Protein AF-0000000077734649 (afdb_homodimer)

Radius of gyration: 28.08 Å; Cα contacts (8 Å, |Δi|>4): 990; chains: 2; bounding box: 62×81×61 Å

Foldseek 3Di:
DDDLLVLLLVLLVLLLVLLVVLLVVLCVVCVVVVPVVSPVVSVVSVVLNVLSVQLNVLSVQQPDQADPVGNHGSQLSLLVSLLVLLVVLLVVLVVLLVVLVVCLVVLDQPPCDPVNLVSLVVLLVSLVVSLVSLCVSCVVQVGSSSPSSSLSSVLSNLQSVLQVVQNVCCVVPVDSNSSSVSSNVSSVVSNVVSVVSNVVSVCQSVFHFDDPVLVVVLLVLLVPQPQWPDWADWGKGDRGRAIEIEIETEGAPPDDPVVVVVSVVVSVVVSCVVPNHYHYHYHYDYPPDDDPDHNVNVVCVVVPPDPPPPVVD/DDDLLVLLLVLLVLLLVLLVVLLVVLCVLCVVVVPVVSPVVSVVSVVLNVLSVQLNVLSVQQPDQDDPVGNRGSQLSLLVSLLVLLVVLLVVLVVLLVVLVVVLVVLDQPPCDPSNLVSLVVLLVSLVVSLVSLCVSCVVQVGSSSPSSSLSSVLSNLQSVLQVVLNVCCVVPVDSNSSSVSSNVSSVVSNVVSVVSNVVSVCQSVFHFDDPVLVVVLLVLLVPQPQWPDWADWGKGDRGRAIEIEIETEGAPPDDPVVVVVSVVVSVVVSCVVPNHYHYHYDYDYPPDDDDDHPVNVVCVVVPPDPPPVVVD

pLDDT: mean 84.43, std 12.79, range [24.92, 95.69]

Structure (mmCIF, N/CA/C/O backbone):
data_AF-0000000077734649-model_v1
#
loop_
_entity.id
_entity.type
_entity.pdbx_description
1 polymer 'Cation transporter'
#
loop_
_atom_site.group_PDB
_atom_site.id
_atom_site.type_symbol
_atom_site.label_atom_id
_atom_site.label_alt_id
_atom_site.label_comp_id
_atom_site.label_asym_id
_atom_site.label_entity_id
_atom_site.label_seq_id
_atom_site.pdbx_PDB_ins_code
_atom_site.Cartn_x
_atom_site.Cartn_y
_atom_site.Cartn_z
_atom_site.occupancy
_atom_site.B_iso_or_equiv
_atom_site.auth_seq_id
_atom_site.auth_comp_id
_atom_site.auth_asym_id
_atom_site.auth_atom_id
_atom_site.pdbx_PDB_model_num
ATOM 1 N N . MET A 1 1 ? -26.219 6.395 10.148 1 39.16 1 MET A N 1
ATOM 2 C CA . MET A 1 1 ? -25.25 6.566 9.07 1 39.16 1 MET A CA 1
ATOM 3 C C . MET A 1 1 ? -24.156 5.5 9.156 1 39.16 1 MET A C 1
ATOM 5 O O . MET A 1 1 ? -23.578 5.273 10.219 1 39.16 1 MET A O 1
ATOM 9 N N . GLU A 1 2 ? -24.219 4.633 8.414 1 54.88 2 GLU A N 1
ATOM 10 C CA . GLU A 1 2 ? -23.453 3.404 8.539 1 54.88 2 GLU A CA 1
ATOM 11 C C . GLU A 1 2 ? -21.953 3.697 8.547 1 54.88 2 GLU A C 1
ATOM 13 O O . GLU A 1 2 ? -21.469 4.531 7.777 1 54.88 2 GLU A O 1
ATOM 18 N N . ASP A 1 3 ? -21.266 3.381 9.469 1 76.62 3 ASP A N 1
ATOM 19 C CA . ASP A 1 3 ? -19.828 3.461 9.656 1 76.62 3 ASP A CA 1
ATOM 20 C C . ASP A 1 3 ? -19.078 2.836 8.477 1 76.62 3 ASP A C 1
ATOM 22 O O . ASP A 1 3 ? -19.219 1.641 8.211 1 76.62 3 ASP A O 1
ATOM 26 N N . LEU A 1 4 ? -18.734 3.805 7.512 1 79.69 4 LEU A N 1
ATOM 27 C CA . LEU A 1 4 ? -18.016 3.371 6.316 1 79.69 4 LEU A CA 1
ATOM 28 C C . LEU A 1 4 ? -16.984 2.293 6.652 1 79.69 4 LEU A C 1
ATOM 30 O O . LEU A 1 4 ? -16.766 1.374 5.863 1 79.69 4 LEU A O 1
ATOM 34 N N . GLY A 1 5 ? -16.578 2.352 7.895 1 81.94 5 GLY A N 1
ATOM 35 C CA . GLY A 1 5 ? -15.625 1.342 8.336 1 81.94 5 GLY A CA 1
ATOM 36 C C . GLY A 1 5 ? -16.25 -0.027 8.523 1 81.94 5 GLY A C 1
ATOM 37 O O . GLY A 1 5 ? -15.68 -1.04 8.117 1 81.94 5 GLY A O 1
ATOM 38 N N . LYS A 1 6 ? -17.391 0.018 9.008 1 85.44 6 LYS A N 1
ATOM 39 C CA . LYS A 1 6 ? -18.109 -1.234 9.211 1 85.44 6 LYS A CA 1
ATOM 40 C C . LYS A 1 6 ? -18.547 -1.84 7.883 1 85.44 6 LYS A C 1
ATOM 42 O O . LYS A 1 6 ? -18.516 -3.061 7.711 1 85.44 6 LYS A O 1
ATOM 47 N N . LEU A 1 7 ? -18.969 -0.992 7.086 1 88.19 7 LEU A N 1
ATOM 48 C CA . LEU A 1 7 ? -19.375 -1.442 5.754 1 88.19 7 LEU A CA 1
ATOM 49 C C . LEU A 1 7 ? -18.203 -2.098 5.031 1 88.19 7 LEU A C 1
ATOM 51 O O . LEU A 1 7 ? -18.359 -3.15 4.406 1 88.19 7 LEU A O 1
ATOM 55 N N . LYS A 1 8 ? -17.109 -1.513 5.035 1 89.69 8 LYS A N 1
ATOM 56 C CA . LYS A 1 8 ? -15.898 -2.062 4.418 1 89.69 8 LYS A CA 1
ATOM 57 C C . LYS A 1 8 ? -15.562 -3.434 4.992 1 89.69 8 LYS A C 1
ATOM 59 O O . LYS A 1 8 ? -15.289 -4.375 4.246 1 89.69 8 LYS A O 1
ATOM 64 N N . LYS A 1 9 ? -15.586 -3.572 6.316 1 90.25 9 LYS A N 1
ATOM 65 C CA . LYS A 1 9 ? -15.234 -4.812 6.996 1 90.25 9 LYS A CA 1
ATOM 66 C C . LYS A 1 9 ? -16.219 -5.93 6.656 1 90.25 9 LYS A C 1
ATOM 68 O O . LYS A 1 9 ? -15.812 -7.066 6.406 1 90.25 9 LYS A O 1
ATOM 73 N N . ARG A 1 10 ? -17.406 -5.613 6.566 1 91 10 ARG A N 1
ATOM 74 C CA . ARG A 1 10 ? -18.438 -6.59 6.238 1 91 10 ARG A CA 1
ATOM 75 C C . ARG A 1 10 ? -18.281 -7.102 4.809 1 91 10 ARG A C 1
ATOM 77 O O . ARG A 1 10 ? -18.484 -8.289 4.543 1 91 10 ARG A O 1
ATOM 84 N N . THR A 1 11 ? -18 -6.199 4.016 1 91.12 11 THR A N 1
ATOM 85 C CA . THR A 1 11 ? -17.828 -6.562 2.613 1 91.12 11 THR A CA 1
ATOM 86 C C . THR A 1 11 ? -16.594 -7.434 2.426 1 91.12 11 THR A C 1
ATOM 88 O O . THR A 1 11 ? -16.594 -8.367 1.619 1 91.12 11 THR A O 1
ATOM 91 N N . ALA A 1 12 ? -15.578 -7.082 3.1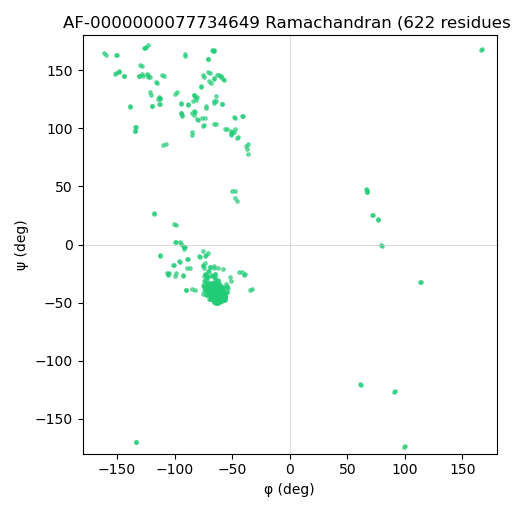43 1 89.06 12 ALA A N 1
ATOM 92 C CA . ALA A 1 12 ? -14.383 -7.918 3.088 1 89.06 12 ALA A CA 1
ATOM 93 C C . ALA A 1 12 ? -14.672 -9.32 3.611 1 89.06 12 ALA A C 1
ATOM 95 O O . ALA A 1 12 ? -14.141 -10.305 3.098 1 89.06 12 ALA A O 1
ATOM 96 N N . TRP A 1 13 ? -15.516 -9.445 4.555 1 91.62 13 TRP A N 1
ATOM 97 C CA . TRP A 1 13 ? -15.938 -10.734 5.09 1 91.62 13 TRP A CA 1
ATOM 98 C C . TRP A 1 13 ? -16.703 -11.539 4.043 1 91.62 13 TRP A C 1
ATOM 100 O O . TRP A 1 13 ? -16.578 -12.758 3.984 1 91.62 13 TRP A O 1
ATOM 110 N N . LEU A 1 14 ? -17.453 -10.891 3.367 1 90.81 14 LEU A N 1
ATOM 111 C CA . LEU A 1 14 ? -18.219 -11.531 2.299 1 90.81 14 LEU A CA 1
ATOM 112 C C . LEU A 1 14 ? -17.281 -12.188 1.285 1 90.81 14 LEU A C 1
ATOM 114 O O . LEU A 1 14 ? -17.562 -13.289 0.812 1 90.81 14 LEU A O 1
ATOM 118 N N . SER A 1 15 ? -16.266 -11.469 0.962 1 90.69 15 SER A N 1
ATOM 119 C CA . SER A 1 15 ? -15.289 -12 0.008 1 90.69 15 SER A CA 1
ATOM 120 C C . SER A 1 15 ? -14.617 -13.258 0.546 1 90.69 15 SER A C 1
ATOM 122 O O . SER A 1 15 ? -14.461 -14.242 -0.181 1 90.69 15 SER A O 1
ATOM 124 N N . ILE A 1 16 ? -14.234 -13.242 1.788 1 90.94 16 ILE A N 1
ATOM 125 C CA . ILE A 1 16 ? -13.586 -14.391 2.41 1 90.94 16 ILE A CA 1
ATOM 126 C C . ILE A 1 16 ? -14.555 -15.57 2.447 1 90.94 16 ILE A C 1
ATOM 128 O O . ILE A 1 16 ? -14.18 -16.703 2.115 1 90.94 16 ILE A O 1
ATOM 132 N N . PHE A 1 17 ? -15.781 -15.305 2.795 1 91.62 17 PHE A N 1
ATOM 133 C CA . PHE A 1 17 ? -16.781 -16.344 2.908 1 91.62 17 PHE A CA 1
ATOM 134 C C . PHE A 1 17 ? -17.078 -16.969 1.545 1 91.62 17 PHE A C 1
ATOM 136 O O . PHE A 1 17 ? -17.156 -18.188 1.413 1 91.62 17 PHE A O 1
ATOM 143 N N . SER A 1 18 ? -17.234 -16.141 0.671 1 90.94 18 SER A N 1
ATOM 144 C CA . SER A 1 18 ? -17.562 -16.641 -0.665 1 90.94 18 SER A CA 1
ATOM 145 C C . SER A 1 18 ? -16.406 -17.453 -1.238 1 90.94 18 SER A C 1
ATOM 147 O O . SER A 1 18 ? -16.625 -18.531 -1.795 1 90.94 18 SER A O 1
ATOM 149 N N . ASN A 1 19 ? -15.219 -16.953 -1.122 1 88.75 19 ASN A N 1
ATOM 150 C CA . ASN A 1 19 ? -14.062 -17.688 -1.621 1 88.75 19 ASN A CA 1
ATOM 151 C C . ASN A 1 19 ? -13.859 -19 -0.871 1 88.75 19 ASN A C 1
ATOM 153 O O . ASN A 1 19 ? -13.492 -20.016 -1.471 1 88.75 19 ASN A O 1
ATOM 157 N N . THR A 1 20 ? -14.023 -18.969 0.335 1 89.31 20 THR A N 1
ATOM 158 C CA . THR A 1 20 ? -13.906 -20.188 1.136 1 89.31 20 THR A CA 1
ATOM 159 C C . THR A 1 20 ? -14.93 -21.219 0.693 1 89.31 20 THR A C 1
ATOM 161 O O . THR A 1 20 ? -14.602 -22.406 0.542 1 89.31 20 THR A O 1
ATOM 164 N N . THR A 1 21 ? -16.109 -20.828 0.501 1 90.56 21 THR A N 1
ATOM 165 C CA . THR A 1 21 ? -17.172 -21.703 0.057 1 90.56 21 THR A CA 1
ATOM 166 C C . THR A 1 21 ? -16.844 -22.312 -1.303 1 90.56 21 THR A C 1
ATOM 168 O O . THR A 1 21 ? -17.047 -23.516 -1.516 1 90.56 21 THR A O 1
ATOM 171 N N . LEU A 1 22 ? -16.406 -21.531 -2.125 1 87.69 22 LEU A N 1
ATOM 172 C CA . LEU A 1 22 ? -16.078 -22.016 -3.459 1 87.69 22 LEU A CA 1
ATOM 173 C C . LEU A 1 22 ? -14.93 -23.031 -3.4 1 87.69 22 LEU A C 1
ATOM 175 O O . LEU A 1 22 ? -14.961 -24.047 -4.094 1 87.69 22 LEU A O 1
ATOM 179 N N . VAL A 1 23 ? -13.859 -22.734 -2.641 1 87.19 23 VAL A N 1
ATOM 180 C CA . VAL A 1 23 ? -12.742 -23.656 -2.5 1 87.19 23 VAL A CA 1
ATOM 181 C C . VAL A 1 23 ? -13.234 -25 -1.951 1 87.19 23 VAL A C 1
ATOM 183 O O . VAL A 1 23 ? -12.875 -26.062 -2.471 1 87.19 23 VAL A O 1
ATOM 186 N N . ILE A 1 24 ? -14.062 -24.906 -0.976 1 89.19 24 ILE A N 1
ATOM 187 C CA . ILE A 1 24 ? -14.578 -26.109 -0.332 1 89.19 24 ILE A CA 1
ATOM 188 C C . ILE A 1 24 ? -15.445 -26.891 -1.315 1 89.19 24 ILE A C 1
ATOM 190 O O . ILE A 1 24 ? -15.328 -28.109 -1.43 1 89.19 24 ILE A O 1
ATOM 194 N N . LEU A 1 25 ? -16.344 -26.281 -1.959 1 86.38 25 LEU A N 1
ATOM 195 C CA . LEU A 1 25 ? -17.219 -26.922 -2.928 1 86.38 25 LEU A CA 1
ATOM 196 C C . LEU A 1 25 ? -16.422 -27.609 -4.031 1 86.38 25 LEU A C 1
ATOM 198 O O . LEU A 1 25 ? -16.703 -28.75 -4.406 1 86.38 25 LEU A O 1
ATOM 202 N N . LYS A 1 26 ? -15.445 -26.906 -4.539 1 83.69 26 LYS A N 1
ATOM 203 C CA . LYS A 1 26 ? -14.602 -27.469 -5.59 1 83.69 26 LYS A CA 1
ATOM 204 C C . LYS A 1 26 ? -13.82 -28.672 -5.074 1 83.69 26 LYS A C 1
ATOM 206 O O . LYS A 1 26 ? -13.633 -29.656 -5.797 1 83.69 26 LYS A O 1
ATOM 211 N N . LEU A 1 27 ? -13.375 -28.547 -3.867 1 85.25 27 LEU A N 1
ATOM 212 C CA . LEU A 1 27 ? -12.617 -29.641 -3.275 1 85.25 27 LEU A CA 1
ATOM 213 C C . LEU A 1 27 ? -13.516 -30.859 -3.059 1 85.25 27 LEU A C 1
ATOM 215 O O . LEU A 1 27 ? -13.109 -31.984 -3.34 1 85.25 27 LEU A O 1
ATOM 219 N N . ILE A 1 28 ? -14.68 -30.656 -2.6 1 86.5 28 ILE A N 1
ATOM 220 C CA . ILE A 1 28 ? -15.617 -31.734 -2.346 1 86.5 28 ILE A CA 1
ATOM 221 C C . ILE A 1 28 ? -15.969 -32.438 -3.658 1 86.5 28 ILE A C 1
ATOM 223 O O . ILE A 1 28 ? -15.914 -33.656 -3.75 1 86.5 28 ILE A O 1
ATOM 227 N N . VAL A 1 29 ? -16.297 -31.734 -4.562 1 81.94 29 VAL A N 1
ATOM 228 C CA . VAL A 1 29 ? -16.688 -32.312 -5.844 1 81.94 29 VAL A CA 1
ATOM 229 C C . VAL A 1 29 ? -15.477 -32.969 -6.504 1 81.94 29 VAL A C 1
ATOM 231 O O . VAL A 1 29 ? -15.602 -34.031 -7.113 1 81.94 29 VAL A O 1
ATOM 234 N N . GLY A 1 30 ? -14.414 -32.344 -6.488 1 79.94 30 GLY A N 1
ATOM 235 C CA . GLY A 1 30 ? -13.203 -32.938 -7.047 1 79.94 30 GLY A CA 1
ATOM 236 C C . GLY A 1 30 ? -12.844 -34.25 -6.418 1 79.94 30 GLY A C 1
ATOM 237 O O . GLY A 1 30 ? -12.453 -35.188 -7.121 1 79.94 30 GLY A O 1
ATOM 238 N N . LEU A 1 31 ? -12.93 -34.312 -5.043 1 82.12 31 LEU A N 1
ATOM 239 C CA . LEU A 1 31 ? -12.633 -35.531 -4.336 1 82.12 31 LEU A CA 1
ATOM 240 C C . LEU A 1 31 ? -13.688 -36.594 -4.629 1 82.12 31 LEU A C 1
ATOM 242 O O . LEU A 1 31 ? -13.359 -37.781 -4.746 1 82.12 31 LEU A O 1
ATOM 246 N N . TYR A 1 32 ? -14.914 -36.188 -4.773 1 81.81 32 TYR A N 1
ATOM 247 C CA . TYR A 1 32 ? -16 -37.125 -5.051 1 81.81 32 TYR A CA 1
ATOM 248 C C . TYR A 1 32 ? -15.898 -37.688 -6.465 1 81.81 32 TYR A C 1
ATOM 250 O O . TYR A 1 32 ? -16.094 -38.875 -6.684 1 81.81 32 TYR A O 1
ATOM 258 N N . VAL A 1 33 ? -15.484 -36.875 -7.363 1 76.88 33 VAL A N 1
ATOM 259 C CA . VAL A 1 33 ? -15.406 -37.25 -8.766 1 76.88 33 VAL A CA 1
ATOM 260 C C . VAL A 1 33 ? -14.031 -37.875 -9.055 1 76.88 33 VAL A C 1
ATOM 262 O O . VAL A 1 33 ? -13.875 -38.625 -10.016 1 76.88 33 VAL A O 1
ATOM 265 N N . GLY A 1 34 ? -13.141 -37.594 -8.219 1 70.12 34 GLY A N 1
ATOM 266 C CA . GLY A 1 34 ? -11.781 -38.062 -8.438 1 70.12 34 GLY A CA 1
ATOM 267 C C . GLY A 1 34 ? -11.07 -37.344 -9.562 1 70.12 34 GLY A C 1
ATOM 268 O O . GLY A 1 34 ? -10.266 -37.938 -10.289 1 70.12 34 GLY A O 1
ATOM 269 N N . ALA A 1 35 ? -11.43 -36.188 -9.859 1 69.88 35 ALA A N 1
ATOM 270 C CA . ALA A 1 35 ? -10.844 -35.406 -10.938 1 69.88 35 ALA A CA 1
ATOM 271 C C . ALA A 1 35 ? -9.727 -34.5 -10.414 1 69.88 35 ALA A C 1
ATOM 273 O O . ALA A 1 35 ? -9.984 -33.562 -9.672 1 69.88 35 ALA A O 1
ATOM 274 N N . VAL A 1 36 ? -8.547 -34.781 -10.812 1 70.62 36 VAL A N 1
ATOM 275 C CA . VAL A 1 36 ? -7.367 -34.031 -10.391 1 70.62 36 VAL A CA 1
ATOM 276 C C . VAL A 1 36 ? -7.477 -32.562 -10.875 1 70.62 36 VAL A C 1
ATOM 278 O O . VAL A 1 36 ? -7.02 -31.656 -10.195 1 70.62 36 VAL A O 1
ATOM 281 N N . SER A 1 37 ? -8.086 -32.438 -12.016 1 69.88 37 SER A N 1
ATOM 282 C CA . SER A 1 37 ? -8.258 -31.078 -12.57 1 69.88 37 SER A CA 1
ATOM 283 C C . SER A 1 37 ? -9.078 -30.203 -11.633 1 69.88 37 SER A C 1
ATOM 285 O O . SER A 1 37 ? -8.781 -29.016 -11.469 1 69.88 37 SER A O 1
ATOM 287 N N . LEU A 1 38 ? -10.008 -30.844 -11.039 1 72.12 38 LEU A N 1
ATOM 288 C CA . LEU A 1 38 ? -10.867 -30.094 -10.133 1 72.12 38 LEU A CA 1
ATOM 289 C C . LEU A 1 38 ? -10.133 -29.781 -8.828 1 72.12 38 LEU A C 1
ATOM 291 O O . LEU A 1 38 ? -10.344 -28.734 -8.227 1 72.12 38 LEU A O 1
ATOM 295 N N . ILE A 1 39 ? -9.438 -30.672 -8.406 1 74.19 39 ILE A N 1
ATOM 296 C CA . ILE A 1 39 ? -8.609 -30.438 -7.23 1 74.19 39 ILE A CA 1
ATOM 297 C C . ILE A 1 39 ? -7.625 -29.312 -7.512 1 74.19 39 ILE A C 1
ATOM 299 O O . ILE A 1 39 ? -7.398 -28.438 -6.656 1 74.19 39 ILE A O 1
ATOM 303 N N . SER A 1 40 ? -7.016 -29.344 -8.695 1 71.12 40 SER A N 1
ATOM 304 C CA . SER A 1 40 ? -6.109 -28.281 -9.102 1 71.12 40 SER A CA 1
ATOM 305 C C . SER A 1 40 ? -6.82 -26.938 -9.133 1 71.12 40 SER A C 1
ATOM 307 O O . SER A 1 40 ? -6.242 -25.906 -8.75 1 71.12 40 SER A O 1
ATOM 309 N N . GLU A 1 41 ? -8 -26.938 -9.516 1 72.75 41 GLU A N 1
ATOM 310 C CA . GLU A 1 41 ? -8.812 -25.734 -9.523 1 72.75 41 GLU A CA 1
ATOM 311 C C . GLU A 1 41 ? -9.094 -25.25 -8.109 1 72.75 41 GLU A C 1
ATOM 313 O O . GLU A 1 41 ? -9.195 -24.031 -7.867 1 72.75 41 GLU A O 1
ATOM 318 N N . ALA A 1 42 ? -9.344 -26.172 -7.348 1 77 42 ALA A N 1
ATOM 319 C CA . ALA A 1 42 ? -9.578 -25.828 -5.945 1 77 42 ALA A CA 1
ATOM 320 C C . ALA A 1 42 ? -8.336 -25.172 -5.328 1 77 42 ALA A C 1
ATOM 322 O O . ALA A 1 42 ? -8.445 -24.234 -4.539 1 77 42 ALA A O 1
ATOM 323 N N . LEU A 1 43 ? -7.254 -25.641 -5.648 1 73.5 43 LEU A N 1
ATOM 324 C CA . LEU A 1 43 ? -6.004 -25.062 -5.168 1 73.5 43 LEU A CA 1
ATOM 325 C C . LEU A 1 43 ? -5.832 -23.641 -5.688 1 73.5 43 LEU A C 1
ATOM 327 O O . LEU A 1 43 ? -5.359 -22.75 -4.961 1 73.5 43 LEU A O 1
ATOM 331 N N . HIS A 1 44 ? -6.156 -23.5 -6.941 1 72.94 44 HIS A N 1
ATOM 332 C CA . HIS A 1 44 ? -6.133 -22.156 -7.512 1 72.94 44 HIS A CA 1
ATOM 333 C C . HIS A 1 44 ? -7.059 -21.219 -6.746 1 72.94 44 HIS A C 1
ATOM 335 O O . HIS A 1 44 ? -6.656 -20.109 -6.367 1 72.94 44 HIS A O 1
ATOM 341 N N . SER A 1 45 ? -8.195 -21.734 -6.465 1 80.06 45 SER A N 1
ATOM 342 C CA . SER A 1 45 ? -9.148 -20.953 -5.684 1 80.06 45 SER A CA 1
ATOM 343 C C . SER A 1 45 ? -8.633 -20.703 -4.273 1 80.06 45 SER A C 1
ATOM 345 O O . SER A 1 45 ? -8.992 -19.703 -3.646 1 80.06 45 SER A O 1
ATOM 347 N N . GLY A 1 46 ? -7.863 -21.578 -3.85 1 81 46 GLY A N 1
ATOM 348 C CA . GLY A 1 46 ? -7.219 -21.375 -2.561 1 81 46 GLY A CA 1
ATOM 349 C C . GLY A 1 46 ? -6.309 -20.172 -2.529 1 81 46 GLY A C 1
ATOM 350 O O . GLY A 1 46 ? -6.254 -19.453 -1.526 1 81 46 GLY A O 1
ATOM 351 N N . THR A 1 47 ? -5.609 -19.984 -3.598 1 78.19 47 THR A N 1
ATOM 352 C CA . THR A 1 47 ? -4.746 -18.812 -3.707 1 78.19 47 THR A CA 1
ATOM 353 C C . THR A 1 47 ? -5.574 -17.531 -3.711 1 78.19 47 THR A C 1
ATOM 355 O O . THR A 1 47 ? -5.145 -16.5 -3.186 1 78.19 47 THR A O 1
ATOM 358 N N . ASP A 1 48 ? -6.77 -17.625 -4.277 1 83.81 48 ASP A N 1
ATOM 359 C CA . ASP A 1 48 ? -7.691 -16.5 -4.238 1 83.81 48 ASP A CA 1
ATOM 360 C C . ASP A 1 48 ? -8.117 -16.188 -2.805 1 83.81 48 ASP A C 1
ATOM 362 O O . ASP A 1 48 ? -8.297 -15.016 -2.445 1 83.81 48 ASP A O 1
ATOM 366 N N . LEU A 1 49 ? -8.273 -17.297 -2.154 1 87 49 LEU A N 1
ATOM 367 C CA . LEU A 1 49 ? -8.656 -17.125 -0.756 1 87 49 LEU A CA 1
ATOM 368 C C . LEU A 1 49 ? -7.559 -16.422 0.031 1 87 49 LEU A C 1
ATOM 370 O O . LEU A 1 49 ? -7.84 -15.594 0.898 1 87 49 LEU A O 1
ATOM 374 N N . ILE A 1 50 ? -6.363 -16.672 -0.254 1 86.06 50 ILE A N 1
ATOM 375 C CA . ILE A 1 50 ? -5.242 -16.016 0.398 1 86.06 50 ILE A CA 1
ATOM 376 C C . ILE A 1 50 ? -5.277 -14.516 0.085 1 86.06 50 ILE A C 1
ATOM 378 O O . ILE A 1 50 ? -5.074 -13.688 0.973 1 86.06 50 ILE A O 1
ATOM 382 N N . ALA A 1 51 ? -5.543 -14.203 -1.185 1 86.38 51 ALA A N 1
ATOM 383 C CA . ALA A 1 51 ? -5.656 -12.805 -1.586 1 86.38 51 ALA A CA 1
ATOM 384 C C . ALA A 1 51 ? -6.781 -12.102 -0.829 1 86.38 51 ALA A C 1
ATOM 386 O O . ALA A 1 51 ? -6.629 -10.961 -0.392 1 86.38 51 ALA A O 1
ATOM 387 N N . ALA A 1 52 ? -7.852 -12.836 -0.642 1 90.69 52 ALA A N 1
ATOM 388 C CA . ALA A 1 52 ? -8.992 -12.289 0.087 1 90.69 52 ALA A CA 1
ATOM 389 C C . ALA A 1 52 ? -8.648 -12.062 1.557 1 90.69 52 ALA A C 1
ATOM 391 O O . ALA A 1 52 ? -9.086 -11.086 2.162 1 90.69 52 ALA A O 1
ATOM 392 N N . LEU A 1 53 ? -7.945 -12.969 2.105 1 92.06 53 LEU A N 1
ATOM 393 C CA . LEU A 1 53 ? -7.527 -12.859 3.5 1 92.06 53 LEU A CA 1
ATOM 394 C C . LEU A 1 53 ? -6.602 -11.664 3.693 1 92.06 53 LEU A C 1
ATOM 396 O O . LEU A 1 53 ? -6.695 -10.953 4.699 1 92.06 53 LEU A O 1
ATOM 400 N N . ILE A 1 54 ? -5.812 -11.445 2.742 1 89.19 54 ILE A N 1
ATOM 401 C CA . ILE A 1 54 ? -4.898 -10.312 2.795 1 89.19 54 ILE A CA 1
ATOM 402 C C . ILE A 1 54 ? -5.691 -9.008 2.719 1 89.19 54 ILE A C 1
ATOM 404 O O . ILE A 1 54 ? -5.434 -8.07 3.484 1 89.19 54 ILE A O 1
ATOM 408 N N . ALA A 1 55 ? -6.602 -8.992 1.803 1 90.69 55 ALA A N 1
ATOM 409 C CA . ALA A 1 55 ? -7.453 -7.816 1.672 1 90.69 55 ALA A CA 1
ATOM 410 C C . ALA A 1 55 ? -8.242 -7.566 2.953 1 90.69 55 ALA A C 1
ATOM 412 O O . ALA A 1 55 ? -8.383 -6.422 3.391 1 90.69 55 ALA A O 1
ATOM 413 N N . PHE A 1 56 ? -8.719 -8.594 3.594 1 91.5 56 PHE A N 1
ATOM 414 C CA . PHE A 1 56 ? -9.477 -8.492 4.836 1 91.5 56 PHE A CA 1
ATOM 415 C C . PHE A 1 56 ? -8.602 -7.945 5.957 1 91.5 56 PHE A C 1
ATOM 417 O O . PHE A 1 56 ? -9 -7.031 6.68 1 91.5 56 PHE A O 1
ATOM 424 N N . TRP A 1 57 ? -7.516 -8.508 6.102 1 92 57 TRP A N 1
ATOM 425 C CA . TRP A 1 57 ? -6.578 -8.055 7.125 1 92 57 TRP A CA 1
ATOM 426 C C . TRP A 1 57 ? -6.203 -6.594 6.906 1 92 57 TRP A C 1
ATOM 428 O O . TRP A 1 57 ? -6.117 -5.816 7.863 1 92 57 TRP A O 1
ATOM 438 N N . ALA A 1 58 ? -6.016 -6.242 5.637 1 92.38 58 ALA A N 1
ATOM 439 C CA . ALA A 1 58 ? -5.641 -4.875 5.293 1 92.38 58 ALA A CA 1
ATOM 440 C C . ALA A 1 58 ? -6.754 -3.895 5.648 1 92.38 58 ALA A C 1
ATOM 442 O O . ALA A 1 58 ? -6.492 -2.814 6.184 1 92.38 58 ALA A O 1
ATOM 443 N N . VAL A 1 59 ? -7.973 -4.238 5.375 1 91.25 59 VAL A N 1
ATOM 444 C CA . VAL A 1 59 ? -9.125 -3.395 5.668 1 91.25 59 VAL A CA 1
ATOM 445 C C . VAL A 1 59 ? -9.266 -3.225 7.18 1 91.25 59 VAL A C 1
ATOM 447 O O . VAL A 1 59 ? -9.516 -2.117 7.668 1 91.25 59 VAL A O 1
ATOM 450 N N . HIS A 1 60 ? -9.062 -4.285 7.859 1 91.31 60 HIS A N 1
ATOM 451 C CA . HIS A 1 60 ? -9.164 -4.234 9.312 1 91.31 60 HIS A CA 1
ATOM 452 C C . HIS A 1 60 ? -8.039 -3.393 9.914 1 91.31 60 HIS A C 1
ATOM 454 O O . HIS A 1 60 ? -8.281 -2.572 10.797 1 91.31 60 HIS A O 1
ATOM 460 N N . LYS A 1 61 ? -6.887 -3.584 9.492 1 90.38 61 LYS A N 1
ATOM 461 C CA . LYS A 1 61 ? -5.727 -2.852 9.992 1 90.38 61 LYS A CA 1
ATOM 462 C C . LYS A 1 61 ? -5.816 -1.369 9.641 1 90.38 61 LYS A C 1
ATOM 464 O O . LYS A 1 61 ? -5.418 -0.512 10.43 1 90.38 61 LYS A O 1
ATOM 469 N N . SER A 1 62 ? -6.34 -1.053 8.406 1 90.44 62 SER A N 1
ATOM 470 C CA . SER A 1 62 ? -6.418 0.32 7.918 1 90.44 62 SER A CA 1
ATOM 471 C C . SER A 1 62 ? -7.383 1.15 8.75 1 90.44 62 SER A C 1
ATOM 473 O O . SER A 1 62 ? -7.301 2.381 8.773 1 90.44 62 SER A O 1
ATOM 475 N N . GLU A 1 63 ? -8.266 0.466 9.5 1 86.81 63 GLU A N 1
ATOM 476 C CA . GLU A 1 63 ? -9.281 1.178 10.281 1 86.81 63 GLU A CA 1
ATOM 477 C C . GLU A 1 63 ? -8.805 1.439 11.703 1 86.81 63 GLU A C 1
ATOM 479 O O . GLU A 1 63 ? -9.461 2.15 12.469 1 86.81 63 GLU A O 1
ATOM 484 N N . LEU A 1 64 ? -7.656 1.008 12.031 1 87.25 64 LEU A N 1
ATOM 485 C CA . LEU A 1 64 ? -7.098 1.243 13.352 1 87.25 64 LEU A CA 1
ATOM 486 C C . LEU A 1 64 ? -6.57 2.668 13.477 1 87.25 64 LEU A C 1
ATOM 488 O O . LEU A 1 64 ? -5.953 3.189 12.547 1 87.25 64 LEU A O 1
ATOM 492 N N . PRO A 1 65 ? -6.867 3.268 14.555 1 86.44 65 PRO A N 1
ATOM 493 C CA . PRO A 1 65 ? -6.344 4.617 14.797 1 86.44 65 PRO A CA 1
ATOM 494 C C . PRO A 1 65 ? -4.824 4.645 14.945 1 86.44 65 PRO A C 1
ATOM 496 O O . PRO A 1 65 ? -4.191 3.588 15.039 1 86.44 65 PRO A O 1
ATOM 499 N N . PRO A 1 66 ? -4.316 5.871 14.891 1 88.75 66 PRO A N 1
ATOM 500 C CA . PRO A 1 66 ? -2.861 5.98 15.031 1 88.75 66 PRO A CA 1
ATOM 501 C C . PRO A 1 66 ? -2.348 5.379 16.344 1 88.75 66 PRO A C 1
ATOM 503 O O . PRO A 1 66 ? -3.014 5.48 17.375 1 88.75 66 PRO A O 1
ATOM 506 N N . ASP A 1 67 ? -1.229 4.742 16.312 1 87.44 67 ASP A N 1
ATOM 507 C CA . ASP A 1 67 ? -0.553 4.18 17.484 1 87.44 67 ASP A CA 1
ATOM 508 C C . ASP A 1 67 ? 0.935 4.523 17.469 1 87.44 67 ASP A C 1
ATOM 510 O O . ASP A 1 67 ? 1.364 5.422 16.75 1 87.44 67 ASP A O 1
ATOM 514 N N . LYS A 1 68 ? 1.675 3.941 18.312 1 86.25 68 LYS A N 1
ATOM 515 C CA . LYS A 1 68 ? 3.088 4.273 18.484 1 86.25 68 LYS A CA 1
ATOM 516 C C . LYS A 1 68 ? 3.883 3.938 17.219 1 86.25 68 LYS A C 1
ATOM 518 O O . LYS A 1 68 ? 4.879 4.598 16.906 1 86.25 68 LYS A O 1
ATOM 523 N N . GLU A 1 69 ? 3.375 3.014 16.484 1 88.88 69 GLU A N 1
ATOM 524 C CA . GLU A 1 69 ? 4.121 2.545 15.312 1 88.88 69 GLU A CA 1
ATOM 525 C C . GLU A 1 69 ? 3.723 3.312 14.055 1 88.88 69 GLU A C 1
ATOM 527 O O . GLU A 1 69 ? 4.484 3.367 13.086 1 88.88 69 GLU A O 1
ATOM 532 N N . HIS A 1 70 ? 2.543 3.785 14.062 1 92.12 70 HIS A N 1
ATOM 533 C CA . HIS A 1 70 ? 2.041 4.531 12.914 1 92.12 70 HIS A CA 1
ATOM 534 C C . HIS A 1 70 ? 1.353 5.82 13.352 1 92.12 70 HIS A C 1
ATOM 536 O O . HIS A 1 70 ? 0.142 5.832 13.586 1 92.12 70 HIS A O 1
ATOM 542 N N . ASP A 1 71 ? 2.064 6.852 13.211 1 90.69 71 ASP A N 1
ATOM 543 C CA . ASP A 1 71 ? 1.604 8.133 13.734 1 90.69 71 ASP A CA 1
ATOM 544 C C . ASP A 1 71 ? 0.466 8.695 12.883 1 90.69 71 ASP A C 1
ATOM 546 O O . ASP A 1 71 ? -0.36 9.469 13.375 1 90.69 71 ASP A O 1
ATOM 550 N N . TYR A 1 72 ? 0.426 8.305 11.648 1 88.81 72 TYR A N 1
ATOM 551 C CA . TYR A 1 72 ? -0.564 8.859 10.734 1 88.81 72 TYR A CA 1
ATOM 552 C C . TYR A 1 72 ? -1.746 7.914 10.57 1 88.81 72 TYR A C 1
ATOM 554 O O . TYR A 1 72 ? -2.666 8.188 9.797 1 88.81 72 TYR A O 1
ATOM 562 N N . GLY A 1 73 ? -1.646 6.824 11.312 1 86.5 73 GLY A N 1
ATOM 563 C CA . GLY A 1 73 ? -2.666 5.801 11.141 1 86.5 73 GLY A CA 1
ATOM 564 C C . GLY A 1 73 ? -2.217 4.652 10.258 1 86.5 73 GLY A C 1
ATOM 565 O O . GLY A 1 73 ? -1.049 4.578 9.867 1 86.5 73 GLY A O 1
ATOM 566 N N . HIS A 1 74 ? -3.197 3.76 9.977 1 90.5 74 HIS A N 1
ATOM 567 C CA . HIS A 1 74 ? -2.852 2.539 9.25 1 90.5 74 HIS A CA 1
ATOM 568 C C . HIS A 1 74 ? -3.578 2.467 7.914 1 90.5 74 HIS A C 1
ATOM 570 O O . HIS A 1 74 ? -3.777 1.38 7.367 1 90.5 74 HIS A O 1
ATOM 576 N N . GLY A 1 75 ? -3.904 3.514 7.391 1 89.38 75 GLY A N 1
ATOM 577 C CA . GLY A 1 75 ? -4.695 3.57 6.172 1 89.38 75 GLY A CA 1
ATOM 578 C C . GLY A 1 75 ? -3.98 2.986 4.969 1 89.38 75 GLY A C 1
ATOM 579 O O . GLY A 1 75 ? -4.594 2.307 4.145 1 89.38 75 GLY A O 1
ATOM 580 N N . LYS A 1 76 ? -2.75 3.135 4.859 1 93.38 76 LYS A N 1
ATOM 581 C CA . LYS A 1 76 ? -1.979 2.77 3.674 1 93.38 76 LYS A CA 1
ATOM 582 C C . LYS A 1 76 ? -1.848 1.255 3.549 1 93.38 76 LYS A C 1
ATOM 584 O O . LYS A 1 76 ? -1.396 0.748 2.52 1 93.38 76 LYS A O 1
ATOM 589 N N . TYR A 1 77 ? -2.248 0.549 4.543 1 92.38 77 TYR A N 1
ATOM 590 C CA . TYR A 1 77 ? -2.273 -0.904 4.426 1 92.38 77 TYR A CA 1
ATOM 591 C C . TYR A 1 77 ? -3.242 -1.346 3.334 1 92.38 77 TYR A C 1
ATOM 593 O O . TYR A 1 77 ? -3.039 -2.383 2.697 1 92.38 77 TYR A O 1
ATOM 601 N N . GLU A 1 78 ? -4.246 -0.585 3.158 1 93.25 78 GLU A N 1
ATOM 602 C CA . GLU A 1 78 ? -5.16 -0.898 2.064 1 93.25 78 GLU A CA 1
ATOM 603 C C . GLU A 1 78 ? -4.477 -0.734 0.709 1 93.25 78 GLU A C 1
ATOM 605 O O . GLU A 1 78 ? -4.676 -1.547 -0.195 1 93.25 78 GLU A O 1
ATOM 610 N N . ASN A 1 79 ? -3.738 0.295 0.582 1 93.69 79 ASN A N 1
ATOM 611 C CA . ASN A 1 79 ? -3.027 0.532 -0.67 1 93.69 79 ASN A CA 1
ATOM 612 C C . ASN A 1 79 ? -1.967 -0.536 -0.923 1 93.69 79 ASN A C 1
ATOM 614 O O . ASN A 1 79 ? -1.77 -0.963 -2.061 1 93.69 79 ASN A O 1
ATOM 618 N N . LEU A 1 80 ? -1.319 -0.928 0.116 1 93.25 80 LEU A N 1
ATOM 619 C CA . LEU A 1 80 ? -0.314 -1.979 -0.001 1 93.25 80 LEU A CA 1
ATOM 620 C C . LEU A 1 80 ? -0.954 -3.299 -0.419 1 93.25 80 LEU A C 1
ATOM 622 O O . LEU A 1 80 ? -0.444 -3.986 -1.307 1 93.25 80 LEU A O 1
ATOM 626 N N . SER A 1 81 ? -1.981 -3.604 0.275 1 93.19 81 SER A N 1
ATOM 627 C CA . SER A 1 81 ? -2.699 -4.828 -0.073 1 93.19 81 SER A CA 1
ATOM 628 C C . SER A 1 81 ? -3.162 -4.801 -1.525 1 93.19 81 SER A C 1
ATOM 630 O O . SER A 1 81 ? -3.096 -5.816 -2.221 1 93.19 81 SER A O 1
ATOM 632 N N . ALA A 1 82 ? -3.674 -3.715 -1.937 1 93.56 82 ALA A N 1
ATOM 633 C CA . ALA A 1 82 ? -4.125 -3.562 -3.318 1 93.56 82 ALA A CA 1
ATOM 634 C C . ALA A 1 82 ? -2.971 -3.768 -4.297 1 93.56 82 ALA A C 1
ATOM 636 O O . ALA A 1 82 ? -3.146 -4.383 -5.352 1 93.56 82 ALA A O 1
ATOM 637 N N . ALA A 1 83 ? -1.853 -3.211 -3.965 1 92.56 83 ALA A N 1
ATOM 638 C CA . ALA A 1 83 ? -0.676 -3.367 -4.816 1 92.56 83 ALA A CA 1
ATOM 639 C C . ALA A 1 83 ? -0.279 -4.836 -4.941 1 92.56 83 ALA A C 1
ATOM 641 O O . ALA A 1 83 ? 0.01 -5.312 -6.039 1 92.56 83 ALA A O 1
ATOM 642 N N . VAL A 1 84 ? -0.218 -5.496 -3.869 1 90.06 84 VAL A N 1
ATOM 643 C CA . VAL A 1 84 ? 0.147 -6.91 -3.861 1 90.06 84 VAL A CA 1
ATOM 644 C C . VAL A 1 84 ? -0.854 -7.707 -4.695 1 90.06 84 VAL A C 1
ATOM 646 O O . VAL A 1 84 ? -0.463 -8.547 -5.512 1 90.06 84 VAL A O 1
ATOM 649 N N . GLU A 1 85 ? -2.115 -7.418 -4.461 1 90.19 85 GLU A N 1
ATOM 650 C CA . GLU A 1 85 ? -3.154 -8.117 -5.211 1 90.19 85 GLU A CA 1
ATOM 651 C C . GLU A 1 85 ? -3.047 -7.832 -6.703 1 90.19 85 GLU A C 1
ATOM 653 O O . GLU A 1 85 ? -3.262 -8.727 -7.531 1 90.19 85 GLU A O 1
ATOM 658 N N . ALA A 1 86 ? -2.779 -6.566 -7.016 1 91.94 86 ALA A N 1
ATOM 659 C CA . ALA A 1 86 ? -2.635 -6.188 -8.414 1 91.94 86 ALA A CA 1
ATOM 660 C C . ALA A 1 86 ? -1.483 -6.945 -9.07 1 91.94 86 ALA A C 1
ATOM 662 O O . ALA A 1 86 ? -1.592 -7.375 -10.227 1 91.94 86 ALA A O 1
ATOM 663 N N . LEU A 1 87 ? -0.439 -7.113 -8.359 1 89.06 87 LEU A N 1
ATOM 664 C CA . LEU A 1 87 ? 0.694 -7.879 -8.867 1 89.06 87 LEU A CA 1
ATOM 665 C C . LEU A 1 87 ? 0.302 -9.328 -9.109 1 89.06 87 LEU A C 1
ATOM 667 O O . LEU A 1 87 ? 0.733 -9.938 -10.094 1 89.06 87 LEU A O 1
ATOM 671 N N . LEU A 1 88 ? -0.407 -9.844 -8.211 1 86.44 88 LEU A N 1
ATOM 672 C CA . LEU A 1 88 ? -0.884 -11.219 -8.359 1 86.44 88 LEU A CA 1
ATOM 673 C C . LEU A 1 88 ? -1.762 -11.352 -9.602 1 86.44 88 LEU A C 1
ATOM 675 O O . LEU A 1 88 ? -1.684 -12.352 -10.32 1 86.44 88 LEU A O 1
ATOM 679 N N . ILE A 1 89 ? -2.619 -10.32 -9.852 1 87.62 89 ILE A N 1
ATOM 680 C CA . ILE A 1 89 ? -3.514 -10.328 -11.008 1 87.62 89 ILE A CA 1
ATOM 681 C C . ILE A 1 89 ? -2.697 -10.305 -12.297 1 87.62 89 ILE A C 1
ATOM 683 O O . ILE A 1 89 ? -2.945 -11.094 -13.211 1 87.62 89 ILE A O 1
ATOM 687 N N . VAL A 1 90 ? -1.758 -9.406 -12.352 1 90.31 90 VAL A N 1
ATOM 688 C CA . VAL A 1 90 ? -0.914 -9.289 -13.539 1 90.31 90 VAL A CA 1
ATOM 689 C C . VAL A 1 90 ? -0.112 -10.57 -13.727 1 90.31 90 VAL A C 1
ATOM 691 O O . VAL A 1 90 ? 0.042 -11.055 -14.859 1 90.31 90 VAL A O 1
ATOM 694 N N . GLY A 1 91 ? 0.465 -11.133 -12.641 1 86.62 91 GLY A N 1
ATOM 695 C CA . GLY A 1 91 ? 1.146 -12.414 -12.719 1 86.62 91 GLY A CA 1
ATOM 696 C C . GLY A 1 91 ? 0.266 -13.523 -13.266 1 86.62 91 GLY A C 1
ATOM 697 O O . GLY A 1 91 ? 0.716 -14.336 -14.078 1 86.62 91 GLY A O 1
ATOM 698 N N . ALA A 1 92 ? -0.986 -13.539 -12.789 1 82.75 92 ALA A N 1
ATOM 699 C CA . ALA A 1 92 ? -1.933 -14.539 -13.273 1 82.75 92 ALA A CA 1
ATOM 700 C C . ALA A 1 92 ? -2.17 -14.383 -14.773 1 82.75 92 ALA A C 1
ATOM 702 O O . ALA A 1 92 ? -2.27 -15.375 -15.5 1 82.75 92 ALA A O 1
ATOM 703 N N . ALA A 1 93 ? -2.283 -13.094 -15.211 1 90.06 93 ALA A N 1
ATOM 704 C CA . ALA A 1 93 ? -2.504 -12.828 -16.625 1 90.06 93 ALA A CA 1
ATOM 705 C C . ALA A 1 93 ? -1.33 -13.32 -17.469 1 90.06 93 ALA A C 1
ATOM 707 O O . ALA A 1 93 ? -1.525 -13.93 -18.516 1 90.06 93 ALA A O 1
ATOM 708 N N . ILE A 1 94 ? -0.176 -13.141 -17.016 1 88.06 94 ILE A N 1
ATOM 709 C CA . ILE A 1 94 ? 1.021 -13.594 -17.719 1 88.06 94 ILE A CA 1
ATOM 710 C C . ILE A 1 94 ? 1.056 -15.125 -17.734 1 88.06 94 ILE A C 1
ATOM 712 O O . ILE A 1 94 ? 1.401 -15.734 -18.75 1 88.06 94 ILE A O 1
ATOM 716 N N . GLY A 1 95 ? 0.799 -15.742 -16.641 1 84.94 95 GLY A N 1
ATOM 717 C CA . GLY A 1 95 ? 0.717 -17.188 -16.562 1 84.94 95 GLY A CA 1
ATOM 718 C C . GLY A 1 95 ? -0.267 -17.781 -17.562 1 84.94 95 GLY A C 1
ATOM 719 O O . GLY A 1 95 ? -0.003 -18.828 -18.156 1 84.94 95 GLY A O 1
ATOM 720 N N . ILE A 1 96 ? -1.433 -17.109 -17.734 1 82.69 96 ILE A N 1
ATOM 721 C CA . ILE A 1 96 ? -2.453 -17.578 -18.672 1 82.69 96 ILE A CA 1
ATOM 722 C C . ILE A 1 96 ? -1.902 -17.547 -20.094 1 82.69 96 ILE A C 1
ATOM 724 O O . ILE A 1 96 ? -2.102 -18.484 -20.859 1 82.69 96 ILE A O 1
ATOM 728 N N . VAL A 1 97 ? -1.223 -16.5 -20.422 1 86.69 97 VAL A N 1
ATOM 729 C CA . VAL A 1 97 ? -0.639 -16.375 -21.75 1 86.69 97 VAL A CA 1
ATOM 730 C C . VAL A 1 97 ? 0.39 -17.484 -21.969 1 86.69 97 VAL A C 1
ATOM 732 O O . VAL A 1 97 ? 0.431 -18.094 -23.031 1 86.69 97 VAL A O 1
ATOM 735 N N . TYR A 1 98 ? 1.161 -17.75 -21 1 83.44 98 TYR A N 1
ATOM 736 C CA . TYR A 1 98 ? 2.176 -18.797 -21.094 1 83.44 98 TYR A CA 1
ATOM 737 C C . TYR A 1 98 ? 1.538 -20.156 -21.312 1 83.44 98 TYR A C 1
ATOM 739 O O . TYR A 1 98 ? 1.991 -20.922 -22.156 1 83.44 98 TYR A O 1
ATOM 747 N N . GLU A 1 99 ? 0.603 -20.453 -20.578 1 78.62 99 GLU A N 1
ATOM 748 C CA . GLU A 1 99 ? -0.098 -21.719 -20.719 1 78.62 99 GLU A CA 1
ATOM 749 C C . GLU A 1 99 ? -0.788 -21.828 -22.078 1 78.62 99 GLU A C 1
ATOM 751 O O . GLU A 1 99 ? -0.847 -22.906 -22.672 1 78.62 99 GLU A O 1
ATOM 756 N N . ALA A 1 100 ? -1.402 -20.703 -22.484 1 80.19 100 ALA A N 1
ATOM 757 C CA . ALA A 1 100 ? -2.119 -20.703 -23.766 1 80.19 100 ALA A CA 1
ATOM 758 C C . ALA A 1 100 ? -1.17 -20.953 -24.922 1 80.19 100 ALA A C 1
ATOM 760 O O . ALA A 1 100 ? -1.523 -21.656 -25.875 1 80.19 100 ALA A O 1
ATOM 761 N N . VAL A 1 101 ? -0.032 -20.5 -24.828 1 80.19 101 VAL A N 1
ATOM 762 C CA . VAL A 1 101 ? 0.952 -20.688 -25.891 1 80.19 101 VAL A CA 1
ATOM 763 C C . VAL A 1 101 ? 1.448 -22.125 -25.875 1 80.19 101 VAL A C 1
ATOM 765 O O . VAL A 1 101 ? 1.68 -22.719 -26.938 1 80.19 101 VAL A O 1
ATOM 768 N N . ASP A 1 102 ? 1.584 -22.703 -24.719 1 76.12 102 ASP A N 1
ATOM 769 C CA . ASP A 1 102 ? 2.02 -24.078 -24.578 1 76.12 102 ASP A CA 1
ATOM 770 C C . ASP A 1 102 ? 0.954 -25.047 -25.094 1 76.12 102 ASP A C 1
ATOM 772 O O . ASP A 1 102 ? 1.276 -26.078 -25.688 1 76.12 102 ASP A O 1
ATOM 776 N N . LYS A 1 103 ? -0.253 -24.75 -24.781 1 68.62 103 LYS A N 1
ATOM 777 C CA . LYS A 1 103 ? -1.365 -25.594 -25.203 1 68.62 103 LYS A CA 1
ATOM 778 C C . LYS A 1 103 ? -1.523 -25.578 -26.719 1 68.62 103 LYS A C 1
ATOM 780 O O . LYS A 1 103 ? -2.072 -26.516 -27.297 1 68.62 103 LYS A O 1
ATOM 785 N N . PHE A 1 104 ? -1.297 -24.484 -27.266 1 65.25 104 PHE A N 1
ATOM 786 C CA . PHE A 1 104 ? -1.359 -24.484 -28.719 1 65.25 104 PHE A CA 1
ATOM 787 C C . PHE A 1 104 ? -0.704 -25.734 -29.297 1 65.25 104 PHE A C 1
ATOM 789 O O . PHE A 1 104 ? -1.107 -26.219 -30.344 1 65.25 104 PHE A O 1
ATOM 796 N N . HIS A 1 105 ? 0.128 -26.203 -28.484 1 58.25 105 HIS A N 1
ATOM 797 C CA . HIS A 1 105 ? 0.896 -27.328 -29.016 1 58.25 105 HIS A CA 1
ATOM 798 C C . HIS A 1 105 ? 0.323 -28.656 -28.547 1 58.25 105 HIS A C 1
ATOM 800 O O . HIS A 1 105 ? 0.582 -29.703 -29.156 1 58.25 105 HIS A O 1
ATOM 806 N N . ARG A 1 106 ? -0.388 -28.578 -27.359 1 59.84 106 ARG A N 1
ATOM 807 C CA . ARG A 1 106 ? -0.853 -29.859 -26.828 1 59.84 106 ARG A CA 1
ATOM 808 C C . ARG A 1 106 ? -2.369 -29.984 -26.938 1 59.84 106 ARG A C 1
ATOM 810 O O . ARG A 1 106 ? -3.104 -29.109 -26.453 1 59.84 106 ARG A O 1
ATOM 817 N N . ALA A 1 107 ? -2.912 -30.375 -27.922 1 52.03 107 ALA A N 1
ATOM 818 C CA . ALA A 1 107 ? -4.34 -30.578 -28.141 1 52.03 107 ALA A CA 1
ATOM 819 C C . ALA A 1 107 ? -4.973 -31.344 -26.969 1 52.03 107 ALA A C 1
ATOM 821 O O . ALA A 1 107 ? -5.141 -32.562 -27.031 1 52.03 107 ALA A O 1
ATOM 822 N N . GLU A 1 108 ? -4.562 -31.016 -25.75 1 50.66 108 GLU A N 1
ATOM 823 C CA . GLU A 1 108 ? -5.184 -31.891 -24.766 1 50.66 108 GLU A CA 1
ATOM 824 C C . GLU A 1 108 ? -6.641 -31.5 -24.516 1 50.66 108 GLU A C 1
ATOM 826 O O . GLU A 1 108 ? -6.953 -30.312 -24.375 1 50.66 108 GLU A O 1
ATOM 831 N N . THR A 1 109 ? -7.621 -32.281 -24.953 1 51.06 109 THR A N 1
ATOM 832 C CA . THR A 1 109 ? -9.055 -32.188 -24.703 1 51.06 109 THR A CA 1
ATOM 833 C C . THR A 1 109 ? -9.336 -32.156 -23.203 1 51.06 109 THR A C 1
ATOM 835 O O . THR A 1 109 ? -8.898 -33.031 -22.453 1 51.06 109 THR A O 1
ATOM 838 N N . PRO A 1 110 ? -9.547 -30.984 -22.688 1 54.22 110 PRO A N 1
ATOM 839 C CA . PRO A 1 110 ? -9.859 -31 -21.25 1 54.22 110 PRO A CA 1
ATOM 840 C C . PRO A 1 110 ? -10.977 -31.984 -20.906 1 54.22 110 PRO A C 1
ATOM 842 O O . PRO A 1 110 ? -11.977 -32.062 -21.641 1 54.22 110 PRO A O 1
ATOM 845 N N . GLU A 1 111 ? -10.664 -33.188 -20.484 1 50.84 111 GLU A N 1
ATOM 846 C CA . GLU A 1 111 ? -11.703 -34.062 -19.984 1 50.84 111 GLU A CA 1
ATOM 847 C C . GLU A 1 111 ? -12.602 -33.344 -18.984 1 50.84 111 GLU A C 1
ATOM 849 O O . GLU A 1 111 ? -12.336 -33.375 -17.781 1 50.84 111 GLU A O 1
ATOM 854 N N . PHE A 1 112 ? -13.031 -32.125 -19.328 1 56.25 112 PHE A N 1
ATOM 855 C CA . PHE A 1 112 ? -13.906 -31.5 -18.344 1 56.25 112 PHE A CA 1
ATOM 856 C C . PHE A 1 112 ? -15.203 -32.281 -18.188 1 56.25 112 PHE A C 1
ATOM 858 O O . PHE A 1 112 ? -15.969 -32.406 -19.156 1 56.25 112 PHE A O 1
ATOM 865 N N . LEU A 1 113 ? -15.352 -33.062 -17.094 1 62 113 LEU A N 1
ATOM 866 C CA . LEU A 1 113 ? -16.531 -33.812 -16.703 1 62 113 LEU A CA 1
ATOM 867 C C . LEU A 1 113 ? -17.688 -32.875 -16.359 1 62 113 LEU A C 1
ATOM 869 O O . LEU A 1 113 ? -17.469 -31.75 -15.961 1 62 113 LEU A O 1
ATOM 873 N N . GLU A 1 114 ? -18.891 -33.188 -16.672 1 66.38 114 GLU A N 1
ATOM 874 C CA . GLU A 1 114 ? -20.156 -32.531 -16.422 1 66.38 114 GLU A CA 1
ATOM 875 C C . GLU A 1 114 ? -20.141 -31.828 -15.062 1 66.38 114 GLU A C 1
ATOM 877 O O . GLU A 1 114 ? -20.547 -30.656 -14.961 1 66.38 114 GLU A O 1
ATOM 882 N N . TYR A 1 115 ? -19.625 -32.375 -14.242 1 71.12 115 TYR A N 1
ATOM 883 C CA . TYR A 1 115 ? -19.625 -31.812 -12.891 1 71.12 115 TYR A CA 1
ATOM 884 C C . TYR A 1 115 ? -18.703 -30.609 -12.812 1 71.12 115 TYR A C 1
ATOM 886 O O . TYR A 1 115 ? -18.984 -29.656 -12.078 1 71.12 115 TYR A O 1
ATOM 894 N N . GLY A 1 116 ? -17.719 -30.719 -13.57 1 71.94 116 GLY A N 1
ATOM 895 C CA . GLY A 1 116 ? -16.781 -29.609 -13.594 1 71.94 116 GLY A CA 1
ATOM 896 C C . GLY A 1 116 ? -17.375 -28.344 -14.172 1 71.94 116 GLY A C 1
ATOM 897 O O . GLY A 1 116 ? -17.156 -27.25 -13.641 1 71.94 116 GLY A O 1
ATOM 898 N N . ILE A 1 117 ? -18.25 -28.516 -15.102 1 78.19 117 ILE A N 1
ATOM 899 C CA . ILE A 1 117 ? -18.906 -27.375 -15.758 1 78.19 117 ILE A CA 1
ATOM 900 C C . ILE A 1 117 ? -19.906 -26.734 -14.797 1 78.19 117 ILE A C 1
ATOM 902 O O . ILE A 1 117 ? -20 -25.516 -14.711 1 78.19 117 ILE A O 1
ATOM 906 N N . ALA A 1 118 ? -20.625 -27.562 -14.148 1 82.25 118 ALA A N 1
ATOM 907 C CA . ALA A 1 118 ? -21.625 -27.062 -13.234 1 82.25 118 ALA A CA 1
ATOM 908 C C . ALA A 1 118 ? -21 -26.219 -12.125 1 82.25 118 ALA A C 1
ATOM 910 O O . ALA A 1 118 ? -21.5 -25.141 -11.797 1 82.25 118 ALA A O 1
ATOM 911 N N . ILE A 1 119 ? -20.031 -26.703 -11.57 1 80.81 119 ILE A N 1
ATOM 912 C CA . ILE A 1 119 ? -19.344 -26 -10.484 1 80.81 119 ILE A CA 1
ATOM 913 C C . ILE A 1 119 ? -18.75 -24.703 -11.008 1 80.81 119 ILE A C 1
ATOM 915 O O . ILE A 1 119 ? -18.719 -23.688 -10.297 1 80.81 119 ILE A O 1
ATOM 919 N N . MET A 1 120 ? -18.266 -24.797 -12.164 1 80.75 120 MET A N 1
ATOM 920 C CA . MET A 1 120 ? -17.688 -23.609 -12.766 1 80.75 120 MET A CA 1
ATOM 921 C C . MET A 1 120 ? -18.734 -22.516 -12.977 1 80.75 120 MET A C 1
ATOM 923 O O . MET A 1 120 ? -18.469 -21.344 -12.758 1 80.75 120 MET A O 1
ATOM 927 N N . VAL A 1 121 ? -19.859 -22.906 -13.391 1 87.81 121 VAL A N 1
ATOM 928 C CA . VAL A 1 121 ? -20.953 -21.953 -13.609 1 87.81 121 VAL A CA 1
ATOM 929 C C . VAL A 1 121 ? -21.375 -21.344 -12.281 1 87.81 121 VAL A C 1
ATOM 931 O O . VAL A 1 121 ? -21.594 -20.125 -12.195 1 87.81 121 VAL A O 1
ATOM 934 N N . ILE A 1 122 ? -21.469 -22.188 -11.297 1 88.88 122 ILE A N 1
ATOM 935 C CA . ILE A 1 122 ? -21.828 -21.688 -9.969 1 88.88 122 ILE A CA 1
ATOM 936 C C . ILE A 1 122 ? -20.766 -20.719 -9.477 1 88.88 122 ILE A C 1
ATOM 938 O O . ILE A 1 122 ? -21.094 -19.656 -8.93 1 88.88 122 ILE A O 1
ATOM 942 N N . ALA A 1 123 ? -19.578 -21.094 -9.617 1 87.31 123 ALA A N 1
ATOM 943 C CA . ALA A 1 123 ? -18.453 -20.25 -9.203 1 87.31 123 ALA A CA 1
ATOM 944 C C . ALA A 1 123 ? -18.5 -18.906 -9.922 1 87.31 123 ALA A C 1
ATOM 946 O O . ALA A 1 123 ? -18.234 -17.859 -9.312 1 87.31 123 ALA A O 1
ATOM 947 N N . ILE A 1 124 ? -18.844 -18.891 -11.18 1 90.75 124 ILE A N 1
ATOM 948 C CA . ILE A 1 124 ? -18.906 -17.672 -11.977 1 90.75 124 ILE A CA 1
ATOM 949 C C . ILE A 1 124 ? -20 -16.75 -11.43 1 90.75 124 ILE A C 1
ATOM 951 O O . ILE A 1 124 ? -19.781 -15.547 -11.281 1 90.75 124 ILE A O 1
ATOM 955 N N . VAL A 1 125 ? -21.094 -17.359 -11.109 1 93.19 125 VAL A N 1
ATOM 956 C CA . VAL A 1 125 ? -22.219 -16.578 -10.617 1 93.19 125 VAL A CA 1
ATOM 957 C C . VAL A 1 125 ? -21.875 -15.969 -9.258 1 93.19 125 VAL A C 1
ATOM 959 O O . VAL A 1 125 ? -22.109 -14.781 -9.031 1 93.19 125 VAL A O 1
ATOM 962 N N . ILE A 1 126 ? -21.344 -16.734 -8.422 1 91.5 126 ILE A N 1
ATOM 963 C CA . ILE A 1 126 ? -20.984 -16.266 -7.086 1 91.5 126 ILE A CA 1
ATOM 964 C C . ILE A 1 126 ? -19.922 -15.164 -7.191 1 91.5 126 ILE A C 1
ATOM 966 O O . ILE A 1 126 ? -20.047 -14.109 -6.566 1 91.5 126 ILE A O 1
ATOM 970 N N . ASN A 1 127 ? -18.922 -15.398 -7.918 1 91.19 127 ASN A N 1
ATOM 971 C CA . ASN A 1 127 ? -17.859 -14.422 -8.086 1 91.19 127 ASN A CA 1
ATOM 972 C C . ASN A 1 127 ? -18.375 -13.125 -8.695 1 91.19 127 ASN A C 1
ATOM 974 O O . ASN A 1 127 ? -17.891 -12.039 -8.367 1 91.19 127 ASN A O 1
ATOM 978 N N . PHE A 1 128 ? -19.312 -13.258 -9.555 1 93.25 128 PHE A N 1
ATOM 979 C CA . PHE A 1 128 ? -19.891 -12.078 -10.188 1 93.25 128 PHE A CA 1
ATOM 980 C C . PHE A 1 128 ? -20.609 -11.211 -9.164 1 93.25 128 PHE A C 1
ATOM 982 O O . PHE A 1 128 ? -20.422 -10 -9.117 1 93.25 128 PHE A O 1
ATOM 989 N N . ILE A 1 129 ? -21.406 -11.828 -8.375 1 94.88 129 ILE A N 1
ATOM 990 C CA . ILE A 1 129 ? -22.188 -11.109 -7.375 1 94.88 129 ILE A CA 1
ATOM 991 C C . ILE A 1 129 ? -21.25 -10.469 -6.348 1 94.88 129 ILE A C 1
ATOM 993 O O . ILE A 1 129 ? -21.391 -9.289 -6.027 1 94.88 129 ILE A O 1
ATOM 997 N N . VAL A 1 130 ? -20.359 -11.195 -5.887 1 94 130 VAL A N 1
ATOM 998 C CA . VAL A 1 130 ? -19.438 -10.719 -4.852 1 94 130 VAL A CA 1
ATOM 999 C C . VAL A 1 130 ? -18.516 -9.648 -5.43 1 94 130 VAL A C 1
ATOM 1001 O O . VAL A 1 130 ? -18.25 -8.633 -4.781 1 94 130 VAL A O 1
ATOM 1004 N N . SER A 1 131 ? -18.016 -9.844 -6.598 1 94.81 131 SER A N 1
ATOM 1005 C CA . SER A 1 131 ? -17.141 -8.875 -7.246 1 94.81 131 SER A CA 1
ATOM 1006 C C . SER A 1 131 ? -17.844 -7.531 -7.422 1 94.81 131 SER A C 1
ATOM 1008 O O . SER A 1 131 ? -17.266 -6.48 -7.148 1 94.81 131 SER A O 1
ATOM 1010 N N . ARG A 1 132 ? -19.031 -7.531 -7.836 1 94.5 132 ARG A N 1
ATOM 1011 C CA . ARG A 1 132 ? -19.797 -6.309 -8.023 1 94.5 132 ARG A CA 1
ATOM 1012 C C . ARG A 1 132 ? -20 -5.578 -6.703 1 94.5 132 ARG A C 1
ATOM 1014 O O . ARG A 1 132 ? -19.953 -4.348 -6.652 1 94.5 132 ARG A O 1
ATOM 1021 N N . ARG A 1 133 ? -20.297 -6.367 -5.781 1 94.31 133 ARG A N 1
ATOM 1022 C CA . ARG A 1 133 ? -20.5 -5.777 -4.461 1 94.31 133 ARG A CA 1
ATOM 1023 C C . ARG A 1 133 ? -19.203 -5.16 -3.943 1 94.31 133 ARG A C 1
ATOM 1025 O O . ARG A 1 133 ? -19.219 -4.066 -3.373 1 94.31 133 ARG A O 1
ATOM 1032 N N . LEU A 1 134 ? -18.188 -5.875 -4.09 1 94.5 134 LEU A N 1
ATOM 1033 C CA . LEU A 1 134 ? -16.875 -5.391 -3.646 1 94.5 134 LEU A CA 1
ATOM 1034 C C . LEU A 1 134 ? -16.516 -4.086 -4.352 1 94.5 134 LEU A C 1
ATOM 1036 O O . LEU A 1 134 ? -16.094 -3.123 -3.703 1 94.5 134 LEU A O 1
ATOM 1040 N N . ILE A 1 135 ? -16.734 -3.982 -5.617 1 93.75 135 ILE A N 1
ATOM 1041 C CA . ILE A 1 135 ? -16.375 -2.811 -6.41 1 93.75 135 ILE A CA 1
ATOM 1042 C C . ILE A 1 135 ? -17.281 -1.641 -6.043 1 93.75 135 ILE A C 1
ATOM 1044 O O . ILE A 1 135 ? -16.828 -0.499 -5.949 1 93.75 135 ILE A O 1
ATOM 1048 N N . HIS A 1 136 ? -18.469 -1.984 -5.816 1 93.69 136 HIS A N 1
ATOM 1049 C CA . HIS A 1 136 ? -19.438 -0.954 -5.43 1 93.69 136 HIS A CA 1
ATOM 1050 C C . HIS A 1 136 ? -19.047 -0.312 -4.102 1 93.69 136 HIS A C 1
ATOM 1052 O O . HIS A 1 136 ? -19.016 0.916 -3.984 1 93.69 136 HIS A O 1
ATOM 1058 N N . VAL A 1 137 ? -18.797 -1.072 -3.158 1 92.31 137 VAL A N 1
ATOM 1059 C CA . VAL A 1 137 ? -18.438 -0.578 -1.834 1 92.31 137 VAL A CA 1
ATOM 1060 C C . VAL A 1 137 ? -17.062 0.108 -1.891 1 92.31 137 VAL A C 1
ATOM 1062 O O . VAL A 1 137 ? -16.828 1.094 -1.188 1 92.31 137 VAL A O 1
ATOM 1065 N N . ALA A 1 138 ? -16.172 -0.48 -2.711 1 92.69 138 ALA A N 1
ATOM 1066 C CA . ALA A 1 138 ? -14.867 0.137 -2.891 1 92.69 138 ALA A CA 1
ATOM 1067 C C . ALA A 1 138 ? -15 1.567 -3.406 1 92.69 138 ALA A C 1
ATOM 1069 O O . ALA A 1 138 ? -14.281 2.465 -2.957 1 92.69 138 ALA A O 1
ATOM 1070 N N . LYS A 1 139 ? -15.867 1.86 -4.285 1 89.94 139 LYS A N 1
ATOM 1071 C CA . LYS A 1 139 ? -16.094 3.186 -4.855 1 89.94 139 LYS A CA 1
ATOM 1072 C C . LYS A 1 139 ? -16.734 4.125 -3.838 1 89.94 139 LYS A C 1
ATOM 1074 O O . LYS A 1 139 ? -16.406 5.316 -3.797 1 89.94 139 LYS A O 1
ATOM 1079 N N . ARG A 1 140 ? -17.562 3.562 -3.033 1 87.31 140 ARG A N 1
ATOM 1080 C CA . ARG A 1 140 ? -18.25 4.367 -2.029 1 87.31 140 ARG A CA 1
ATOM 1081 C C . ARG A 1 140 ? -17.312 4.746 -0.891 1 87.31 140 ARG A C 1
ATOM 1083 O O . ARG A 1 140 ? -17.406 5.84 -0.331 1 87.31 140 ARG A O 1
ATOM 1090 N N . THR A 1 141 ? -16.469 3.918 -0.562 1 86.44 141 THR A N 1
ATOM 1091 C CA . THR A 1 141 ? -15.609 4.117 0.607 1 86.44 141 THR A CA 1
ATOM 1092 C C . THR A 1 141 ? -14.227 4.594 0.191 1 86.44 141 THR A C 1
ATOM 1094 O O . THR A 1 141 ? -13.461 5.094 1.02 1 86.44 141 THR A O 1
ATOM 1097 N N . GLY A 1 142 ? -13.945 4.402 -1.032 1 86.19 142 GLY A N 1
ATOM 1098 C CA . GLY A 1 142 ? -12.617 4.746 -1.503 1 86.19 142 GLY A CA 1
ATOM 1099 C C . GLY A 1 142 ? -11.562 3.73 -1.104 1 86.19 142 GLY A C 1
ATOM 1100 O O . GLY A 1 142 ? -10.375 4.059 -1.015 1 86.19 142 GLY A O 1
ATOM 1101 N N . SER A 1 143 ? -11.961 2.514 -0.794 1 90.25 143 SER A N 1
ATOM 1102 C CA . SER A 1 143 ? -11.047 1.465 -0.352 1 90.25 143 SER A CA 1
ATOM 1103 C C . SER A 1 143 ? -10.367 0.786 -1.537 1 90.25 143 SER A C 1
ATOM 1105 O O . SER A 1 143 ? -11.016 0.063 -2.299 1 90.25 143 SER A O 1
ATOM 1107 N N . GLN A 1 144 ? -9.117 0.956 -1.625 1 91.56 144 GLN A N 1
ATOM 1108 C CA . GLN A 1 144 ? -8.383 0.336 -2.721 1 91.56 144 GLN A CA 1
ATOM 1109 C C . GLN A 1 144 ? -8.242 -1.169 -2.508 1 91.56 144 GLN A C 1
ATOM 1111 O O . GLN A 1 144 ? -8.133 -1.931 -3.471 1 91.56 144 GLN A O 1
ATOM 1116 N N . ALA A 1 145 ? -8.188 -1.558 -1.27 1 92.44 145 ALA A N 1
ATOM 1117 C CA . ALA A 1 145 ? -8.094 -2.982 -0.964 1 92.44 145 ALA A CA 1
ATOM 1118 C C . ALA A 1 145 ? -9.305 -3.738 -1.492 1 92.44 145 ALA A C 1
ATOM 1120 O O . ALA A 1 145 ? -9.172 -4.793 -2.113 1 92.44 145 ALA A O 1
ATOM 1121 N N . LEU A 1 146 ? -10.453 -3.178 -1.261 1 93.25 146 LEU A N 1
ATOM 1122 C CA . LEU A 1 146 ? -11.68 -3.801 -1.736 1 93.25 146 LEU A CA 1
ATOM 1123 C C . LEU A 1 146 ? -11.758 -3.76 -3.26 1 93.25 146 LEU A C 1
ATOM 1125 O O . LEU A 1 146 ? -12.258 -4.699 -3.885 1 93.25 146 LEU A O 1
ATOM 1129 N N . GLU A 1 147 ? -11.344 -2.688 -3.773 1 93.75 147 GLU A N 1
ATOM 1130 C CA . GLU A 1 147 ? -11.32 -2.578 -5.23 1 93.75 147 GLU A CA 1
ATOM 1131 C C . GLU A 1 147 ? -10.438 -3.66 -5.852 1 93.75 147 GLU A C 1
ATOM 1133 O O . GLU A 1 147 ? -10.836 -4.305 -6.824 1 93.75 147 GLU A O 1
ATOM 1138 N N . ALA A 1 148 ? -9.281 -3.824 -5.371 1 93.19 148 ALA A N 1
ATOM 1139 C CA . ALA A 1 148 ? -8.359 -4.84 -5.867 1 93.19 148 ALA A CA 1
ATOM 1140 C C . ALA A 1 148 ? -8.953 -6.238 -5.727 1 93.19 148 ALA A C 1
ATOM 1142 O O . ALA A 1 148 ? -8.82 -7.07 -6.629 1 93.19 148 ALA A O 1
ATOM 1143 N N . ASP A 1 149 ? -9.539 -6.473 -4.555 1 92.69 149 ASP A N 1
ATOM 1144 C CA . ASP A 1 149 ? -10.172 -7.766 -4.332 1 92.69 149 ASP A CA 1
ATOM 1145 C C . ASP A 1 149 ? -11.289 -8.016 -5.344 1 92.69 149 ASP A C 1
ATOM 1147 O O . ASP A 1 149 ? -11.438 -9.117 -5.863 1 92.69 149 ASP A O 1
ATOM 1151 N N . GLY A 1 150 ? -12.055 -7.055 -5.598 1 93.5 150 GLY A N 1
ATOM 1152 C CA . GLY A 1 150 ? -13.109 -7.156 -6.59 1 93.5 150 GLY A CA 1
ATOM 1153 C C . GLY A 1 150 ? -12.586 -7.426 -7.988 1 93.5 150 GLY A C 1
ATOM 1154 O O . GLY A 1 150 ? -13.156 -8.234 -8.727 1 93.5 150 GLY A O 1
ATOM 1155 N N . LEU A 1 151 ? -11.586 -6.727 -8.352 1 91.5 151 LEU A N 1
ATOM 1156 C CA . LEU A 1 151 ? -10.969 -6.938 -9.656 1 91.5 151 LEU A CA 1
ATOM 1157 C C . LEU A 1 151 ? -10.391 -8.344 -9.766 1 91.5 151 LEU A C 1
ATOM 1159 O O . LEU A 1 151 ? -10.406 -8.945 -10.836 1 91.5 151 LEU A O 1
ATOM 1163 N N . HIS A 1 152 ? -9.805 -8.766 -8.68 1 91.62 152 HIS A N 1
ATOM 1164 C CA . HIS A 1 152 ? -9.273 -10.125 -8.633 1 91.62 152 HIS A CA 1
ATOM 1165 C C . HIS A 1 152 ? -10.359 -11.156 -8.914 1 91.62 152 HIS A C 1
ATOM 1167 O O . HIS A 1 152 ? -10.18 -12.062 -9.727 1 91.62 152 HIS A O 1
ATOM 1173 N N . LEU A 1 153 ? -11.508 -10.969 -8.258 1 90.5 153 LEU A N 1
ATOM 1174 C CA . LEU A 1 153 ? -12.633 -11.867 -8.5 1 90.5 153 LEU A CA 1
ATOM 1175 C C . LEU A 1 153 ? -13.133 -11.742 -9.938 1 90.5 153 LEU A C 1
ATOM 1177 O O . LEU A 1 153 ? -13.523 -12.734 -10.555 1 90.5 153 LEU A O 1
ATOM 1181 N N . SER A 1 154 ? -13.109 -10.609 -10.445 1 92.06 154 SER A N 1
ATOM 1182 C CA . SER A 1 154 ? -13.508 -10.383 -11.836 1 92.06 154 SER A CA 1
ATOM 1183 C C . SER A 1 154 ? -12.586 -11.109 -12.805 1 92.06 154 SER A C 1
ATOM 1185 O O . SER A 1 154 ? -13.039 -11.648 -13.82 1 92.06 154 SER A O 1
ATOM 1187 N N . ALA A 1 155 ? -11.352 -10.969 -12.492 1 89.19 155 ALA A N 1
ATOM 1188 C CA . ALA A 1 155 ? -10.383 -11.688 -13.312 1 89.19 155 ALA A CA 1
ATOM 1189 C C . ALA A 1 155 ? -10.68 -13.18 -13.336 1 89.19 155 ALA A C 1
ATOM 1191 O O . ALA A 1 155 ? -10.555 -13.828 -14.375 1 89.19 155 ALA A O 1
ATOM 1192 N N . ASP A 1 156 ? -11.008 -13.68 -12.242 1 87.31 156 ASP A N 1
ATOM 1193 C CA . ASP A 1 156 ? -11.383 -15.086 -12.164 1 87.31 156 ASP A CA 1
ATOM 1194 C C . ASP A 1 156 ? -12.602 -15.383 -13.023 1 87.31 156 ASP A C 1
ATOM 1196 O O . ASP A 1 156 ? -12.695 -16.453 -13.641 1 87.31 156 ASP A O 1
ATOM 1200 N N . ILE A 1 157 ? -13.531 -14.531 -13.016 1 89.38 157 ILE A N 1
ATOM 1201 C CA . ILE A 1 157 ? -14.734 -14.688 -13.82 1 89.38 157 ILE A CA 1
ATOM 1202 C C . ILE A 1 157 ? -14.359 -14.711 -15.305 1 89.38 157 ILE A C 1
ATOM 1204 O O . ILE A 1 157 ? -14.789 -15.594 -16.047 1 89.38 157 ILE A O 1
ATOM 1208 N N . TRP A 1 158 ? -13.57 -13.805 -15.656 1 87.31 158 TRP A N 1
ATOM 1209 C CA . TRP A 1 158 ? -13.164 -13.703 -17.047 1 87.31 158 TRP A CA 1
ATOM 1210 C C . TRP A 1 158 ? -12.414 -14.961 -17.484 1 87.31 158 TRP A C 1
ATOM 1212 O O . TRP A 1 158 ? -12.641 -15.469 -18.594 1 87.31 158 TRP A O 1
ATOM 1222 N N . THR A 1 159 ? -11.57 -15.43 -16.656 1 83.44 159 THR A N 1
ATOM 1223 C CA . THR A 1 159 ? -10.812 -16.641 -16.984 1 83.44 159 THR A CA 1
ATOM 1224 C C . THR A 1 159 ? -11.742 -17.844 -17.109 1 83.44 159 THR A C 1
ATOM 1226 O O . THR A 1 159 ? -11.609 -18.641 -18.047 1 83.44 159 THR A O 1
ATOM 1229 N N . SER A 1 160 ? -12.617 -17.953 -16.219 1 83.94 160 SER A N 1
ATOM 1230 C CA . SER A 1 160 ? -13.547 -19.078 -16.234 1 83.94 160 SER A CA 1
ATOM 1231 C C . SER A 1 160 ? -14.477 -19 -17.453 1 83.94 160 SER A C 1
ATOM 1233 O O . SER A 1 160 ? -14.742 -20.016 -18.094 1 83.94 160 SER A O 1
ATOM 1235 N N . VAL A 1 161 ? -14.906 -17.875 -17.703 1 86.62 161 VAL A N 1
ATOM 1236 C CA . VAL A 1 161 ? -15.773 -17.672 -18.859 1 86.62 161 VAL A CA 1
ATOM 1237 C C . VAL A 1 161 ? -14.992 -17.953 -20.141 1 86.62 161 VAL A C 1
ATOM 1239 O O . VAL A 1 161 ? -15.531 -18.531 -21.078 1 86.62 161 VAL A O 1
ATOM 1242 N N . GLY A 1 162 ? -13.828 -17.469 -20.172 1 82.12 162 GLY A N 1
ATOM 1243 C CA . GLY A 1 162 ? -12.984 -17.75 -21.328 1 82.12 162 GLY A CA 1
ATOM 1244 C C . GLY A 1 162 ? -12.797 -19.234 -21.562 1 82.12 162 GLY A C 1
ATOM 1245 O O . GLY A 1 162 ? -12.922 -19.703 -22.703 1 82.12 162 GLY A O 1
ATOM 1246 N N . VAL A 1 163 ? -12.5 -19.984 -20.531 1 77.38 163 VAL A N 1
ATOM 1247 C CA . VAL A 1 163 ? -12.297 -21.422 -20.625 1 77.38 163 VAL A CA 1
ATOM 1248 C C . VAL A 1 163 ? -13.594 -22.094 -21.078 1 77.38 163 VAL A C 1
ATOM 1250 O O . VAL A 1 163 ? -13.57 -22.969 -21.953 1 77.38 163 VAL A O 1
ATOM 1253 N N . LEU A 1 164 ? -14.688 -21.703 -20.469 1 79.44 164 LEU A N 1
ATOM 1254 C CA . LEU A 1 164 ? -15.977 -22.281 -20.828 1 79.44 164 LEU A CA 1
ATOM 1255 C C . LEU A 1 164 ? -16.312 -21.984 -22.281 1 79.44 164 LEU A C 1
ATOM 1257 O O . LEU A 1 164 ? -16.781 -22.859 -23 1 79.44 164 LEU A O 1
ATOM 1261 N N . THR A 1 165 ? -16.094 -20.812 -22.656 1 83.31 165 THR A N 1
ATOM 1262 C CA . THR A 1 165 ? -16.375 -20.406 -24.031 1 83.31 165 THR A CA 1
ATOM 1263 C C . THR A 1 165 ? -15.469 -21.156 -25.016 1 83.31 165 THR A C 1
ATOM 1265 O O . THR A 1 165 ? -15.922 -21.609 -26.062 1 83.31 165 THR A O 1
ATOM 1268 N N . GLY A 1 166 ? -14.289 -21.219 -24.656 1 76.94 166 GLY A N 1
ATOM 1269 C CA . GLY A 1 166 ? -13.375 -21.984 -25.484 1 76.94 166 GLY A CA 1
ATOM 1270 C C . GLY A 1 166 ? -13.781 -23.438 -25.641 1 76.94 166 GLY A C 1
ATOM 1271 O O . GLY A 1 166 ? -13.734 -23.984 -26.75 1 76.94 166 GLY A O 1
ATOM 1272 N N . LEU A 1 167 ? -14.141 -24 -24.594 1 73.5 167 LEU A N 1
ATOM 1273 C CA . LEU A 1 167 ? -14.562 -25.406 -24.625 1 73.5 167 LEU A CA 1
ATOM 1274 C C . LEU A 1 167 ? -15.82 -25.578 -25.469 1 73.5 167 LEU A C 1
ATOM 1276 O O . LEU A 1 167 ? -15.914 -26.531 -26.234 1 73.5 167 LEU A O 1
ATOM 1280 N N . VAL A 1 168 ? -16.781 -24.75 -25.234 1 77.75 168 VAL A N 1
ATOM 1281 C CA . VAL A 1 168 ? -18.031 -24.828 -25.984 1 77.75 168 VAL A CA 1
ATOM 1282 C C . VAL A 1 168 ? -17.75 -24.641 -27.469 1 77.75 168 VAL A C 1
ATOM 1284 O O . VAL A 1 168 ? -18.281 -25.375 -28.312 1 77.75 168 VAL A O 1
ATOM 1287 N N . LEU A 1 169 ? -16.922 -23.672 -27.75 1 80.81 169 LEU A N 1
ATOM 1288 C CA . LEU A 1 169 ? -16.609 -23.391 -29.156 1 80.81 169 LEU A CA 1
ATOM 1289 C C . LEU A 1 169 ? -15.844 -24.547 -29.766 1 80.81 169 LEU A C 1
ATOM 1291 O O . LEU A 1 169 ? -16.031 -24.875 -30.953 1 80.81 169 LEU A O 1
ATOM 1295 N N . MET A 1 170 ? -15.047 -25.125 -29 1 77.06 170 MET A N 1
ATOM 1296 C CA . MET A 1 170 ? -14.305 -26.297 -29.484 1 77.06 170 MET A CA 1
ATOM 1297 C C . MET A 1 170 ? -15.242 -27.453 -29.766 1 77.06 170 MET A C 1
ATOM 1299 O O . MET A 1 170 ? -15.055 -28.188 -30.734 1 77.06 170 MET A O 1
ATOM 1303 N N . GLN A 1 171 ? -16.141 -27.578 -28.953 1 76.81 171 GLN A N 1
ATOM 1304 C CA . GLN A 1 171 ? -17.094 -28.672 -29.141 1 76.81 171 GLN A CA 1
ATOM 1305 C C . GLN A 1 171 ? -17.984 -28.422 -30.344 1 76.81 171 GLN A C 1
ATOM 1307 O O . GLN A 1 171 ? -18.359 -29.359 -31.062 1 76.81 171 GLN A O 1
ATOM 1312 N N . LEU A 1 172 ? -18.266 -27.219 -30.5 1 82.56 172 LEU A N 1
ATOM 1313 C CA . LEU A 1 172 ? -19.188 -26.891 -31.594 1 82.56 172 LEU A CA 1
ATOM 1314 C C . LEU A 1 172 ? -18.438 -26.812 -32.938 1 82.56 172 LEU A C 1
ATOM 1316 O O . LEU A 1 172 ? -18.969 -27.234 -33.969 1 82.56 172 LEU A O 1
ATOM 1320 N N . THR A 1 173 ? -17.266 -26.266 -32.938 1 81.12 173 THR A N 1
ATOM 1321 C CA . THR A 1 173 ? -16.562 -26.016 -34.219 1 81.12 173 THR A CA 1
ATOM 1322 C C . THR A 1 173 ? -15.445 -27.016 -34.438 1 81.12 173 THR A C 1
ATOM 1324 O O . THR A 1 173 ? -15 -27.219 -35.562 1 81.12 173 THR A O 1
ATOM 1327 N N . GLY A 1 174 ? -14.891 -27.609 -33.469 1 73.94 174 GLY A N 1
ATOM 1328 C CA . GLY A 1 174 ? -13.758 -28.516 -33.531 1 73.94 174 GLY A CA 1
ATOM 1329 C C . GLY A 1 174 ? -12.422 -27.797 -33.656 1 73.94 174 GLY A C 1
ATOM 1330 O O . GLY A 1 174 ? -11.383 -28.438 -33.781 1 73.94 174 GLY A O 1
ATOM 1331 N N . TRP A 1 175 ? -12.562 -26.531 -33.688 1 75.69 175 TRP A N 1
ATOM 1332 C CA . TRP A 1 175 ? -11.328 -25.766 -33.812 1 75.69 175 TRP A CA 1
ATOM 1333 C C . TRP A 1 175 ? -10.602 -25.641 -32.5 1 75.69 175 TRP A C 1
ATOM 1335 O O . TRP A 1 175 ? -11.016 -24.859 -31.625 1 75.69 175 TRP A O 1
ATOM 1345 N N . ALA A 1 176 ? -9.531 -26.344 -32.375 1 73.62 176 ALA A N 1
ATOM 1346 C CA . ALA A 1 176 ? -8.758 -26.391 -31.125 1 73.62 176 ALA A CA 1
ATOM 1347 C C . ALA A 1 176 ? -7.969 -25.109 -30.922 1 73.62 176 ALA A C 1
ATOM 1349 O O . ALA A 1 176 ? -7.598 -24.781 -29.797 1 73.62 176 ALA A O 1
ATOM 1350 N N . TRP A 1 177 ? -7.797 -24.422 -32.062 1 77.25 177 TRP A N 1
ATOM 1351 C CA . TRP A 1 177 ? -6.953 -23.234 -31.953 1 77.25 177 TRP A CA 1
ATOM 1352 C C . TRP A 1 177 ? -7.723 -22.062 -31.328 1 77.25 177 TRP A C 1
ATOM 1354 O O . TRP A 1 177 ? -7.121 -21.078 -30.891 1 77.25 177 TRP A O 1
ATOM 1364 N N . 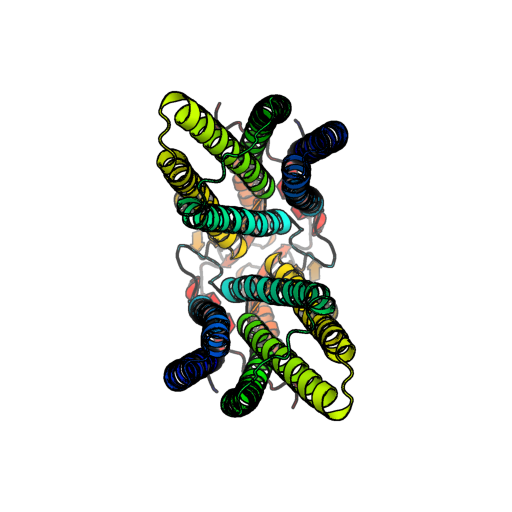LEU A 1 178 ? -9.008 -22.203 -31.188 1 79.12 178 LEU A N 1
ATOM 1365 C CA . LEU A 1 178 ? -9.844 -21.141 -30.641 1 79.12 178 LEU A CA 1
ATOM 1366 C C . LEU A 1 178 ? -9.609 -20.984 -29.156 1 79.12 178 LEU A C 1
ATOM 1368 O O . LEU A 1 178 ? -9.727 -19.875 -28.609 1 79.12 178 LEU A O 1
ATOM 1372 N N . ASP A 1 179 ? -9.219 -22.062 -28.469 1 80.5 179 ASP A N 1
ATOM 1373 C CA . ASP A 1 179 ? -9.055 -22.047 -27.031 1 80.5 179 ASP A CA 1
ATOM 1374 C C . ASP A 1 179 ? -7.875 -21.156 -26.625 1 80.5 179 ASP A C 1
ATOM 1376 O O . ASP A 1 179 ? -8.031 -20.234 -25.812 1 80.5 179 ASP A O 1
ATOM 1380 N N . PRO A 1 180 ? -6.797 -21.344 -27.297 1 81.12 180 PRO A N 1
ATOM 1381 C CA . PRO A 1 180 ? -5.668 -20.484 -26.938 1 81.12 180 PRO A CA 1
ATOM 1382 C C . PRO A 1 180 ? -5.898 -19.031 -27.328 1 81.12 180 PRO A C 1
ATOM 1384 O O . PRO A 1 180 ? -5.43 -18.109 -26.641 1 81.12 180 PRO A O 1
ATOM 1387 N N . VAL A 1 181 ? -6.551 -18.781 -28.328 1 85.31 181 VAL A N 1
ATOM 1388 C CA . VAL A 1 181 ? -6.816 -17.422 -28.781 1 85.31 181 VAL A CA 1
ATOM 1389 C C . VAL A 1 181 ? -7.719 -16.703 -27.766 1 85.31 181 VAL A C 1
ATOM 1391 O O . VAL A 1 181 ? -7.473 -15.555 -27.406 1 85.31 181 VAL A O 1
ATOM 1394 N N . ILE A 1 182 ? -8.766 -17.391 -27.375 1 86.25 182 ILE A N 1
ATOM 1395 C CA . ILE A 1 182 ? -9.68 -16.828 -26.375 1 86.25 182 ILE A CA 1
ATOM 1396 C C . ILE A 1 182 ? -8.938 -16.578 -25.078 1 86.25 182 ILE A C 1
ATOM 1398 O O . ILE A 1 182 ? -9.148 -15.562 -24.422 1 86.25 182 ILE A O 1
ATOM 1402 N N . ALA A 1 183 ? -8.094 -17.516 -24.734 1 85.25 183 ALA A N 1
ATOM 1403 C CA . ALA A 1 183 ? -7.316 -17.391 -23.5 1 85.25 183 ALA A CA 1
ATOM 1404 C C . ALA A 1 183 ? -6.414 -16.156 -23.547 1 85.25 183 ALA A C 1
ATOM 1406 O O . ALA A 1 183 ? -6.297 -15.43 -22.562 1 85.25 183 ALA A O 1
ATOM 1407 N N . ILE A 1 184 ? -5.852 -15.898 -24.656 1 89.69 184 ILE A N 1
ATOM 1408 C CA . ILE A 1 184 ? -4.953 -14.758 -24.812 1 89.69 184 ILE A CA 1
ATOM 1409 C C . ILE A 1 184 ? -5.75 -13.461 -24.766 1 89.69 184 ILE A C 1
ATOM 1411 O O . ILE A 1 184 ? -5.309 -12.477 -24.172 1 89.69 184 ILE A O 1
ATOM 1415 N N . PHE A 1 185 ? -6.863 -13.516 -25.391 1 91.5 185 PHE A N 1
ATOM 1416 C CA . PHE A 1 185 ? -7.73 -12.336 -25.375 1 91.5 185 PHE A CA 1
ATOM 1417 C C . PHE A 1 185 ? -8.156 -11.992 -23.953 1 91.5 185 PHE A C 1
ATOM 1419 O O . PHE A 1 185 ? -8.078 -10.836 -23.531 1 91.5 185 PHE A O 1
ATOM 1426 N N . VAL A 1 186 ? -8.609 -12.984 -23.219 1 91.19 186 VAL A N 1
ATOM 1427 C CA . VAL A 1 186 ? -9.031 -12.797 -21.828 1 91.19 186 VAL A CA 1
ATOM 1428 C C . VAL A 1 186 ? -7.852 -12.336 -20.984 1 91.19 186 VAL A C 1
ATOM 1430 O O . VAL A 1 186 ? -8 -11.445 -20.141 1 91.19 186 VAL A O 1
ATOM 1433 N N . ALA A 1 187 ? -6.734 -12.906 -21.203 1 92.75 187 ALA A N 1
ATOM 1434 C CA . ALA A 1 187 ? -5.527 -12.516 -20.484 1 92.75 187 ALA A CA 1
ATOM 1435 C C . ALA A 1 187 ? -5.195 -11.047 -20.719 1 92.75 187 ALA A C 1
ATOM 1437 O O . ALA A 1 187 ? -4.723 -10.359 -19.812 1 92.75 187 ALA A O 1
ATOM 1438 N N . GLY A 1 188 ? -5.387 -10.594 -21.922 1 94.5 188 GLY A N 1
ATOM 1439 C CA . GLY A 1 188 ? -5.156 -9.188 -22.234 1 94.5 188 GLY A CA 1
ATOM 1440 C C . GLY A 1 188 ? -6.039 -8.242 -21.438 1 94.5 188 GLY A C 1
ATOM 1441 O O . GLY A 1 188 ? -5.574 -7.211 -20.953 1 94.5 188 GLY A O 1
ATOM 1442 N N . ILE A 1 189 ? -7.277 -8.594 -21.25 1 93.62 189 ILE A N 1
ATOM 1443 C CA . ILE A 1 189 ? -8.234 -7.797 -20.484 1 93.62 189 ILE A CA 1
ATOM 1444 C C . ILE A 1 189 ? -7.824 -7.77 -19.016 1 93.62 189 ILE A C 1
ATOM 1446 O O . ILE A 1 189 ? -7.812 -6.707 -18.391 1 93.62 189 ILE A O 1
ATOM 1450 N N . ILE A 1 190 ? -7.461 -8.922 -18.531 1 91.88 190 ILE A N 1
ATOM 1451 C CA . ILE A 1 190 ? -7.074 -9.047 -17.125 1 91.88 190 ILE A CA 1
ATOM 1452 C C . ILE A 1 190 ? -5.785 -8.273 -16.875 1 91.88 190 ILE A C 1
ATOM 1454 O O . ILE A 1 190 ? -5.656 -7.59 -15.859 1 91.88 190 ILE A O 1
ATOM 1458 N N . PHE A 1 191 ? -4.93 -8.344 -17.812 1 93.69 191 PHE A N 1
ATOM 1459 C CA . PHE A 1 191 ? -3.656 -7.645 -17.672 1 93.69 191 PHE A CA 1
ATOM 1460 C C . PHE A 1 191 ? -3.869 -6.137 -17.625 1 93.69 191 PHE A C 1
ATOM 1462 O O . PHE A 1 191 ? -3.26 -5.449 -16.797 1 93.69 191 PHE A O 1
ATOM 1469 N N . ARG A 1 192 ? -4.637 -5.66 -18.469 1 95.12 192 ARG A N 1
ATOM 1470 C CA . ARG A 1 192 ? -4.91 -4.227 -18.5 1 95.12 192 ARG A CA 1
ATOM 1471 C C . ARG A 1 192 ? -5.508 -3.748 -17.188 1 95.12 192 ARG A C 1
ATOM 1473 O O . ARG A 1 192 ? -5.109 -2.707 -16.656 1 95.12 192 ARG A O 1
ATOM 1480 N N . ALA A 1 193 ? -6.48 -4.543 -16.688 1 92.38 193 ALA A N 1
ATOM 1481 C CA . ALA A 1 193 ? -7.113 -4.195 -15.422 1 92.38 193 ALA A CA 1
ATOM 1482 C C . ALA A 1 193 ? -6.109 -4.262 -14.273 1 92.38 193 ALA A C 1
ATOM 1484 O O . ALA A 1 193 ? -6.086 -3.379 -13.406 1 92.38 193 ALA A O 1
ATOM 1485 N N . GLY A 1 194 ? -5.398 -5.293 -14.266 1 92.88 194 GLY A N 1
ATOM 1486 C CA . GLY A 1 194 ? -4.375 -5.441 -13.242 1 92.88 194 GLY A CA 1
ATOM 1487 C C . GLY A 1 194 ? -3.307 -4.371 -13.305 1 92.88 194 GLY A C 1
ATOM 1488 O O . GLY A 1 194 ? -2.871 -3.854 -12.273 1 92.88 194 GLY A O 1
ATOM 1489 N N . TRP A 1 195 ? -2.92 -3.988 -14.5 1 93.5 195 TRP A N 1
ATOM 1490 C CA . TRP A 1 195 ? -1.895 -2.969 -14.695 1 93.5 195 TRP A CA 1
ATOM 1491 C C . TRP A 1 195 ? -2.381 -1.606 -14.219 1 93.5 195 TRP A C 1
ATOM 1493 O O . TRP A 1 195 ? -1.634 -0.865 -13.578 1 93.5 195 TRP A O 1
ATOM 1503 N N . ARG A 1 196 ? -3.553 -1.354 -14.555 1 93.94 196 ARG A N 1
ATOM 1504 C CA . ARG A 1 196 ? -4.145 -0.109 -14.07 1 93.94 196 ARG A CA 1
ATOM 1505 C C . ARG A 1 196 ? -4.129 -0.046 -12.547 1 93.94 196 ARG A C 1
ATOM 1507 O O . ARG A 1 196 ? -3.807 0.993 -11.969 1 93.94 196 ARG A O 1
ATOM 1514 N N . MET A 1 197 ? -4.445 -1.137 -11.922 1 91.69 197 MET A N 1
ATOM 1515 C CA . MET A 1 197 ? -4.48 -1.204 -10.469 1 91.69 197 MET A CA 1
ATOM 1516 C C . MET A 1 197 ? -3.078 -1.061 -9.883 1 91.69 197 MET A C 1
ATOM 1518 O O . MET A 1 197 ? -2.898 -0.443 -8.828 1 91.69 197 MET A O 1
ATOM 1522 N N . ILE A 1 198 ? -2.15 -1.595 -10.516 1 92.62 198 ILE A N 1
ATOM 1523 C CA . ILE A 1 198 ? -0.768 -1.456 -10.078 1 92.62 198 ILE A CA 1
ATOM 1524 C C . ILE A 1 198 ? -0.371 0.019 -10.078 1 92.62 198 ILE A C 1
ATOM 1526 O O . ILE A 1 198 ? 0.18 0.52 -9.094 1 92.62 198 ILE A O 1
ATOM 1530 N N . VAL A 1 199 ? -0.676 0.648 -11.156 1 93.25 199 VAL A N 1
ATOM 1531 C CA . VAL A 1 199 ? -0.293 2.047 -11.32 1 93.25 199 VAL A CA 1
ATOM 1532 C C . VAL A 1 199 ? -1 2.902 -10.266 1 93.25 199 VAL A C 1
ATOM 1534 O O . VAL A 1 199 ? -0.375 3.752 -9.633 1 93.25 199 VAL A O 1
ATOM 1537 N N . GLU A 1 200 ? -2.227 2.65 -10.078 1 92.56 200 GLU A N 1
ATOM 1538 C CA . GLU A 1 200 ? -3.004 3.432 -9.117 1 92.56 200 GLU A CA 1
ATOM 1539 C C . GLU A 1 200 ? -2.516 3.197 -7.691 1 92.56 200 GLU A C 1
ATOM 1541 O O . GLU A 1 200 ? -2.383 4.141 -6.91 1 92.56 200 GLU A O 1
ATOM 1546 N N . SER A 1 201 ? -2.318 1.939 -7.359 1 92.94 201 SER A N 1
ATOM 1547 C CA . SER A 1 201 ? -1.855 1.621 -6.012 1 92.94 201 SER A CA 1
ATOM 1548 C C . SER A 1 201 ? -0.448 2.156 -5.77 1 92.94 201 SER A C 1
ATOM 1550 O O . SER A 1 201 ? -0.144 2.648 -4.68 1 92.94 201 SER A O 1
ATOM 1552 N N . ALA A 1 202 ? 0.386 2.064 -6.742 1 92.81 202 ALA A N 1
ATOM 1553 C CA . ALA A 1 202 ? 1.742 2.596 -6.633 1 92.81 202 ALA A CA 1
ATOM 1554 C C . ALA A 1 202 ? 1.724 4.109 -6.438 1 92.81 202 ALA A C 1
ATOM 1556 O O . ALA A 1 202 ? 2.508 4.648 -5.656 1 92.81 202 ALA A O 1
ATOM 1557 N N . ALA A 1 203 ? 0.862 4.734 -7.18 1 92.62 203 ALA A N 1
ATOM 1558 C CA . ALA A 1 203 ? 0.741 6.184 -7.059 1 92.62 203 ALA A CA 1
ATOM 1559 C C . ALA A 1 203 ? 0.341 6.586 -5.641 1 92.62 203 ALA A C 1
ATOM 1561 O O . ALA A 1 203 ? 0.917 7.512 -5.062 1 92.62 203 ALA A O 1
ATOM 1562 N N . GLU A 1 204 ? -0.571 5.887 -5.102 1 91.25 204 GLU A N 1
ATOM 1563 C CA . GLU A 1 204 ? -1.048 6.223 -3.762 1 91.25 204 GLU A CA 1
ATOM 1564 C C . GLU A 1 204 ? -0.006 5.871 -2.703 1 91.25 204 GLU A C 1
ATOM 1566 O O . GLU A 1 204 ? 0.15 6.594 -1.717 1 91.25 204 GLU A O 1
ATOM 1571 N N . LEU A 1 205 ? 0.67 4.789 -2.928 1 93 205 LEU A N 1
ATOM 1572 C CA . LEU A 1 205 ? 1.708 4.379 -1.988 1 93 205 LEU A CA 1
ATOM 1573 C C . LEU A 1 205 ? 2.879 5.355 -2.01 1 93 205 LEU A C 1
ATOM 1575 O O . LEU A 1 205 ? 3.586 5.508 -1.011 1 93 205 LEU A O 1
ATOM 1579 N N . THR A 1 206 ? 3.105 6.031 -3.123 1 92.56 206 THR A N 1
ATOM 1580 C CA . THR A 1 206 ? 4.223 6.957 -3.256 1 92.56 206 THR A CA 1
ATOM 1581 C C . THR A 1 206 ? 3.764 8.398 -3.047 1 92.56 206 THR A C 1
ATOM 1583 O O . THR A 1 206 ? 4.418 9.336 -3.506 1 92.56 206 THR A O 1
ATOM 1586 N N . ASP A 1 207 ? 2.627 8.531 -2.475 1 92.81 207 ASP A N 1
ATOM 1587 C CA . ASP A 1 207 ? 2.096 9.82 -2.045 1 92.81 207 ASP A CA 1
ATOM 1588 C C . ASP A 1 207 ? 1.787 10.711 -3.242 1 92.81 207 ASP A C 1
ATOM 1590 O O . ASP A 1 207 ? 2.18 11.883 -3.268 1 92.81 207 ASP A O 1
ATOM 1594 N N . ALA A 1 208 ? 1.157 10.164 -4.176 1 93.12 208 ALA A N 1
ATOM 1595 C CA . ALA A 1 208 ? 0.681 10.977 -5.289 1 93.12 208 ALA A CA 1
ATOM 1596 C C . ALA A 1 208 ? -0.312 12.031 -4.812 1 93.12 208 ALA A C 1
ATOM 1598 O O . ALA A 1 208 ? -1.094 11.789 -3.891 1 93.12 208 ALA A O 1
ATOM 1599 N N . SER A 1 209 ? -0.266 13.172 -5.473 1 94.19 209 SER A N 1
ATOM 1600 C CA . SER A 1 209 ? -1.165 14.273 -5.137 1 94.19 209 SER A CA 1
ATOM 1601 C C . SER A 1 209 ? -2.598 13.961 -5.562 1 94.19 209 SER A C 1
ATOM 1603 O O . SER A 1 209 ? -2.826 13.094 -6.402 1 94.19 209 SER A O 1
ATOM 1605 N N . LEU A 1 210 ? -3.506 14.664 -4.941 1 92.69 210 LEU A N 1
ATOM 1606 C CA . LEU A 1 210 ? -4.895 14.594 -5.375 1 92.69 210 LEU A CA 1
ATOM 1607 C C . LEU A 1 210 ? -5.062 15.195 -6.766 1 92.69 210 LEU A C 1
ATOM 1609 O O . LEU A 1 210 ? -4.148 15.844 -7.281 1 92.69 210 LEU A O 1
ATOM 1613 N N . ALA A 1 211 ? -6.199 14.938 -7.336 1 92 211 ALA A N 1
ATOM 1614 C CA . ALA A 1 211 ? -6.48 15.484 -8.664 1 92 211 ALA A CA 1
ATOM 1615 C C . ALA A 1 211 ? -6.434 17.016 -8.648 1 92 211 ALA A C 1
ATOM 1617 O O . ALA A 1 211 ? -6.836 17.641 -7.668 1 92 211 ALA A O 1
ATOM 1618 N N . PRO A 1 212 ? -5.949 17.578 -9.766 1 93.38 212 PRO A N 1
ATOM 1619 C CA . PRO A 1 212 ? -5.84 19.047 -9.828 1 93.38 212 PRO A CA 1
ATOM 1620 C C . PRO A 1 212 ? -7.164 19.75 -9.539 1 93.38 212 PRO A C 1
ATOM 1622 O O . PRO A 1 212 ? -7.18 20.812 -8.906 1 93.38 212 PRO A O 1
ATOM 1625 N N . GLU A 1 213 ? -8.203 19.141 -9.945 1 93.38 213 GLU A N 1
ATOM 1626 C CA . GLU A 1 213 ? -9.523 19.734 -9.711 1 93.38 213 GLU A CA 1
ATOM 1627 C C . GLU A 1 213 ? -9.844 19.797 -8.227 1 93.38 213 GLU A C 1
ATOM 1629 O O . GLU A 1 213 ? -10.422 20.781 -7.754 1 93.38 213 GLU A O 1
ATOM 1634 N N . GLU A 1 214 ? -9.453 18.781 -7.512 1 92.06 214 GLU A N 1
ATOM 1635 C CA . GLU A 1 214 ? -9.688 18.766 -6.07 1 92.06 214 GLU A CA 1
ATOM 1636 C C . GLU A 1 214 ? -8.812 19.781 -5.352 1 92.06 214 GLU A C 1
ATOM 1638 O O . GLU A 1 214 ? -9.266 20.469 -4.43 1 92.06 214 GLU A O 1
ATOM 1643 N N . GLU A 1 215 ? -7.59 19.875 -5.719 1 94.06 215 GLU A N 1
ATOM 1644 C CA . GLU A 1 215 ? -6.68 20.844 -5.113 1 94.06 215 GLU A CA 1
ATOM 1645 C C . GLU A 1 215 ? -7.141 22.281 -5.387 1 94.06 215 GLU A C 1
ATOM 1647 O O . GLU A 1 215 ? -7.012 23.156 -4.527 1 94.06 215 GLU A O 1
ATOM 1652 N N . GLU A 1 216 ? -7.652 22.484 -6.602 1 94.31 216 GLU A N 1
ATOM 1653 C CA . GLU A 1 216 ? -8.18 23.797 -6.941 1 94.31 216 GLU A CA 1
ATOM 1654 C C . GLU A 1 216 ? -9.398 24.141 -6.086 1 94.31 216 GLU A C 1
ATOM 1656 O O . GLU A 1 216 ? -9.562 25.297 -5.668 1 94.31 216 GLU A O 1
ATOM 1661 N N . ALA A 1 217 ? -10.164 23.172 -5.871 1 95.06 217 ALA A N 1
ATOM 1662 C CA . ALA A 1 217 ? -11.352 23.359 -5.035 1 95.06 217 ALA A CA 1
ATOM 1663 C C . ALA A 1 217 ? -10.953 23.703 -3.602 1 95.06 217 ALA A C 1
ATOM 1665 O O . ALA A 1 217 ? -11.602 24.531 -2.949 1 95.06 217 ALA A O 1
ATOM 1666 N N . ILE A 1 218 ? -9.953 23.062 -3.102 1 94.75 218 ILE A N 1
ATOM 1667 C CA . ILE A 1 218 ? -9.445 23.344 -1.761 1 94.75 218 ILE A CA 1
ATOM 1668 C C . ILE A 1 218 ? -8.875 24.75 -1.705 1 94.75 218 ILE A C 1
ATOM 1670 O O . ILE A 1 218 ? -9.117 25.484 -0.747 1 94.75 218 ILE A O 1
ATOM 1674 N N . GLY A 1 219 ? -8.117 25.125 -2.723 1 95.12 219 GLY A N 1
ATOM 1675 C CA . GLY A 1 219 ? -7.586 26.484 -2.805 1 95.12 219 GLY A CA 1
ATOM 1676 C C . GLY A 1 219 ? -8.664 27.547 -2.791 1 95.12 219 GLY A C 1
ATOM 1677 O O . GLY A 1 219 ? -8.477 28.609 -2.199 1 95.12 219 GLY A O 1
ATOM 1678 N N . ALA A 1 220 ? -9.758 27.266 -3.402 1 95.69 220 ALA A N 1
ATOM 1679 C CA . ALA A 1 220 ? -10.883 28.203 -3.451 1 95.69 220 ALA A CA 1
ATOM 1680 C C . ALA A 1 220 ? -11.438 28.469 -2.055 1 95.69 220 ALA A C 1
ATOM 1682 O O . ALA A 1 220 ? -11.898 29.562 -1.761 1 95.69 220 ALA A O 1
ATOM 1683 N N . ILE A 1 221 ? -11.375 27.484 -1.221 1 95.19 221 ILE A N 1
ATOM 1684 C CA . ILE A 1 221 ? -11.836 27.641 0.155 1 95.19 221 ILE A CA 1
ATOM 1685 C C . ILE A 1 221 ? -10.945 28.641 0.887 1 95.19 221 ILE A C 1
ATOM 1687 O O . ILE A 1 221 ? -11.438 29.5 1.625 1 95.19 221 ILE A O 1
ATOM 1691 N N . PHE A 1 222 ? -9.602 28.547 0.679 1 95.62 222 PHE A N 1
ATOM 1692 C CA . PHE A 1 222 ? -8.664 29.469 1.308 1 95.62 222 PHE A CA 1
ATOM 1693 C C . PHE A 1 222 ? -8.945 30.906 0.862 1 95.62 222 PHE A C 1
ATOM 1695 O O . PHE A 1 222 ? -8.906 31.828 1.674 1 95.62 222 PHE A O 1
ATOM 1702 N N . ASP A 1 223 ? -9.242 31.062 -0.394 1 94.5 223 ASP A N 1
ATOM 1703 C CA . ASP A 1 223 ? -9.414 32.375 -1.001 1 94.5 223 ASP A CA 1
ATOM 1704 C C . ASP A 1 223 ? -10.68 33.062 -0.485 1 94.5 223 ASP A C 1
ATOM 1706 O O . ASP A 1 223 ? -10.797 34.281 -0.528 1 94.5 223 ASP A O 1
ATOM 1710 N N . HIS A 1 224 ? -11.578 32.375 0.053 1 94.12 224 HIS A N 1
ATOM 1711 C CA . HIS A 1 224 ? -12.859 32.906 0.484 1 94.12 224 HIS A CA 1
ATOM 1712 C C . HIS A 1 224 ? -12.797 33.406 1.923 1 94.12 224 HIS A C 1
ATOM 1714 O O . HIS A 1 224 ? -13.719 34.062 2.395 1 94.12 224 HIS A O 1
ATOM 1720 N N . VAL A 1 225 ? -11.742 33.062 2.596 1 94.38 225 VAL A N 1
ATOM 1721 C CA . VAL A 1 225 ? -11.578 33.531 3.971 1 94.38 225 VAL A CA 1
ATOM 1722 C C . VAL A 1 225 ? -10.883 34.875 3.988 1 94.38 225 VAL A C 1
ATOM 1724 O O . VAL A 1 225 ? -9.727 35 3.566 1 94.38 225 VAL A O 1
ATOM 1727 N N . PRO A 1 226 ? -11.492 35.906 4.539 1 94.12 226 PRO A N 1
ATOM 1728 C CA . PRO A 1 226 ? -10.969 37.281 4.461 1 94.12 226 PRO A CA 1
ATOM 1729 C C . PRO A 1 226 ? -9.641 37.438 5.195 1 94.12 226 PRO A C 1
ATOM 1731 O O . PRO A 1 226 ? -8.805 38.25 4.789 1 94.12 226 PRO A O 1
ATOM 1734 N N . GLU A 1 227 ? -9.391 36.719 6.219 1 94.56 227 GLU A N 1
ATOM 1735 C CA . GLU A 1 227 ? -8.188 36.875 7.031 1 94.56 227 GLU A CA 1
ATOM 1736 C C . GLU A 1 227 ? -6.969 36.281 6.32 1 94.56 227 GLU A C 1
ATOM 1738 O O . GLU A 1 227 ? -5.828 36.562 6.699 1 94.56 227 GLU A O 1
ATOM 1743 N N . VAL A 1 228 ? -7.297 35.438 5.324 1 94.62 228 VAL A N 1
ATOM 1744 C CA . VAL A 1 228 ? -6.223 34.812 4.582 1 94.62 228 VAL A CA 1
ATOM 1745 C C . VAL A 1 228 ? -5.68 35.75 3.516 1 94.62 228 VAL A C 1
ATOM 1747 O O . VAL A 1 228 ? -6.434 36.25 2.67 1 94.62 228 VAL A O 1
ATOM 1750 N N . LYS A 1 229 ? -4.348 36.031 3.537 1 93.94 229 LYS A N 1
ATOM 1751 C CA . LYS A 1 229 ? -3.719 36.969 2.598 1 93.94 229 LYS A CA 1
ATOM 1752 C C . LYS A 1 229 ? -3.113 36.219 1.411 1 93.94 229 LYS A C 1
ATOM 1754 O O . LYS A 1 229 ? -2.756 36.844 0.404 1 93.94 229 LYS A O 1
ATOM 1759 N N . GLY A 1 230 ? -3.006 34.938 1.577 1 92.31 230 GLY A N 1
ATOM 1760 C CA . GLY A 1 230 ? -2.439 34.062 0.553 1 92.31 230 GLY A CA 1
ATOM 1761 C C . GLY A 1 230 ? -2.098 32.688 1.062 1 92.31 230 GLY A C 1
ATOM 1762 O O . GLY A 1 230 ? -2.186 32.438 2.262 1 92.31 230 GLY A O 1
ATOM 1763 N N . TRP A 1 231 ? -1.838 31.844 0.141 1 93.06 231 TRP A N 1
ATOM 1764 C CA . TRP A 1 231 ? -1.429 30.484 0.513 1 93.06 231 TRP A CA 1
ATOM 1765 C C . TRP A 1 231 ? -0.459 29.906 -0.514 1 93.06 231 TRP A C 1
ATOM 1767 O O . TRP A 1 231 ? -0.428 30.359 -1.665 1 93.06 231 TRP A O 1
ATOM 1777 N N . HIS A 1 232 ? 0.44 29.062 -0.084 1 91.25 232 HIS A N 1
ATOM 1778 C CA . HIS A 1 232 ? 1.371 28.375 -0.961 1 91.25 232 HIS A CA 1
ATOM 1779 C C . HIS A 1 232 ? 1.756 27.016 -0.384 1 91.25 232 HIS A C 1
ATOM 1781 O O . HIS A 1 232 ? 1.354 26.672 0.731 1 91.25 232 HIS A O 1
ATOM 1787 N N . CYS A 1 233 ? 2.309 26.156 -1.203 1 90.94 233 CYS A N 1
ATOM 1788 C CA . CYS A 1 233 ? 2.824 24.859 -0.798 1 90.94 233 CYS A CA 1
ATOM 1789 C C . CYS A 1 233 ? 1.693 23.938 -0.347 1 90.94 233 CYS A C 1
ATOM 1791 O O . CYS A 1 233 ? 1.762 23.344 0.732 1 90.94 233 CYS A O 1
ATOM 1793 N N . LEU A 1 234 ? 0.67 23.953 -1.133 1 93.44 234 LEU A N 1
ATOM 1794 C CA . LEU A 1 234 ? -0.398 23 -0.876 1 93.44 234 LEU A CA 1
ATOM 1795 C C . LEU A 1 234 ? 0.037 21.594 -1.258 1 93.44 234 LEU A C 1
ATOM 1797 O O . LEU A 1 234 ? 0.373 21.328 -2.416 1 93.44 234 LEU A O 1
ATOM 1801 N N . ARG A 1 235 ? 0.09 20.734 -0.314 1 94.12 235 ARG A N 1
ATOM 1802 C CA . ARG A 1 235 ? 0.452 19.328 -0.544 1 94.12 235 ARG A CA 1
ATOM 1803 C C . ARG A 1 235 ? -0.672 18.391 -0.113 1 94.12 235 ARG A C 1
ATOM 1805 O O . ARG A 1 235 ? -1.24 18.562 0.969 1 94.12 235 ARG A O 1
ATOM 1812 N N . THR A 1 236 ? -1.008 17.547 -1 1 94 236 THR A N 1
ATOM 1813 C CA . THR A 1 236 ? -2.09 16.609 -0.719 1 94 236 THR A CA 1
ATOM 1814 C C . THR A 1 236 ? -1.648 15.18 -0.995 1 94 236 THR A C 1
ATOM 1816 O O . THR A 1 236 ? -0.729 14.945 -1.782 1 94 236 THR A O 1
ATOM 1819 N N . ARG A 1 237 ? -2.246 14.25 -0.327 1 92.69 237 ARG A N 1
ATOM 1820 C CA . ARG A 1 237 ? -2.002 12.828 -0.548 1 92.69 237 ARG A CA 1
ATOM 1821 C C . ARG A 1 237 ? -3.154 11.984 -0.015 1 92.69 237 ARG A C 1
ATOM 1823 O O . ARG A 1 237 ? -3.957 12.461 0.791 1 92.69 237 ARG A O 1
ATOM 1830 N N . LYS A 1 238 ? -3.148 10.781 -0.48 1 90.25 238 LYS A N 1
ATOM 1831 C CA . LYS A 1 238 ? -4.156 9.836 -0.006 1 90.25 238 LYS A CA 1
ATOM 1832 C C . LYS A 1 238 ? -3.533 8.766 0.887 1 90.25 238 LYS A C 1
ATOM 1834 O O . LYS A 1 238 ? -2.367 8.406 0.709 1 90.25 238 LYS A O 1
ATOM 1839 N N . SER A 1 239 ? -4.223 8.328 1.857 1 89.31 239 SER A N 1
ATOM 1840 C CA . SER A 1 239 ? -3.891 7.195 2.721 1 89.31 239 SER A CA 1
ATOM 1841 C C . SER A 1 239 ? -5.094 6.281 2.92 1 89.31 239 SER A C 1
ATOM 1843 O O . SER A 1 239 ? -5.887 6.48 3.842 1 89.31 239 SER A O 1
ATOM 1845 N N . GLY A 1 240 ? -5.086 5.258 2.148 1 86.88 240 GLY A N 1
ATOM 1846 C CA . GLY A 1 240 ? -6.273 4.422 2.156 1 86.88 240 GLY A CA 1
ATOM 1847 C C . GLY A 1 240 ? -7.523 5.16 1.711 1 86.88 240 GLY A C 1
ATOM 1848 O O . GLY A 1 240 ? -7.551 5.742 0.624 1 86.88 240 GLY A O 1
ATOM 1849 N N . SER A 1 241 ? -8.508 5.184 2.684 1 84.06 241 SER A N 1
ATOM 1850 C CA . SER A 1 241 ? -9.789 5.785 2.338 1 84.06 241 SER A CA 1
ATOM 1851 C C . SER A 1 241 ? -9.844 7.25 2.766 1 84.06 241 SER A C 1
ATOM 1853 O O . SER A 1 241 ? -10.82 7.945 2.49 1 84.06 241 SER A O 1
ATOM 1855 N N . TYR A 1 242 ? -8.836 7.727 3.281 1 85.69 242 TYR A N 1
ATOM 1856 C CA . TYR A 1 242 ? -8.891 9.125 3.686 1 85.69 242 TYR A CA 1
ATOM 1857 C C . TYR A 1 242 ? -7.754 9.922 3.059 1 85.69 242 TYR A C 1
ATOM 1859 O O . TYR A 1 242 ? -6.887 9.359 2.389 1 85.69 242 TYR A O 1
ATOM 1867 N N . LYS A 1 243 ? -7.883 11.227 3.23 1 90.62 243 LYS A N 1
ATOM 1868 C CA . LYS A 1 243 ? -6.977 12.156 2.566 1 90.62 243 LYS A CA 1
ATOM 1869 C C . LYS A 1 243 ? -6.273 13.055 3.58 1 90.62 243 LYS A C 1
ATOM 1871 O O . LYS A 1 243 ? -6.777 13.266 4.684 1 90.62 243 LYS A O 1
ATOM 1876 N N . LEU A 1 244 ? -5.078 13.391 3.293 1 92.94 244 LEU A N 1
ATOM 1877 C CA . LEU A 1 244 ? -4.285 14.305 4.109 1 92.94 244 LEU A CA 1
ATOM 1878 C C . LEU A 1 244 ? -3.842 15.516 3.297 1 92.94 244 LEU A C 1
ATOM 1880 O O . LEU A 1 244 ? -3.57 15.398 2.1 1 92.94 244 LEU A O 1
ATOM 1884 N N . LEU A 1 245 ? -3.787 16.672 3.918 1 93.5 245 LEU A N 1
ATOM 1885 C CA . LEU A 1 245 ? -3.27 17.859 3.25 1 93.5 245 LEU A CA 1
ATOM 1886 C C . LEU A 1 245 ? -2.504 18.734 4.23 1 93.5 245 LEU A C 1
ATOM 1888 O O . LEU A 1 245 ? -2.797 18.75 5.43 1 93.5 245 LEU A O 1
ATOM 1892 N N . ASP A 1 246 ? -1.52 19.344 3.812 1 93.69 246 ASP A N 1
ATOM 1893 C CA . ASP A 1 246 ? -0.83 20.406 4.527 1 93.69 246 ASP A CA 1
ATOM 1894 C C . ASP A 1 246 ? -0.613 21.625 3.627 1 93.69 246 ASP A C 1
ATOM 1896 O O . ASP A 1 246 ? -0.44 21.484 2.414 1 93.69 246 ASP A O 1
ATOM 1900 N N . VAL A 1 247 ? -0.678 22.734 4.172 1 94.62 247 VAL A N 1
ATOM 1901 C CA . VAL A 1 247 ? -0.609 23.969 3.383 1 94.62 247 VAL A CA 1
ATOM 1902 C C . VAL A 1 247 ? -0.013 25.094 4.227 1 94.62 247 VAL A C 1
ATOM 1904 O O . VAL A 1 247 ? -0.118 25.078 5.453 1 94.62 247 VAL A O 1
ATOM 1907 N N . HIS A 1 248 ? 0.682 25.938 3.576 1 93.38 248 HIS A N 1
ATOM 1908 C CA . HIS A 1 248 ? 1.118 27.188 4.184 1 93.38 248 HIS A CA 1
ATOM 1909 C C . HIS A 1 248 ? 0.142 28.328 3.879 1 93.38 248 HIS A C 1
ATOM 1911 O O . HIS A 1 248 ? -0.089 28.656 2.713 1 93.38 248 HIS A O 1
ATOM 1917 N N . ILE A 1 249 ? -0.377 28.891 4.891 1 94.62 249 ILE A N 1
ATOM 1918 C CA . ILE A 1 249 ? -1.305 30 4.719 1 94.62 249 ILE A CA 1
ATOM 1919 C C . ILE A 1 249 ? -0.7 31.281 5.305 1 94.62 249 ILE A C 1
ATOM 1921 O O . ILE A 1 249 ? -0.097 31.25 6.379 1 94.62 249 ILE A O 1
ATOM 1925 N N . LEU A 1 250 ? -0.894 32.312 4.59 1 94.69 250 LEU A N 1
ATOM 1926 C CA . LEU A 1 250 ? -0.318 33.594 4.973 1 94.69 250 LEU A CA 1
ATOM 1927 C C . LEU A 1 250 ? -1.347 34.469 5.699 1 94.69 250 LEU A C 1
ATOM 1929 O O . LEU A 1 250 ? -2.475 34.625 5.227 1 94.69 250 LEU A O 1
ATOM 1933 N N . PHE A 1 251 ? -0.895 35 6.855 1 95.06 251 PHE A N 1
ATOM 1934 C CA . PHE A 1 251 ? -1.703 35.906 7.66 1 95.06 251 PHE A CA 1
ATOM 1935 C C . PHE A 1 251 ? -0.945 37.188 7.941 1 95.06 251 PHE A C 1
ATOM 1937 O O . PHE A 1 251 ? 0.245 37.312 7.637 1 95.06 251 PHE A O 1
ATOM 1944 N N . ASP A 1 252 ? -1.739 38.188 8.492 1 93 252 ASP A N 1
ATOM 1945 C CA . ASP A 1 252 ? -1.087 39.406 8.992 1 93 252 ASP A CA 1
ATOM 1946 C C . ASP A 1 252 ? -0.168 39.094 10.172 1 93 252 ASP A C 1
ATOM 1948 O O . ASP A 1 252 ? -0.595 38.469 11.148 1 93 252 ASP A O 1
ATOM 1952 N N . GLY A 1 253 ? 1.081 39.438 10.102 1 92.12 253 GLY A N 1
ATOM 1953 C CA . GLY A 1 253 ? 2.086 39.125 11.102 1 92.12 253 GLY A CA 1
ATOM 1954 C C . GLY A 1 253 ? 1.752 39.656 12.477 1 92.12 253 GLY A C 1
ATOM 1955 O O . GLY A 1 253 ? 2.258 39.156 13.484 1 92.12 253 GLY A O 1
ATOM 1956 N N . ASN A 1 254 ? 0.901 40.625 12.547 1 91.81 254 ASN A N 1
ATOM 1957 C CA . ASN A 1 254 ? 0.552 41.25 13.812 1 91.81 254 ASN A CA 1
ATOM 1958 C C . ASN A 1 254 ? -0.66 40.594 14.461 1 91.81 254 ASN A C 1
ATOM 1960 O O . ASN A 1 254 ? -1.016 40.906 15.594 1 91.81 254 ASN A O 1
ATOM 1964 N N . MET A 1 255 ? -1.169 39.656 13.75 1 91.69 255 MET A N 1
ATOM 1965 C CA . MET A 1 255 ? -2.301 38.938 14.32 1 91.69 255 MET A CA 1
ATOM 1966 C C . MET A 1 255 ? -1.853 38.062 15.484 1 91.69 255 MET A C 1
ATOM 1968 O O . MET A 1 255 ? -0.793 37.438 15.43 1 91.69 255 MET A O 1
ATOM 1972 N N . HIS A 1 256 ? -2.674 38.031 16.5 1 92.12 256 HIS A N 1
ATOM 1973 C CA . HIS A 1 256 ? -2.381 37.156 17.625 1 92.12 256 HIS A CA 1
ATOM 1974 C C . HIS A 1 256 ? -2.568 35.719 17.25 1 92.12 256 HIS A C 1
ATOM 1976 O O . HIS A 1 256 ? -3.439 35.375 16.438 1 92.12 256 HIS A O 1
ATOM 1982 N N . LEU A 1 257 ? -1.813 34.875 17.828 1 92.25 257 LEU A N 1
ATOM 1983 C CA . LEU A 1 257 ? -1.827 33.438 17.531 1 92.25 257 LEU A CA 1
ATOM 1984 C C . LEU A 1 257 ? -3.209 32.844 17.781 1 92.25 257 LEU A C 1
ATOM 1986 O O . LEU A 1 257 ? -3.658 31.969 17.031 1 92.25 257 LEU A O 1
ATOM 1990 N N . SER A 1 258 ? -3.893 33.312 18.812 1 92.12 258 SER A N 1
ATOM 1991 C CA . SER A 1 258 ? -5.215 32.781 19.125 1 92.12 258 SER A CA 1
ATOM 1992 C C . SER A 1 258 ? -6.195 33.031 17.984 1 92.12 258 SER A C 1
ATOM 1994 O O . SER A 1 258 ? -6.988 32.125 17.656 1 92.12 258 SER A O 1
ATOM 1996 N N . ARG A 1 259 ? -6.129 34.156 17.422 1 91.88 259 ARG A N 1
ATOM 1997 C CA . ARG A 1 259 ? -7.02 34.469 16.312 1 91.88 259 ARG A CA 1
ATOM 1998 C C . ARG A 1 259 ? -6.629 33.688 15.062 1 91.88 259 ARG A C 1
ATOM 2000 O O . ARG A 1 259 ? -7.492 33.188 14.344 1 91.88 259 ARG A O 1
ATOM 2007 N N . VAL A 1 260 ? -5.359 33.625 14.797 1 93.19 260 VAL A N 1
ATOM 2008 C CA . VAL A 1 260 ? -4.855 32.875 13.664 1 93.19 260 VAL A CA 1
ATOM 2009 C C . VAL A 1 260 ? -5.332 31.406 13.766 1 93.19 260 VAL A C 1
ATOM 2011 O O . VAL A 1 260 ? -5.816 30.844 12.789 1 93.19 260 VAL A O 1
ATOM 2014 N N . HIS A 1 261 ? -5.188 30.828 14.906 1 92.56 261 HIS A N 1
ATOM 2015 C CA . HIS A 1 261 ? -5.57 29.438 15.133 1 92.56 261 HIS A CA 1
ATOM 2016 C C . HIS A 1 261 ? -7.07 29.234 14.93 1 92.56 261 HIS A C 1
ATOM 2018 O O . HIS A 1 261 ? -7.5 28.219 14.391 1 92.56 261 HIS A O 1
ATOM 2024 N N . ALA A 1 262 ? -7.867 30.172 15.414 1 92.06 262 ALA A N 1
ATOM 2025 C CA . ALA A 1 262 ? -9.312 30.094 15.242 1 92.06 262 ALA A CA 1
ATOM 2026 C C . ALA A 1 262 ? -9.688 30.078 13.766 1 92.06 262 ALA A C 1
ATOM 2028 O O . ALA A 1 262 ? -10.594 29.344 13.352 1 92.06 262 ALA A O 1
ATOM 2029 N N . VAL A 1 263 ? -9.047 30.922 13 1 93.81 263 VAL A N 1
ATOM 2030 C CA . VAL A 1 263 ? -9.305 30.969 11.57 1 93.81 263 VAL A CA 1
ATOM 2031 C C . VAL A 1 263 ? -8.898 29.641 10.93 1 93.81 263 VAL A C 1
ATOM 2033 O O . VAL A 1 263 ? -9.594 29.125 10.047 1 93.81 263 VAL A O 1
ATOM 2036 N N . CYS A 1 264 ? -7.785 29.062 11.352 1 93.56 264 CYS A N 1
ATOM 2037 C CA . CYS A 1 264 ? -7.34 27.781 10.852 1 93.56 264 CYS A CA 1
ATOM 2038 C C . CYS A 1 264 ? -8.375 26.688 11.133 1 93.56 264 CYS A C 1
ATOM 2040 O O . CYS A 1 264 ? -8.656 25.859 10.281 1 93.56 264 CYS A O 1
ATOM 2042 N N . ASP A 1 265 ? -8.945 26.719 12.281 1 90.88 265 ASP A N 1
ATOM 2043 C CA . ASP A 1 265 ? -9.969 25.75 12.648 1 90.88 265 ASP A CA 1
ATOM 2044 C C . ASP A 1 265 ? -11.18 25.859 11.727 1 90.88 265 ASP A C 1
ATOM 2046 O O . ASP A 1 265 ? -11.766 24.844 11.336 1 90.88 265 ASP A O 1
ATOM 2050 N N . GLU A 1 266 ? -11.555 27.078 11.484 1 92.88 266 GLU A N 1
ATOM 2051 C CA . GLU A 1 266 ? -12.688 27.312 10.586 1 92.88 266 GLU A CA 1
ATOM 2052 C C . GLU A 1 266 ? -12.406 26.766 9.195 1 92.88 266 GLU A C 1
ATOM 2054 O O . GLU A 1 266 ? -13.297 26.188 8.562 1 92.88 266 GLU A O 1
ATOM 2059 N N . ILE A 1 267 ? -11.227 26.953 8.734 1 94.06 267 ILE A N 1
ATOM 2060 C CA . ILE A 1 267 ? -10.828 26.469 7.414 1 94.06 267 ILE A CA 1
ATOM 2061 C C . ILE A 1 267 ? -10.859 24.953 7.395 1 94.06 267 ILE A C 1
ATOM 2063 O O . ILE A 1 267 ? -11.352 24.344 6.438 1 94.06 267 ILE A O 1
ATOM 2067 N N . GLU A 1 268 ? -10.32 24.344 8.414 1 92 268 GLU A N 1
ATOM 2068 C CA . GLU A 1 268 ? -10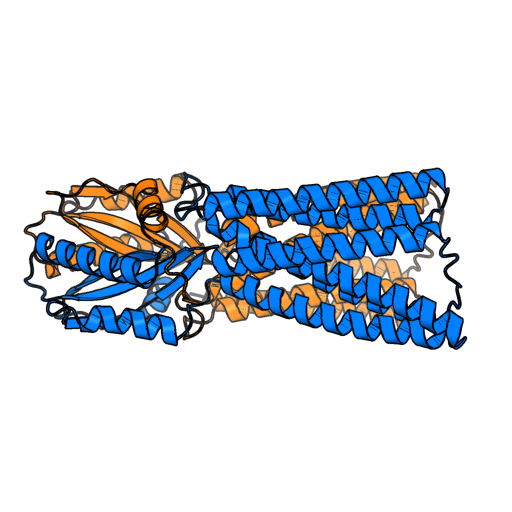.32 22.875 8.531 1 92 268 GLU A CA 1
ATOM 2069 C C . GLU A 1 268 ? -11.742 22.328 8.469 1 92 268 GLU A C 1
ATOM 2071 O O . GLU A 1 268 ? -11.992 21.328 7.789 1 92 268 GLU A O 1
ATOM 2076 N N . GLN A 1 269 ? -12.617 22.953 9.18 1 90.06 269 GLN A N 1
ATOM 2077 C CA . GLN A 1 269 ? -14.008 22.516 9.203 1 90.06 269 GLN A CA 1
ATOM 2078 C C . GLN A 1 269 ? -14.656 22.672 7.832 1 90.06 269 GLN A C 1
ATOM 2080 O O . GLN A 1 269 ? -15.453 21.828 7.422 1 90.06 269 GLN A O 1
ATOM 2085 N N . ALA A 1 270 ? -14.359 23.75 7.164 1 92.31 270 ALA A N 1
ATOM 2086 C CA . ALA A 1 270 ? -14.898 23.969 5.828 1 92.31 270 ALA A CA 1
ATOM 2087 C C . ALA A 1 270 ? -14.445 22.891 4.855 1 92.31 270 ALA A C 1
ATOM 2089 O O . ALA A 1 270 ? -15.219 22.422 4.02 1 92.31 270 ALA A O 1
ATOM 2090 N N . ILE A 1 271 ? -13.188 22.5 4.953 1 91.88 271 ILE A N 1
ATOM 2091 C CA . ILE A 1 271 ? -12.633 21.469 4.082 1 91.88 271 ILE A CA 1
ATOM 2092 C C . ILE A 1 271 ? -13.305 20.125 4.375 1 91.88 271 ILE A C 1
ATOM 2094 O O . ILE A 1 271 ? -13.719 19.422 3.453 1 91.88 271 ILE A O 1
ATOM 2098 N N . ARG A 1 272 ? -13.422 19.797 5.633 1 88.12 272 ARG A N 1
ATOM 2099 C CA . ARG A 1 272 ? -14.031 18.531 6.027 1 88.12 272 ARG A CA 1
ATOM 2100 C C . ARG A 1 272 ? -15.5 18.484 5.633 1 88.12 272 ARG A C 1
ATOM 2102 O O . ARG A 1 272 ? -16.016 17.422 5.285 1 88.12 272 ARG A O 1
ATOM 2109 N N . ALA A 1 273 ? -16.156 19.594 5.738 1 87.62 273 ALA A N 1
ATOM 2110 C CA . ALA A 1 273 ? -17.578 19.672 5.367 1 87.62 273 ALA A CA 1
ATOM 2111 C C . ALA A 1 273 ? -17.766 19.391 3.881 1 87.62 273 ALA A C 1
ATOM 2113 O O . ALA A 1 273 ? -18.766 18.797 3.479 1 87.62 273 ALA A O 1
ATOM 2114 N N . GLN A 1 274 ? -16.859 19.781 3.111 1 87.56 274 GLN A N 1
ATOM 2115 C CA . GLN A 1 274 ? -17 19.641 1.665 1 87.56 274 GLN A CA 1
ATOM 2116 C C . GLN A 1 274 ? -16.453 18.312 1.185 1 87.56 274 GLN A C 1
ATOM 2118 O O . GLN A 1 274 ? -16.984 17.703 0.259 1 87.56 274 GLN A O 1
ATOM 2123 N N . PHE A 1 275 ? -15.328 17.828 1.735 1 86.06 275 PHE A N 1
ATOM 2124 C CA . PHE A 1 275 ? -14.617 16.703 1.142 1 86.06 275 PHE A CA 1
ATOM 2125 C C . PHE A 1 275 ? -14.695 15.469 2.041 1 86.06 275 PHE A C 1
ATOM 2127 O O . PHE A 1 275 ? -14.312 14.375 1.636 1 86.06 275 PHE A O 1
ATOM 2134 N N . GLY A 1 276 ? -15.188 15.68 3.172 1 78.94 276 GLY A N 1
ATOM 2135 C CA . GLY A 1 276 ? -15.336 14.547 4.07 1 78.94 276 GLY A CA 1
ATOM 2136 C C . GLY A 1 276 ? -14.125 14.328 4.957 1 78.94 276 GLY A C 1
ATOM 2137 O O . GLY A 1 276 ? -13.648 15.25 5.609 1 78.94 276 GLY A O 1
ATOM 2138 N N . THR A 1 277 ? -13.633 13.047 4.902 1 79.75 277 THR A N 1
ATOM 2139 C CA . THR A 1 277 ? -12.547 12.641 5.785 1 79.75 277 THR A CA 1
ATOM 2140 C C . THR A 1 277 ? -11.219 13.234 5.316 1 79.75 277 THR A C 1
ATOM 2142 O O . THR A 1 277 ? -10.617 12.742 4.359 1 79.75 277 THR A O 1
ATOM 2145 N N . PHE A 1 278 ? -10.797 14.281 6.008 1 86.12 278 PHE A N 1
ATOM 2146 C CA . PHE A 1 278 ? -9.586 14.984 5.621 1 86.12 278 PHE A CA 1
ATOM 2147 C C . PHE A 1 278 ? -8.766 15.359 6.852 1 86.12 278 PHE A C 1
ATOM 2149 O O . PHE A 1 278 ? -9.273 16 7.773 1 86.12 278 PHE A O 1
ATOM 2156 N N . ASP A 1 279 ? -7.578 14.836 6.906 1 89.19 279 ASP A N 1
ATOM 2157 C CA . ASP A 1 279 ? -6.613 15.305 7.891 1 89.19 279 ASP A CA 1
ATOM 2158 C C . ASP A 1 279 ? -5.891 16.562 7.395 1 89.19 279 ASP A C 1
ATOM 2160 O O . ASP A 1 279 ? -5.109 16.5 6.445 1 89.19 279 ASP A O 1
ATOM 2164 N N . VAL A 1 280 ? -6.148 17.688 8.016 1 91.75 280 VAL A N 1
ATOM 2165 C CA . VAL A 1 280 ? -5.668 18.969 7.516 1 91.75 280 VAL A CA 1
ATOM 2166 C C . VAL A 1 280 ? -4.633 19.547 8.477 1 91.75 280 VAL A C 1
ATOM 2168 O O . VAL A 1 280 ? -4.883 19.641 9.688 1 91.75 280 VAL A O 1
ATOM 2171 N N . LEU A 1 281 ? -3.531 19.844 7.996 1 92.75 281 LEU A N 1
ATOM 2172 C CA . LEU A 1 281 ? -2.49 20.516 8.758 1 92.75 281 LEU A CA 1
ATOM 2173 C C . LEU A 1 281 ? -2.139 21.859 8.117 1 92.75 281 LEU A C 1
ATOM 2175 O O . LEU A 1 281 ? -1.68 21.906 6.977 1 92.75 281 LEU A O 1
ATOM 2179 N N . ILE A 1 282 ? -2.332 22.938 8.836 1 94.12 282 ILE A N 1
ATOM 2180 C CA . ILE A 1 282 ? -2.096 24.266 8.312 1 94.12 282 ILE A CA 1
ATOM 2181 C C . ILE A 1 282 ? -0.908 24.906 9.023 1 94.12 282 ILE A C 1
ATOM 2183 O O . ILE A 1 282 ? -0.883 24.984 10.258 1 94.12 282 ILE A O 1
ATOM 2187 N N . HIS A 1 283 ? 0.056 25.25 8.344 1 93.25 283 HIS A N 1
ATOM 2188 C CA . HIS A 1 283 ? 1.169 26.047 8.852 1 93.25 283 HIS A CA 1
ATOM 2189 C C . HIS A 1 283 ? 0.941 27.547 8.602 1 93.25 283 HIS A C 1
ATOM 2191 O O . HIS A 1 283 ? 0.996 28 7.453 1 93.25 283 HIS A O 1
ATOM 2197 N N . ALA A 1 284 ? 0.728 28.281 9.594 1 93.38 284 ALA A N 1
ATOM 2198 C CA . ALA A 1 284 ? 0.467 29.719 9.484 1 93.38 284 ALA A CA 1
ATOM 2199 C C . ALA A 1 284 ? 1.77 30.5 9.375 1 93.38 284 ALA A C 1
ATOM 2201 O O . ALA A 1 284 ? 2.695 30.297 10.164 1 93.38 284 ALA A O 1
ATOM 2202 N N . GLU A 1 285 ? 1.832 31.344 8.367 1 92 285 GLU A N 1
ATOM 2203 C CA . GLU A 1 285 ? 3.006 32.188 8.133 1 92 285 GLU A CA 1
ATOM 2204 C C . GLU A 1 285 ? 2.617 33.656 7.984 1 92 285 GLU A C 1
ATOM 2206 O O . GLU A 1 285 ? 1.534 33.969 7.488 1 92 285 GLU A O 1
ATOM 2211 N N . PRO A 1 286 ? 3.525 34.562 8.461 1 93.06 286 PRO A N 1
ATOM 2212 C CA . PRO A 1 286 ? 3.266 35.969 8.242 1 93.06 286 PRO A CA 1
ATOM 2213 C C . PRO A 1 286 ? 3.533 36.406 6.801 1 93.06 286 PRO A C 1
ATOM 2215 O O . PRO A 1 286 ? 4.434 35.875 6.152 1 93.06 286 PRO A O 1
ATOM 2218 N N . VAL A 1 287 ? 2.738 37.344 6.328 1 87.94 287 VAL A N 1
ATOM 2219 C CA . VAL A 1 287 ? 2.877 37.812 4.961 1 87.94 287 VAL A CA 1
ATOM 2220 C C . VAL A 1 287 ? 4.223 38.531 4.793 1 87.94 287 VAL A C 1
ATOM 2222 O O . VAL A 1 287 ? 4.852 38.438 3.736 1 87.94 287 VAL A O 1
ATOM 2225 N N . ASP A 1 288 ? 4.648 39.375 5.828 1 74.88 288 ASP A N 1
ATOM 2226 C CA . ASP A 1 288 ? 5.871 40.156 5.75 1 74.88 288 ASP A CA 1
ATOM 2227 C C . ASP A 1 288 ? 7.098 39.312 6.082 1 74.88 288 ASP A C 1
ATOM 2229 O O . ASP A 1 288 ? 7.023 38.406 6.918 1 74.88 288 ASP A O 1
ATOM 2233 N N . GLY A 1 289 ? 8.281 39.281 5.105 1 58.91 289 GLY A N 1
ATOM 2234 C CA . GLY A 1 289 ? 9.602 38.812 5.5 1 58.91 289 GLY A CA 1
ATOM 2235 C C . GLY A 1 289 ? 10.023 37.531 4.805 1 58.91 289 GLY A C 1
ATOM 2236 O O . GLY A 1 289 ? 11.188 37.125 4.879 1 58.91 289 GLY A O 1
ATOM 2237 N N . HIS A 1 290 ? 9.062 36.625 4.48 1 58.25 290 HIS A N 1
ATOM 2238 C CA . HIS A 1 290 ? 9.758 35.406 4.141 1 58.25 290 HIS A CA 1
ATOM 2239 C C . HIS A 1 290 ? 9.594 35.062 2.662 1 58.25 290 HIS A C 1
ATOM 2241 O O . HIS A 1 290 ? 8.609 35.469 2.039 1 58.25 290 HIS A O 1
ATOM 2247 N N . THR A 1 291 ? 10.75 34.875 2.137 1 59.31 291 THR A N 1
ATOM 2248 C CA . THR A 1 291 ? 10.797 34.25 0.809 1 59.31 291 THR A CA 1
ATOM 2249 C C . THR A 1 291 ? 9.797 33.125 0.699 1 59.31 291 THR A C 1
ATOM 2251 O O . THR A 1 291 ? 9.695 32.281 1.6 1 59.31 291 THR A O 1
ATOM 2254 N N . GLN A 1 292 ? 8.812 33.406 -0.094 1 66.31 292 GLN A N 1
ATOM 2255 C CA . GLN A 1 292 ? 7.762 32.406 -0.3 1 66.31 292 GLN A CA 1
ATOM 2256 C C . GLN A 1 292 ? 8.352 31.031 -0.605 1 66.31 292 GLN A C 1
ATOM 2258 O O . GLN A 1 292 ? 9.109 30.875 -1.563 1 66.31 292 GLN A O 1
ATOM 2263 N N . ASP A 1 293 ? 8.203 30.156 0.369 1 69.5 293 ASP A N 1
ATOM 2264 C CA . ASP A 1 293 ? 8.664 28.781 0.196 1 69.5 293 ASP A CA 1
ATOM 2265 C C . ASP A 1 293 ? 7.855 28.062 -0.873 1 69.5 293 ASP A C 1
ATOM 2267 O O . ASP A 1 293 ? 6.656 28.297 -1.021 1 69.5 293 ASP A O 1
ATOM 2271 N N . THR A 1 294 ? 8.484 27.562 -1.897 1 73.44 294 THR A N 1
ATOM 2272 C CA . THR A 1 294 ? 7.844 26.656 -2.836 1 73.44 294 THR A CA 1
ATOM 2273 C C . THR A 1 294 ? 8.031 25.203 -2.393 1 73.44 294 THR A C 1
ATOM 2275 O O . THR A 1 294 ? 8.852 24.922 -1.524 1 73.44 294 THR A O 1
ATOM 2278 N N . LYS A 1 295 ? 7.219 24.422 -2.947 1 81 295 LYS A N 1
ATOM 2279 C CA . LYS A 1 295 ? 7.387 23 -2.654 1 81 295 LYS A CA 1
ATOM 2280 C C . LYS A 1 295 ? 8.82 22.547 -2.932 1 81 295 LYS A C 1
ATOM 2282 O O . LYS A 1 295 ? 9.391 21.766 -2.164 1 81 295 LYS A O 1
ATOM 2287 N N . LYS A 1 296 ? 9.328 23.094 -3.934 1 76.44 296 LYS A N 1
ATOM 2288 C CA . LYS A 1 296 ? 10.688 22.75 -4.328 1 76.44 296 LYS A CA 1
ATOM 2289 C C . LYS A 1 296 ? 11.711 23.297 -3.33 1 76.44 296 LYS A C 1
ATOM 2291 O O . LYS A 1 296 ? 12.672 22.609 -2.988 1 76.44 296 LYS A O 1
ATOM 2296 N N . SER A 1 297 ? 11.539 24.438 -2.869 1 75.56 297 SER A N 1
ATOM 2297 C CA . SER A 1 297 ? 12.492 25.031 -1.946 1 75.56 297 SER A CA 1
ATOM 2298 C C . SER A 1 297 ? 12.477 24.328 -0.596 1 75.56 297 SER A C 1
ATOM 2300 O O . SER A 1 297 ? 13.531 24.156 0.024 1 75.56 297 SER A O 1
ATOM 2302 N N . VAL A 1 298 ? 11.312 23.969 -0.19 1 73.38 298 VAL A N 1
ATOM 2303 C CA . VAL A 1 298 ? 11.195 23.234 1.067 1 73.38 298 VAL A CA 1
ATOM 2304 C C . VAL A 1 298 ? 11.922 21.906 0.955 1 73.38 298 VAL A C 1
ATOM 2306 O O . VAL A 1 298 ? 12.641 21.5 1.874 1 73.38 298 VAL A O 1
ATOM 2309 N N . TYR A 1 299 ? 11.727 21.344 -0.176 1 75.06 299 TYR A N 1
ATOM 2310 C CA . TYR A 1 299 ? 12.398 20.078 -0.452 1 75.06 299 TYR A CA 1
ATOM 2311 C C . TYR A 1 299 ? 13.906 20.266 -0.493 1 75.06 299 TYR A C 1
ATOM 2313 O O . TYR A 1 299 ? 14.648 19.469 0.095 1 75.06 299 TYR A O 1
ATOM 2321 N N . GLU A 1 300 ? 14.328 21.219 -1.206 1 75.06 300 GLU A N 1
ATOM 2322 C CA . GLU A 1 300 ? 15.758 21.453 -1.35 1 75.06 300 GLU A CA 1
ATOM 2323 C C . GLU A 1 300 ? 16.406 21.781 -0.004 1 75.06 300 GLU A C 1
ATOM 2325 O O . GLU A 1 300 ? 17.531 21.375 0.268 1 75.06 300 GLU A O 1
ATOM 2330 N N . ASP A 1 301 ? 15.688 22.531 0.797 1 70.25 301 ASP A N 1
ATOM 2331 C CA . ASP A 1 301 ? 16.203 22.875 2.123 1 70.25 301 ASP A CA 1
ATOM 2332 C C . ASP A 1 301 ? 16.359 21.625 2.984 1 70.25 301 ASP A C 1
ATOM 2334 O O . ASP A 1 301 ? 17.297 21.547 3.7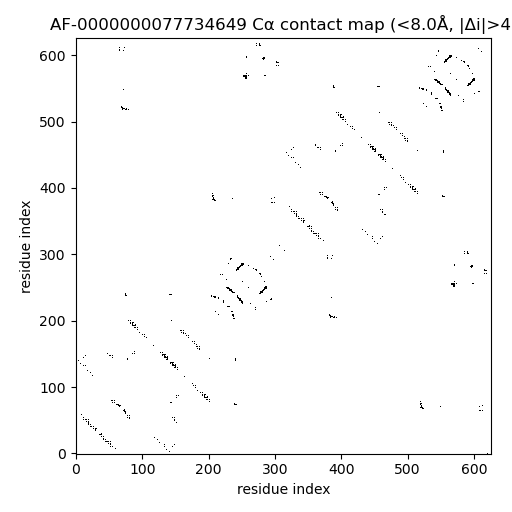83 1 70.25 301 ASP A O 1
ATOM 2338 N N . ALA A 1 302 ? 15.43 20.797 2.77 1 68.19 302 ALA A N 1
ATOM 2339 C CA . ALA A 1 302 ? 15.469 19.547 3.537 1 68.19 302 ALA A CA 1
ATOM 2340 C C . ALA A 1 302 ? 16.609 18.656 3.064 1 68.19 302 ALA A C 1
ATOM 2342 O O . ALA A 1 302 ? 17.078 17.781 3.809 1 68.19 302 ALA A O 1
ATOM 2343 N N . HIS A 1 303 ? 17.078 18.828 1.87 1 69.69 303 HIS A N 1
ATOM 2344 C CA . HIS A 1 303 ? 18.047 17.922 1.282 1 69.69 303 HIS A CA 1
ATOM 2345 C C . HIS A 1 303 ? 19.438 18.562 1.24 1 69.69 303 HIS A C 1
ATOM 2347 O O . HIS A 1 303 ? 20.438 17.875 1.033 1 69.69 303 HIS A O 1
ATOM 2353 N N . ASP A 1 304 ? 19.594 19.906 1.208 1 60.16 304 ASP A N 1
ATOM 2354 C CA . ASP A 1 304 ? 20.859 20.625 1.077 1 60.16 304 ASP A CA 1
ATOM 2355 C C . ASP A 1 304 ? 21.703 20.5 2.344 1 60.16 304 ASP A C 1
ATOM 2357 O O . ASP A 1 304 ? 22.922 20.516 2.281 1 60.16 304 ASP A O 1
ATOM 2361 N N . THR A 1 305 ? 21.125 20.703 3.588 1 50.59 305 THR A N 1
ATOM 2362 C CA . THR A 1 305 ? 21.969 21.062 4.711 1 50.59 305 THR A CA 1
ATOM 2363 C C . THR A 1 305 ? 22.828 19.891 5.156 1 50.59 305 THR A C 1
ATOM 2365 O O . THR A 1 305 ? 23.656 20.016 6.055 1 50.59 305 THR A O 1
ATOM 2368 N N . HIS A 1 306 ? 22.547 18.656 5.039 1 47.84 306 HIS A N 1
ATOM 2369 C CA . HIS A 1 306 ? 23.172 17.797 6.051 1 47.84 306 HIS A CA 1
ATOM 2370 C C . HIS A 1 306 ? 24.578 17.406 5.648 1 47.84 306 HIS A C 1
ATOM 2372 O O . HIS A 1 306 ? 24.781 16.75 4.617 1 47.84 306 HIS A O 1
ATOM 2378 N N . PRO A 1 307 ? 25.516 18.109 6.152 1 43.88 307 PRO A N 1
ATOM 2379 C CA . PRO A 1 307 ? 26.781 17.391 6.285 1 43.88 307 PRO A CA 1
ATOM 2380 C C . PRO A 1 307 ? 26.594 16 6.891 1 43.88 307 PRO A C 1
ATOM 2382 O O . PRO A 1 307 ? 25.859 15.836 7.863 1 43.88 307 PRO A O 1
ATOM 2385 N N . LEU A 1 308 ? 26.406 14.93 6.148 1 42.06 308 LEU A N 1
ATOM 2386 C CA . LEU A 1 308 ? 26.344 13.617 6.773 1 42.06 308 LEU A CA 1
ATOM 2387 C C . LEU A 1 308 ? 27.328 13.508 7.934 1 42.06 308 LEU A C 1
ATOM 2389 O O . LEU A 1 308 ? 28.531 13.719 7.754 1 42.06 308 LEU A O 1
ATOM 2393 N N . VAL A 1 309 ? 27.016 13.953 9.023 1 37.62 309 VAL A N 1
ATOM 2394 C CA . VAL A 1 309 ? 27.875 13.508 10.125 1 37.62 309 VAL A CA 1
ATOM 2395 C C . VAL A 1 309 ? 28.047 11.992 10.062 1 37.62 309 VAL A C 1
ATOM 2397 O O . VAL A 1 309 ? 27.062 11.258 9.914 1 37.62 309 VAL A O 1
ATOM 2400 N N . ASP A 1 310 ? 29.047 11.586 9.516 1 34.62 310 ASP A N 1
ATOM 2401 C CA . ASP A 1 310 ? 29.453 10.188 9.57 1 34.62 310 ASP A CA 1
ATOM 2402 C C . ASP A 1 310 ? 29.125 9.578 10.938 1 34.62 310 ASP A C 1
ATOM 2404 O O . ASP A 1 310 ? 29.703 9.984 11.953 1 34.62 310 ASP A O 1
ATOM 2408 N N . PRO A 1 311 ? 28.062 9.117 11.141 1 32.19 311 PRO A N 1
ATOM 2409 C CA . PRO A 1 311 ? 27.859 8.594 12.492 1 32.19 311 PRO A CA 1
ATOM 2410 C C . PRO A 1 311 ? 28.953 7.617 12.922 1 32.19 311 PRO A C 1
ATOM 2412 O O . PRO A 1 311 ? 29 7.195 14.078 1 32.19 311 PRO A O 1
ATOM 2415 N N . TYR A 1 312 ? 29.531 6.965 12.023 1 29.16 312 TYR A N 1
ATOM 2416 C CA . TYR A 1 312 ? 30.625 6.113 12.461 1 29.16 312 TYR A CA 1
ATOM 2417 C C . TYR A 1 312 ? 31.859 6.941 12.781 1 29.16 312 TYR A C 1
ATOM 2419 O O . TYR A 1 312 ? 32.938 6.395 13 1 29.16 312 TYR A O 1
ATOM 2427 N N . LYS A 1 313 ? 31.922 8.094 12.594 1 25.69 313 LYS A N 1
ATOM 2428 C CA . LYS A 1 313 ? 33.094 8.727 13.188 1 25.69 313 LYS A CA 1
ATOM 2429 C C . LYS A 1 313 ? 32.812 9.203 14.609 1 25.69 313 LYS A C 1
ATOM 2431 O O . LYS A 1 313 ? 31.734 9.727 14.883 1 25.69 313 LYS A O 1
ATOM 2436 N N . MET B 1 1 ? 31.453 17.828 -0.767 1 39.53 1 MET B N 1
ATOM 2437 C CA . MET B 1 1 ? 30.547 16.922 -0.059 1 39.53 1 MET B CA 1
ATOM 2438 C C . MET B 1 1 ? 29.625 16.219 -1.033 1 39.53 1 MET B C 1
ATOM 2440 O O . MET B 1 1 ? 28.969 16.859 -1.86 1 39.53 1 MET B O 1
ATOM 2444 N N . GLU B 1 2 ? 29.906 15.109 -1.275 1 55.03 2 GLU B N 1
ATOM 2445 C CA . GLU B 1 2 ? 29.312 14.391 -2.398 1 55.03 2 GLU B CA 1
ATOM 2446 C C . GLU B 1 2 ? 27.797 14.32 -2.273 1 55.03 2 GLU B C 1
ATOM 2448 O O . GLU B 1 2 ? 27.266 14.102 -1.182 1 55.03 2 GLU B O 1
ATOM 2453 N N . ASP B 1 3 ? 27.125 14.781 -3.131 1 76.69 3 ASP B N 1
ATOM 2454 C CA . ASP B 1 3 ? 25.672 14.742 -3.281 1 76.69 3 ASP B CA 1
ATOM 2455 C C . ASP B 1 3 ? 25.156 13.32 -3.137 1 76.69 3 ASP B C 1
ATOM 2457 O O . ASP B 1 3 ? 25.5 12.438 -3.924 1 76.69 3 ASP B O 1
ATOM 2461 N N . LEU B 1 4 ? 24.719 13.023 -1.849 1 80.06 4 LEU B N 1
ATOM 2462 C CA . LEU B 1 4 ? 24.188 11.695 -1.538 1 80.06 4 LEU B CA 1
ATOM 2463 C C . LEU B 1 4 ? 23.328 11.172 -2.682 1 80.06 4 LEU B C 1
ATOM 2465 O O . LEU B 1 4 ? 23.328 9.969 -2.961 1 80.06 4 LEU B O 1
ATOM 2469 N N . GLY B 1 5 ? 22.812 12.102 -3.367 1 82.44 5 GLY B N 1
ATOM 2470 C CA . GLY B 1 5 ? 22 11.703 -4.512 1 82.44 5 GLY B CA 1
ATOM 2471 C C . GLY B 1 5 ? 22.828 11.164 -5.664 1 82.44 5 GLY B C 1
ATOM 2472 O O . GLY B 1 5 ? 22.469 10.164 -6.281 1 82.44 5 GLY B O 1
ATOM 2473 N N . LYS B 1 6 ? 23.922 11.797 -5.859 1 85.31 6 LYS B N 1
ATOM 2474 C CA . LYS B 1 6 ? 24.828 11.352 -6.918 1 85.31 6 LYS B CA 1
ATOM 2475 C C . LYS B 1 6 ? 25.469 10.008 -6.57 1 85.31 6 LYS B C 1
ATOM 2477 O O . LYS B 1 6 ? 25.641 9.156 -7.441 1 85.31 6 LYS B O 1
ATOM 2482 N N . LEU B 1 7 ? 25.797 9.93 -5.352 1 88.12 7 LEU B N 1
ATOM 2483 C CA . LEU B 1 7 ? 26.375 8.672 -4.887 1 88.12 7 LEU B CA 1
ATOM 2484 C C . LEU B 1 7 ? 25.406 7.523 -5.07 1 88.12 7 LEU B C 1
ATOM 2486 O O . LEU B 1 7 ? 25.781 6.441 -5.531 1 88.12 7 LEU B O 1
ATOM 2490 N N . LYS B 1 8 ? 24.219 7.676 -4.75 1 89.81 8 LYS B N 1
ATOM 2491 C CA . LYS B 1 8 ? 23.188 6.668 -4.922 1 89.81 8 LYS B CA 1
ATOM 2492 C C . LYS B 1 8 ? 23.031 6.273 -6.387 1 89.81 8 LYS B C 1
ATOM 2494 O O . LYS B 1 8 ? 23 5.086 -6.715 1 89.81 8 LYS B O 1
ATOM 2499 N N . LYS B 1 9 ? 22.969 7.238 -7.227 1 90.38 9 LYS B N 1
ATOM 2500 C CA . LYS B 1 9 ? 22.781 7.008 -8.656 1 90.38 9 LYS B CA 1
ATOM 2501 C C . LYS B 1 9 ? 23.953 6.242 -9.258 1 90.38 9 LYS B C 1
ATOM 2503 O O . LYS B 1 9 ? 23.75 5.309 -10.039 1 90.38 9 LYS B O 1
ATOM 2508 N N . ARG B 1 10 ? 25.078 6.582 -8.898 1 91 10 ARG B N 1
ATOM 2509 C CA . ARG B 1 10 ? 26.266 5.922 -9.398 1 91 10 ARG B CA 1
ATOM 2510 C C . ARG B 1 10 ? 26.312 4.461 -8.961 1 91 10 ARG B C 1
ATOM 2512 O O . ARG B 1 10 ? 26.719 3.588 -9.734 1 91 10 ARG B O 1
ATOM 2519 N N . THR B 1 11 ? 25.953 4.289 -7.77 1 91.25 11 THR B N 1
ATOM 2520 C CA . THR B 1 11 ? 25.969 2.93 -7.238 1 91.25 11 THR B CA 1
ATOM 2521 C C . THR B 1 11 ? 24.906 2.07 -7.914 1 91.25 11 THR B C 1
ATOM 2523 O O . THR B 1 11 ? 25.125 0.889 -8.188 1 91.25 11 THR B O 1
ATOM 2526 N N . ALA B 1 12 ? 23.797 2.674 -8.164 1 89.19 12 ALA B N 1
ATOM 2527 C CA . ALA B 1 12 ? 22.766 1.947 -8.898 1 89.19 12 ALA B CA 1
ATOM 2528 C C . ALA B 1 12 ? 23.234 1.594 -10.305 1 89.19 12 ALA B C 1
ATOM 2530 O O . ALA B 1 12 ? 22.922 0.52 -10.82 1 89.19 12 ALA B O 1
ATOM 2531 N N . TRP B 1 13 ? 23.984 2.439 -10.898 1 91.44 13 TRP B N 1
ATOM 2532 C CA . TRP B 1 13 ? 24.562 2.191 -12.211 1 91.44 13 TRP B CA 1
ATOM 2533 C C . TRP B 1 13 ? 25.531 1.017 -12.164 1 91.44 13 TRP B C 1
ATOM 2535 O O . TRP B 1 13 ? 25.625 0.237 -13.117 1 91.44 13 TRP B O 1
ATOM 2545 N N . LEU B 1 14 ? 26.25 0.958 -11.148 1 90.75 14 LEU B N 1
ATOM 2546 C CA . LEU B 1 14 ? 27.203 -0.136 -10.961 1 90.75 14 LEU B CA 1
ATOM 2547 C C . LEU B 1 14 ? 26.484 -1.48 -10.953 1 90.75 14 LEU B C 1
ATOM 2549 O O . LEU B 1 14 ? 26.969 -2.453 -11.531 1 90.75 14 LEU B O 1
ATOM 2553 N N . SER B 1 15 ? 25.359 -1.491 -10.312 1 90.75 15 SER B N 1
ATOM 2554 C CA . SER B 1 15 ? 24.578 -2.721 -10.242 1 90.75 15 SER B CA 1
ATOM 2555 C C . SER B 1 15 ? 24.062 -3.137 -11.625 1 90.75 15 SER B C 1
ATOM 2557 O O . SER B 1 15 ? 24.141 -4.312 -11.984 1 90.75 15 SER B O 1
ATOM 2559 N N . ILE B 1 16 ? 23.594 -2.209 -12.359 1 90.81 16 ILE B N 1
ATOM 2560 C CA . ILE B 1 16 ? 23.094 -2.49 -13.703 1 90.81 16 ILE B CA 1
ATOM 2561 C C . ILE B 1 16 ? 24.234 -2.99 -14.586 1 90.81 16 ILE B C 1
ATOM 2563 O O . ILE B 1 16 ? 24.094 -3.977 -15.305 1 90.81 16 ILE B O 1
ATOM 2567 N N . PHE B 1 17 ? 25.328 -2.34 -14.508 1 91.62 17 PHE B N 1
ATOM 2568 C CA . PHE B 1 17 ? 26.484 -2.693 -15.328 1 91.62 17 PHE B CA 1
ATOM 2569 C C . PHE B 1 17 ? 26.984 -4.09 -14.977 1 91.62 17 PHE B C 1
ATOM 2571 O O . PHE B 1 17 ? 27.281 -4.891 -15.867 1 91.62 17 PHE B O 1
ATOM 2578 N N . SER B 1 18 ? 27.125 -4.273 -13.758 1 90.88 18 SER B N 1
ATOM 2579 C CA . SER B 1 18 ? 27.641 -5.574 -13.328 1 90.88 18 SER B CA 1
ATOM 2580 C C . SER B 1 18 ? 26.688 -6.699 -13.727 1 90.88 18 SER B C 1
ATOM 2582 O O . SER B 1 18 ? 27.125 -7.734 -14.234 1 90.88 18 SER B O 1
ATOM 2584 N N . ASN B 1 19 ? 25.406 -6.523 -13.508 1 88.81 19 ASN B N 1
ATOM 2585 C CA . ASN B 1 19 ? 24.422 -7.539 -13.891 1 88.81 19 ASN B CA 1
ATOM 2586 C C . ASN B 1 19 ? 24.375 -7.742 -15.398 1 88.81 19 ASN B C 1
ATOM 2588 O O . ASN B 1 19 ? 24.25 -8.867 -15.875 1 88.81 19 ASN B O 1
ATOM 2592 N N . THR B 1 20 ? 24.422 -6.711 -16.078 1 89.19 20 THR B N 1
ATOM 2593 C CA . THR B 1 20 ? 24.438 -6.797 -17.531 1 89.19 20 THR B CA 1
ATOM 2594 C C . THR B 1 20 ? 25.641 -7.59 -18.016 1 89.19 20 THR B C 1
ATOM 2596 O O . THR B 1 20 ? 25.531 -8.453 -18.891 1 89.19 20 THR B O 1
ATOM 2599 N N . THR B 1 21 ? 26.781 -7.316 -17.484 1 90.44 21 THR B N 1
ATOM 2600 C CA . THR B 1 21 ? 28.016 -8.008 -17.844 1 90.44 21 THR B CA 1
ATOM 2601 C C . THR B 1 21 ? 27.906 -9.5 -17.547 1 90.44 21 THR B C 1
ATOM 2603 O O . THR B 1 21 ? 28.297 -10.336 -18.359 1 90.44 21 THR B O 1
ATOM 2606 N N . LEU B 1 22 ? 27.359 -9.797 -16.469 1 87.94 22 LEU B N 1
ATOM 2607 C CA . LEU B 1 22 ? 27.219 -11.195 -16.078 1 87.94 22 LEU B CA 1
ATOM 2608 C C . LEU B 1 22 ? 26.266 -11.93 -17.016 1 87.94 22 LEU B C 1
ATOM 2610 O O . LEU B 1 22 ? 26.516 -13.062 -17.422 1 87.94 22 LEU B O 1
ATOM 2614 N N . VAL B 1 23 ? 25.109 -11.32 -17.312 1 87.31 23 VAL B N 1
ATOM 2615 C CA . VAL B 1 23 ? 24.141 -11.922 -18.219 1 87.31 23 VAL B CA 1
ATOM 2616 C C . VAL B 1 23 ? 24.797 -12.188 -19.578 1 87.31 23 VAL B C 1
ATOM 2618 O O . VAL B 1 23 ? 24.672 -13.273 -20.141 1 87.31 23 VAL B O 1
ATOM 2621 N N . ILE B 1 24 ? 25.531 -11.195 -20.047 1 89.12 24 ILE B N 1
ATOM 2622 C CA . ILE B 1 24 ? 26.172 -11.305 -21.344 1 89.12 24 ILE B CA 1
ATOM 2623 C C . ILE B 1 24 ? 27.234 -12.398 -21.297 1 89.12 24 ILE B C 1
ATOM 2625 O O . ILE B 1 24 ? 27.312 -13.227 -22.219 1 89.12 24 ILE B O 1
ATOM 2629 N N . LEU B 1 25 ? 28.062 -12.438 -20.344 1 86.38 25 LEU B N 1
ATOM 2630 C CA . LEU B 1 25 ? 29.125 -13.438 -20.203 1 86.38 25 LEU B CA 1
ATOM 2631 C C . LEU B 1 25 ? 28.531 -14.844 -20.141 1 86.38 25 LEU B C 1
ATOM 2633 O O . LEU B 1 25 ? 29.016 -15.758 -20.812 1 86.38 25 LEU B O 1
ATOM 2637 N N . LYS B 1 26 ? 27.5 -14.969 -19.391 1 84.06 26 LYS B N 1
ATOM 2638 C CA . LYS B 1 26 ? 26.859 -16.281 -19.281 1 84.06 26 LYS B CA 1
ATOM 2639 C C . LYS B 1 26 ? 26.234 -16.703 -20.625 1 84.06 26 LYS B C 1
ATOM 2641 O O . LYS B 1 26 ? 26.281 -17.875 -20.984 1 84.06 26 LYS B O 1
ATOM 2646 N N . LEU B 1 27 ? 25.656 -15.75 -21.234 1 85.25 27 LEU B N 1
ATOM 2647 C CA . LEU B 1 27 ? 25.031 -16.047 -22.531 1 85.25 27 LEU B CA 1
ATOM 2648 C C . LEU B 1 27 ? 26.094 -16.438 -23.547 1 85.25 27 LEU B C 1
ATOM 2650 O O . LEU B 1 27 ? 25.906 -17.375 -24.312 1 85.25 27 LEU B O 1
ATOM 2654 N N . ILE B 1 28 ? 27.188 -15.727 -23.609 1 86.44 28 ILE B N 1
ATOM 2655 C CA . ILE B 1 28 ? 28.266 -16 -24.562 1 86.44 28 ILE B CA 1
ATOM 2656 C C . ILE B 1 28 ? 28.844 -17.391 -24.297 1 86.44 28 ILE B C 1
ATOM 2658 O O . ILE B 1 28 ? 28.984 -18.188 -25.219 1 86.44 28 ILE B O 1
ATOM 2662 N N . VAL B 1 29 ? 29.094 -17.688 -23.125 1 82.06 29 VAL B N 1
ATOM 2663 C CA . VAL B 1 29 ? 29.688 -18.984 -22.781 1 82.06 29 VAL B CA 1
ATOM 2664 C C . VAL B 1 29 ? 28.672 -20.094 -23.016 1 82.06 29 VAL B C 1
ATOM 2666 O O . VAL B 1 29 ? 29.016 -21.172 -23.5 1 82.06 29 VAL B O 1
ATOM 2669 N N . GLY B 1 30 ? 27.484 -19.859 -22.656 1 80.12 30 GLY B N 1
ATOM 2670 C CA . GLY B 1 30 ? 26.438 -20.844 -22.875 1 80.12 30 GLY B CA 1
ATOM 2671 C C . GLY B 1 30 ? 26.25 -21.172 -24.344 1 80.12 30 GLY B C 1
ATOM 2672 O O . GLY B 1 30 ? 26.094 -22.344 -24.703 1 80.12 30 GLY B O 1
ATOM 2673 N N . LEU B 1 31 ? 26.266 -20.109 -25.156 1 82.5 31 LEU B N 1
ATOM 2674 C CA . LEU B 1 31 ? 26.109 -20.312 -26.594 1 82.5 31 LEU B CA 1
ATOM 2675 C C . LEU B 1 31 ? 27.344 -20.984 -27.188 1 82.5 31 LEU B C 1
ATOM 2677 O O . LEU B 1 31 ? 27.219 -21.828 -28.078 1 82.5 31 LEU B O 1
ATOM 2681 N N . TYR B 1 32 ? 28.453 -20.656 -26.703 1 82.19 32 TYR B N 1
ATOM 2682 C CA . TYR B 1 32 ? 29.688 -21.234 -27.188 1 82.19 32 TYR B CA 1
ATOM 2683 C C . TYR B 1 32 ? 29.797 -22.703 -26.797 1 82.19 32 TYR B C 1
ATOM 2685 O O . TYR B 1 32 ? 30.203 -23.547 -27.609 1 82.19 32 TYR B O 1
ATOM 2693 N N . VAL B 1 33 ? 29.375 -23.016 -25.641 1 76.88 33 VAL B N 1
ATOM 2694 C CA . VAL B 1 33 ? 29.484 -24.375 -25.125 1 76.88 33 VAL B CA 1
ATOM 2695 C C . VAL B 1 33 ? 28.266 -25.188 -25.562 1 76.88 33 VAL B C 1
ATOM 2697 O O . VAL B 1 33 ? 28.328 -26.422 -25.609 1 76.88 33 VAL B O 1
ATOM 2700 N N . GLY B 1 34 ? 27.25 -24.531 -25.906 1 70.44 34 GLY B N 1
ATOM 2701 C CA . GLY B 1 34 ? 26.016 -25.203 -26.266 1 70.44 34 GLY B CA 1
ATOM 2702 C C . GLY B 1 34 ? 25.297 -25.797 -25.062 1 70.44 34 GLY B C 1
ATOM 2703 O O . GLY B 1 34 ? 24.672 -26.859 -25.156 1 70.44 34 GLY B O 1
ATOM 2704 N N . ALA B 1 35 ? 25.5 -25.297 -23.953 1 70.25 35 ALA B N 1
ATOM 2705 C CA . ALA B 1 35 ? 24.891 -25.797 -22.734 1 70.25 35 ALA B CA 1
ATOM 2706 C C . ALA B 1 35 ? 23.609 -25.047 -22.406 1 70.25 35 ALA B C 1
ATOM 2708 O O . ALA B 1 35 ? 23.641 -23.859 -22.078 1 70.25 35 ALA B O 1
ATOM 2709 N N . VAL B 1 36 ? 22.5 -25.719 -22.469 1 70.88 36 VAL B N 1
ATOM 2710 C CA . VAL B 1 36 ? 21.188 -25.141 -22.219 1 70.88 36 VAL B CA 1
ATOM 2711 C C . VAL B 1 36 ? 21.109 -24.656 -20.766 1 70.88 36 VAL B C 1
ATOM 2713 O O . VAL B 1 36 ? 20.453 -23.656 -20.469 1 70.88 36 VAL B O 1
ATOM 2716 N N . SER B 1 37 ? 21.75 -25.406 -19.875 1 69.88 37 SER B N 1
ATOM 2717 C CA . SER B 1 37 ? 21.75 -25.047 -18.469 1 69.88 37 SER B CA 1
ATOM 2718 C C . SER B 1 37 ? 22.344 -23.656 -18.266 1 69.88 37 SER B C 1
ATOM 2720 O O . SER B 1 37 ? 21.844 -22.875 -17.438 1 69.88 37 SER B O 1
ATOM 2722 N N . LEU B 1 38 ? 23.375 -23.359 -19.094 1 72.19 38 LEU B N 1
ATOM 2723 C CA . LEU B 1 38 ? 24.016 -22.047 -18.969 1 72.19 38 LEU B CA 1
ATOM 2724 C C . LEU B 1 38 ? 23.141 -20.953 -19.562 1 72.19 38 LEU B C 1
ATOM 2726 O O . LEU B 1 38 ? 23.109 -19.828 -19.062 1 72.19 38 LEU B O 1
ATOM 2730 N N . ILE B 1 39 ? 22.5 -21.281 -20.547 1 74.06 39 ILE B N 1
ATOM 2731 C CA . ILE B 1 39 ? 21.562 -20.344 -21.141 1 74.06 39 ILE B CA 1
ATOM 2732 C C . ILE B 1 39 ? 20.422 -20.062 -20.156 1 74.06 39 ILE B C 1
ATOM 2734 O O . ILE B 1 39 ? 20 -18.922 -19.984 1 74.06 39 ILE B O 1
ATOM 2738 N N . SER B 1 40 ? 19.969 -21.125 -19.531 1 71.19 40 SER B N 1
ATOM 2739 C CA . SER B 1 40 ? 18.953 -20.969 -18.5 1 71.19 40 SER B CA 1
ATOM 2740 C C . SER B 1 40 ? 19.438 -20.094 -17.359 1 71.19 40 SER B C 1
ATOM 2742 O O . SER B 1 40 ? 18.672 -19.281 -16.828 1 71.19 40 SER B O 1
ATOM 2744 N N . GLU B 1 41 ? 20.625 -20.234 -17 1 72.62 41 GLU B N 1
ATOM 2745 C CA . GLU B 1 41 ? 21.234 -19.391 -15.977 1 72.62 41 GLU B CA 1
ATOM 2746 C C . GLU B 1 41 ? 21.312 -17.938 -16.422 1 72.62 41 GLU B C 1
ATOM 2748 O O . GLU B 1 41 ? 21.125 -17.031 -15.609 1 72.62 41 GLU B O 1
ATOM 2753 N N . ALA B 1 42 ? 21.641 -17.797 -17.625 1 76.81 42 ALA B N 1
ATOM 2754 C CA . ALA B 1 42 ? 21.688 -16.453 -18.188 1 76.81 42 ALA B CA 1
ATOM 2755 C C . ALA B 1 42 ? 20.312 -15.789 -18.125 1 76.81 42 ALA B C 1
ATOM 2757 O O . ALA B 1 42 ? 20.188 -14.594 -17.828 1 76.81 42 ALA B O 1
ATOM 2758 N N . LEU B 1 43 ? 19.344 -16.5 -18.359 1 73.38 43 LEU B N 1
ATOM 2759 C CA . LEU B 1 43 ? 17.984 -15.984 -18.281 1 73.38 43 LEU B CA 1
ATOM 2760 C C . LEU B 1 43 ? 17.625 -15.602 -16.859 1 73.38 43 LEU B C 1
ATOM 2762 O O . LEU B 1 43 ? 16.984 -14.578 -16.625 1 73.38 43 LEU B O 1
ATOM 2766 N N . HIS B 1 44 ? 18.016 -16.469 -15.969 1 72.94 44 HIS B N 1
ATOM 2767 C CA . HIS B 1 44 ? 17.844 -16.141 -14.562 1 72.94 44 HIS B CA 1
ATOM 2768 C C . HIS B 1 44 ? 18.531 -14.828 -14.203 1 72.94 44 HIS B C 1
ATOM 2770 O O . HIS B 1 44 ? 17.922 -13.953 -13.578 1 72.94 44 HIS B O 1
ATOM 2776 N N . SER B 1 45 ? 19.734 -14.711 -14.688 1 79.94 45 SER B N 1
ATOM 2777 C CA . SER B 1 45 ? 20.484 -13.477 -14.461 1 79.94 45 SER B CA 1
ATOM 2778 C C . SER B 1 45 ? 19.812 -12.289 -15.141 1 79.94 45 SER B C 1
ATOM 2780 O O . SER B 1 45 ? 19.953 -11.156 -14.695 1 79.94 45 SER B O 1
ATOM 2782 N N . GLY B 1 46 ? 19.141 -12.594 -16.172 1 81 46 GLY B N 1
ATOM 2783 C CA . GLY B 1 46 ? 18.359 -11.562 -16.828 1 81 46 GLY B CA 1
ATOM 2784 C C . GLY B 1 46 ? 17.266 -10.984 -15.961 1 81 46 GLY B C 1
ATOM 2785 O O . GLY B 1 46 ? 17.016 -9.773 -15.977 1 81 46 GLY B O 1
ATOM 2786 N N . THR B 1 47 ? 16.672 -11.844 -15.219 1 78.19 47 THR B N 1
ATOM 2787 C CA . THR B 1 47 ? 15.648 -11.391 -14.289 1 78.19 47 THR B CA 1
ATOM 2788 C C . THR B 1 47 ? 16.266 -10.508 -13.203 1 78.19 47 THR B C 1
ATOM 2790 O O . THR B 1 47 ? 15.633 -9.555 -12.75 1 78.19 47 THR B O 1
ATOM 2793 N N . ASP B 1 48 ? 17.484 -10.836 -12.828 1 83.75 48 ASP B N 1
ATOM 2794 C CA . ASP B 1 48 ? 18.203 -9.992 -11.875 1 83.75 48 ASP B CA 1
ATOM 2795 C C . ASP B 1 48 ? 18.438 -8.602 -12.453 1 83.75 48 ASP B C 1
ATOM 2797 O O . ASP B 1 48 ? 18.391 -7.602 -11.727 1 83.75 48 ASP B O 1
ATOM 2801 N N . LEU B 1 49 ? 18.734 -8.68 -13.734 1 87 49 LEU B N 1
ATOM 2802 C CA . LEU B 1 49 ? 18.969 -7.41 -14.406 1 87 49 LEU B CA 1
ATOM 2803 C C . LEU B 1 49 ? 17.703 -6.555 -14.406 1 87 49 LEU B C 1
ATOM 2805 O O . LEU B 1 49 ? 17.781 -5.336 -14.234 1 87 49 LEU B O 1
ATOM 2809 N N . ILE B 1 50 ? 16.594 -7.145 -14.508 1 86.06 50 ILE B N 1
ATOM 2810 C CA . ILE B 1 50 ? 15.336 -6.418 -14.461 1 86.06 50 ILE B CA 1
ATOM 2811 C C . ILE B 1 50 ? 15.156 -5.789 -13.078 1 86.06 50 ILE B C 1
ATOM 2813 O O . ILE B 1 50 ? 14.758 -4.629 -12.961 1 86.06 50 ILE B O 1
ATOM 2817 N N . ALA B 1 51 ? 15.461 -6.57 -12.062 1 86.38 51 ALA B N 1
ATOM 2818 C CA . ALA B 1 51 ? 15.375 -6.055 -10.703 1 86.38 51 ALA B CA 1
ATOM 2819 C C . ALA B 1 51 ? 16.312 -4.859 -10.508 1 86.38 51 ALA B C 1
ATOM 2821 O O . ALA B 1 51 ? 15.93 -3.865 -9.883 1 86.38 51 ALA B O 1
ATOM 2822 N N . ALA B 1 52 ? 17.484 -4.961 -11.094 1 90.62 52 ALA B N 1
ATOM 2823 C CA . ALA B 1 52 ? 18.453 -3.871 -10.992 1 90.62 52 ALA B CA 1
ATOM 2824 C C . ALA B 1 52 ? 17.953 -2.629 -11.727 1 90.62 52 ALA B C 1
ATOM 2826 O O . ALA B 1 52 ? 18.172 -1.503 -11.273 1 90.62 52 ALA B O 1
ATOM 2827 N N . LEU B 1 53 ? 17.344 -2.84 -12.859 1 92.06 53 LEU B N 1
ATOM 2828 C CA . LEU B 1 53 ? 16.797 -1.733 -13.641 1 92.06 53 LEU B CA 1
ATOM 2829 C C . LEU B 1 53 ? 15.68 -1.034 -12.883 1 92.06 53 LEU B C 1
ATOM 2831 O O . LEU B 1 53 ? 15.578 0.194 -12.914 1 92.06 53 LEU B O 1
ATOM 2835 N N . ILE B 1 54 ? 14.945 -1.801 -12.188 1 89.31 54 ILE B N 1
ATOM 2836 C CA . ILE B 1 54 ? 13.852 -1.247 -11.391 1 89.31 54 ILE B CA 1
ATOM 2837 C C . ILE B 1 54 ? 14.43 -0.415 -10.242 1 89.31 54 ILE B C 1
ATOM 2839 O O . ILE B 1 54 ? 13.969 0.7 -9.984 1 89.31 54 ILE B O 1
ATOM 2843 N N . ALA B 1 55 ? 15.414 -0.991 -9.609 1 90.75 55 ALA B N 1
ATOM 2844 C CA . ALA B 1 55 ? 16.078 -0.266 -8.523 1 90.75 55 ALA B CA 1
ATOM 2845 C C . ALA B 1 55 ? 16.703 1.03 -9.023 1 90.75 55 ALA B C 1
ATOM 2847 O O . ALA B 1 55 ? 16.609 2.07 -8.367 1 90.75 55 ALA B O 1
ATOM 2848 N N . PHE B 1 56 ? 17.281 1.033 -10.211 1 91.56 56 PHE B N 1
ATOM 2849 C CA . PHE B 1 56 ? 17.906 2.211 -10.812 1 91.56 56 PHE B CA 1
ATOM 2850 C C . PHE B 1 56 ? 16.859 3.273 -11.117 1 91.56 56 PHE B C 1
ATOM 2852 O O . PHE B 1 56 ? 17.031 4.445 -10.789 1 91.56 56 PHE B O 1
ATOM 2859 N N . TRP B 1 57 ? 15.867 2.861 -11.719 1 91.94 57 TRP B N 1
ATOM 2860 C CA . TRP B 1 57 ? 14.789 3.787 -12.047 1 91.94 57 TRP B CA 1
ATOM 2861 C C . TRP B 1 57 ? 14.195 4.402 -10.781 1 91.94 57 TRP B C 1
ATOM 2863 O O . TRP B 1 57 ? 13.906 5.602 -10.742 1 91.94 57 TRP B O 1
ATOM 2873 N N . ALA B 1 58 ? 14.047 3.58 -9.766 1 92.44 58 ALA B N 1
ATOM 2874 C CA . ALA B 1 58 ? 13.484 4.043 -8.508 1 92.44 58 ALA B CA 1
ATOM 2875 C C . ALA B 1 58 ? 14.391 5.078 -7.848 1 92.44 58 ALA B C 1
ATOM 2877 O O . ALA B 1 58 ? 13.914 6.098 -7.344 1 92.44 58 ALA B O 1
ATOM 2878 N N . VAL B 1 59 ? 15.688 4.84 -7.852 1 91.44 59 VAL B N 1
ATOM 2879 C CA . VAL B 1 59 ? 16.641 5.758 -7.258 1 91.44 59 VAL B CA 1
ATOM 2880 C C . VAL B 1 59 ? 16.625 7.086 -8.016 1 91.44 59 VAL B C 1
ATOM 2882 O O . VAL B 1 59 ? 16.641 8.156 -7.402 1 91.44 59 VAL B O 1
ATOM 2885 N N . HIS B 1 60 ? 16.531 7 -9.305 1 91.44 60 HIS B N 1
ATOM 2886 C CA . HIS B 1 60 ? 16.5 8.203 -10.133 1 91.44 60 HIS B CA 1
ATOM 2887 C C . HIS B 1 60 ? 15.211 8.984 -9.906 1 91.44 60 HIS B C 1
ATOM 2889 O O . HIS B 1 60 ? 15.242 10.211 -9.758 1 91.44 60 HIS B O 1
ATOM 2895 N N . LYS B 1 61 ? 14.164 8.32 -9.859 1 90.5 61 LYS B N 1
ATOM 2896 C CA . LYS B 1 61 ? 12.859 8.961 -9.672 1 90.5 61 LYS B CA 1
ATOM 2897 C C . LYS B 1 61 ? 12.734 9.547 -8.273 1 90.5 61 LYS B C 1
ATOM 2899 O O . LYS B 1 61 ? 12.141 10.617 -8.094 1 90.5 61 LYS B O 1
ATOM 2904 N N . SER B 1 62 ? 13.281 8.859 -7.277 1 90.69 62 SER B N 1
ATOM 2905 C CA . SER B 1 62 ? 13.18 9.281 -5.883 1 90.69 62 SER B CA 1
ATOM 2906 C C . SER B 1 62 ? 13.922 10.586 -5.641 1 90.69 62 SER B C 1
ATOM 2908 O O . SER B 1 62 ? 13.641 11.297 -4.672 1 90.69 62 SER B O 1
ATOM 2910 N N . GLU B 1 63 ? 14.859 10.922 -6.523 1 87 63 GLU B N 1
ATOM 2911 C CA . GLU B 1 63 ? 15.68 12.117 -6.336 1 87 63 GLU B CA 1
ATOM 2912 C C . GLU B 1 63 ? 15.039 13.328 -7.016 1 87 63 GLU B C 1
ATOM 2914 O O . GLU B 1 63 ? 15.516 14.453 -6.859 1 87 63 GLU B O 1
ATOM 2919 N N . LEU B 1 64 ? 13.969 13.133 -7.656 1 87.44 64 LEU B N 1
ATOM 2920 C CA . LEU B 1 64 ? 13.273 14.242 -8.305 1 87.44 64 LEU B CA 1
ATOM 2921 C C . LEU B 1 64 ? 12.508 15.078 -7.289 1 87.44 64 LEU B C 1
ATOM 2923 O O . LEU B 1 64 ? 11.898 14.539 -6.363 1 87.44 64 LEU B O 1
ATOM 2927 N N . PRO B 1 65 ? 12.617 16.359 -7.438 1 86.5 65 PRO B N 1
ATOM 2928 C CA . PRO B 1 65 ? 11.867 17.25 -6.551 1 86.5 65 PRO B CA 1
ATOM 2929 C C . PRO B 1 65 ? 10.352 17.141 -6.742 1 86.5 65 PRO B C 1
ATOM 2931 O O . PRO B 1 65 ? 9.898 16.484 -7.688 1 86.5 65 PRO B O 1
ATOM 2934 N N . PRO B 1 66 ? 9.609 17.703 -5.781 1 88.88 66 PRO B N 1
ATOM 2935 C CA . PRO B 1 66 ? 8.148 17.641 -5.898 1 88.88 66 PRO B CA 1
ATOM 2936 C C .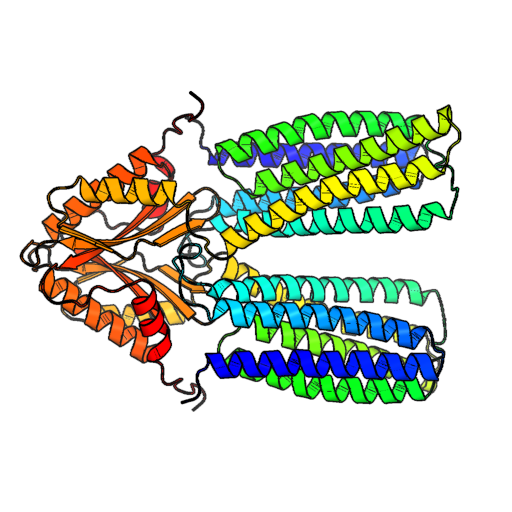 PRO B 1 66 ? 7.641 18.25 -7.203 1 88.88 66 PRO B C 1
ATOM 2938 O O . PRO B 1 66 ? 8.203 19.234 -7.691 1 88.88 66 PRO B O 1
ATOM 2941 N N . ASP B 1 67 ? 6.684 17.688 -7.77 1 87.56 67 ASP B N 1
ATOM 2942 C CA . ASP B 1 67 ? 6.016 18.172 -8.969 1 87.56 67 ASP B CA 1
ATOM 2943 C C . ASP B 1 67 ? 4.496 18.125 -8.82 1 87.56 67 ASP B C 1
ATOM 2945 O O . ASP B 1 67 ? 3.984 17.984 -7.707 1 87.56 67 ASP B O 1
ATOM 2949 N N . LYS B 1 68 ? 3.773 18.328 -9.859 1 86.19 68 LYS B N 1
ATOM 2950 C CA . LYS B 1 68 ? 2.316 18.422 -9.812 1 86.19 68 LYS B CA 1
ATOM 2951 C C . LYS B 1 68 ? 1.693 17.094 -9.391 1 86.19 68 LYS B C 1
ATOM 2953 O O . LYS B 1 68 ? 0.633 17.078 -8.758 1 86.19 68 LYS B O 1
ATOM 2958 N N . GLU B 1 69 ? 2.426 16.062 -9.648 1 88.88 69 GLU B N 1
ATOM 2959 C CA . GLU B 1 69 ? 1.864 14.734 -9.383 1 88.88 69 GLU B CA 1
ATOM 2960 C C . GLU B 1 69 ? 2.234 14.25 -7.988 1 88.88 69 GLU B C 1
ATOM 2962 O O . GLU B 1 69 ? 1.558 13.383 -7.426 1 88.88 69 GLU B O 1
ATOM 2967 N N . HIS B 1 70 ? 3.293 14.727 -7.496 1 92.06 70 HIS B N 1
ATOM 2968 C CA . HIS B 1 70 ? 3.76 14.328 -6.172 1 92.06 70 HIS B CA 1
ATOM 2969 C C . HIS B 1 70 ? 4.188 15.539 -5.352 1 92.06 70 HIS B C 1
ATOM 2971 O O . HIS B 1 70 ? 5.355 15.938 -5.383 1 92.06 70 HIS B O 1
ATOM 2977 N N . ASP B 1 71 ? 3.346 15.906 -4.531 1 90.81 71 ASP B N 1
ATOM 2978 C CA . ASP B 1 71 ? 3.547 17.141 -3.783 1 90.81 71 ASP B CA 1
ATOM 2979 C C . ASP B 1 71 ? 4.645 16.969 -2.734 1 90.81 71 ASP B C 1
ATOM 2981 O O . ASP B 1 71 ? 5.293 17.953 -2.348 1 90.81 71 ASP B O 1
ATOM 2985 N N . TYR B 1 72 ? 4.852 15.781 -2.279 1 89 72 TYR B N 1
ATOM 2986 C CA . TYR B 1 72 ? 5.809 15.539 -1.206 1 89 72 TYR B CA 1
ATOM 2987 C C . TYR B 1 72 ? 7.141 15.047 -1.763 1 89 72 TYR B C 1
ATOM 2989 O O . TYR B 1 72 ? 8.062 14.742 -1.004 1 89 72 TYR B O 1
ATOM 2997 N N . GLY B 1 73 ? 7.152 14.992 -3.096 1 86.81 73 GLY B N 1
ATOM 2998 C CA . GLY B 1 73 ? 8.336 14.43 -3.723 1 86.81 73 GLY B CA 1
ATOM 2999 C C . GLY B 1 73 ? 8.156 12.977 -4.141 1 86.81 73 GLY B C 1
ATOM 3000 O O . GLY B 1 73 ? 7.059 12.43 -4.043 1 86.81 73 GLY B O 1
ATOM 3001 N N . HIS B 1 74 ? 9.289 12.391 -4.613 1 90.62 74 HIS B N 1
ATOM 3002 C CA . HIS B 1 74 ? 9.203 11.047 -5.18 1 90.62 74 HIS B CA 1
ATOM 3003 C C . HIS B 1 74 ? 10.039 10.062 -4.379 1 90.62 74 HIS B C 1
ATOM 3005 O O . HIS B 1 74 ? 10.461 9.023 -4.902 1 90.62 74 HIS B O 1
ATOM 3011 N N . GLY B 1 75 ? 10.227 10.305 -3.201 1 89.56 75 GLY B N 1
ATOM 3012 C CA . GLY B 1 75 ? 11.102 9.492 -2.363 1 89.56 75 GLY B CA 1
ATOM 3013 C C . GLY B 1 75 ? 10.594 8.078 -2.166 1 89.56 75 GLY B C 1
ATOM 3014 O O . GLY B 1 75 ? 11.375 7.129 -2.164 1 89.56 75 GLY B O 1
ATOM 3015 N N . LYS B 1 76 ? 9.383 7.891 -2.104 1 93.44 76 LYS B N 1
ATOM 3016 C CA . LYS B 1 76 ? 8.781 6.605 -1.746 1 93.44 76 LYS B CA 1
ATOM 3017 C C . LYS B 1 76 ? 8.914 5.602 -2.889 1 93.44 76 LYS B C 1
ATOM 3019 O O . LYS B 1 76 ? 8.633 4.414 -2.715 1 93.44 76 LYS B O 1
ATOM 3024 N N . TYR B 1 77 ? 9.328 6.051 -4 1 92.5 77 TYR B N 1
ATOM 3025 C CA . TYR B 1 77 ? 9.594 5.113 -5.086 1 92.5 77 TYR B CA 1
ATOM 3026 C C . TYR B 1 77 ? 10.711 4.145 -4.707 1 92.5 77 TYR B C 1
ATOM 3028 O O . TYR B 1 77 ? 10.734 3.002 -5.172 1 92.5 77 TYR B O 1
ATOM 3036 N N . GLU B 1 78 ? 11.602 4.609 -3.904 1 93.25 78 GLU B N 1
ATOM 3037 C CA . GLU B 1 78 ? 12.648 3.705 -3.426 1 93.25 78 GLU B CA 1
ATOM 3038 C C . GLU B 1 78 ? 12.062 2.607 -2.543 1 93.25 78 GLU B C 1
ATOM 3040 O O . GLU B 1 78 ? 12.461 1.446 -2.639 1 93.25 78 GLU B O 1
ATOM 3045 N N . ASN B 1 79 ? 11.164 2.984 -1.724 1 93.69 79 ASN B N 1
ATOM 3046 C CA . ASN B 1 79 ? 10.531 2.008 -0.845 1 93.69 79 ASN B CA 1
ATOM 3047 C C . ASN B 1 79 ? 9.68 1.012 -1.633 1 93.69 79 ASN B C 1
ATOM 3049 O O . ASN B 1 79 ? 9.648 -0.177 -1.31 1 93.69 79 ASN B O 1
ATOM 3053 N N . LEU B 1 80 ? 9.016 1.504 -2.604 1 93.25 80 LEU B N 1
ATOM 3054 C CA . LEU B 1 80 ? 8.211 0.637 -3.459 1 93.25 80 LEU B CA 1
ATOM 3055 C C . LEU B 1 80 ? 9.094 -0.362 -4.203 1 93.25 80 LEU B C 1
ATOM 3057 O O . LEU B 1 80 ? 8.773 -1.553 -4.258 1 93.25 80 LEU B O 1
ATOM 3061 N N . SER B 1 81 ? 10.109 0.195 -4.809 1 93.19 81 SER B N 1
ATOM 3062 C CA . SER B 1 81 ? 11.039 -0.677 -5.516 1 93.19 81 SER B CA 1
ATOM 3063 C C . SER B 1 81 ? 11.609 -1.747 -4.59 1 93.19 81 SER B C 1
ATOM 3065 O O . SER B 1 81 ? 11.766 -2.902 -4.988 1 93.19 81 SER B O 1
ATOM 3067 N N . ALA B 1 82 ? 11.953 -1.359 -3.41 1 93.56 82 ALA B N 1
ATOM 3068 C CA . ALA B 1 82 ? 12.492 -2.303 -2.432 1 93.56 82 ALA B CA 1
ATOM 3069 C C . ALA B 1 82 ? 11.469 -3.387 -2.1 1 93.56 82 ALA B C 1
ATOM 3071 O O . ALA B 1 82 ? 11.828 -4.559 -1.948 1 93.56 82 ALA B O 1
ATOM 3072 N N . ALA B 1 83 ? 10.273 -2.984 -1.959 1 92.69 83 ALA B N 1
ATOM 3073 C CA . ALA B 1 83 ? 9.219 -3.947 -1.669 1 92.69 83 ALA B CA 1
ATOM 3074 C C . ALA B 1 83 ? 9.078 -4.969 -2.795 1 92.69 83 ALA B C 1
ATOM 3076 O O . ALA B 1 83 ? 8.977 -6.172 -2.543 1 92.69 83 ALA B O 1
ATOM 3077 N N . VAL B 1 84 ? 9.016 -4.5 -3.975 1 90 84 VAL B N 1
ATOM 3078 C CA . VAL B 1 84 ? 8.883 -5.371 -5.137 1 90 84 VAL B CA 1
ATOM 3079 C C . VAL B 1 84 ? 10.07 -6.336 -5.191 1 90 84 VAL B C 1
ATOM 3081 O O . VAL B 1 84 ? 9.891 -7.535 -5.414 1 90 84 VAL B O 1
ATOM 3084 N N . GLU B 1 85 ? 11.25 -5.781 -5.012 1 90.12 85 GLU B N 1
ATOM 3085 C CA . GLU B 1 85 ? 12.453 -6.609 -5.031 1 90.12 85 GLU B CA 1
ATOM 3086 C C . GLU B 1 85 ? 12.422 -7.652 -3.918 1 90.12 85 GLU B C 1
ATOM 3088 O O . GLU B 1 85 ? 12.844 -8.797 -4.117 1 90.12 85 GLU B O 1
ATOM 3093 N N . ALA B 1 86 ? 11.969 -7.215 -2.742 1 91.88 86 ALA B N 1
ATOM 3094 C CA . ALA B 1 86 ? 11.875 -8.133 -1.613 1 91.88 86 ALA B CA 1
ATOM 3095 C C . ALA B 1 86 ? 10.922 -9.289 -1.921 1 91.88 86 ALA B C 1
ATOM 3097 O O . ALA B 1 86 ? 11.195 -10.438 -1.576 1 91.88 86 ALA B O 1
ATOM 3098 N N . LEU B 1 87 ? 9.875 -9 -2.566 1 89.06 87 LEU B N 1
ATOM 3099 C CA . LEU B 1 87 ? 8.93 -10.031 -2.971 1 89.06 87 LEU B CA 1
ATOM 3100 C C . LEU B 1 87 ? 9.578 -11.008 -3.945 1 89.06 87 LEU B C 1
ATOM 3102 O O . LEU B 1 87 ? 9.344 -12.219 -3.869 1 89.06 87 LEU B O 1
ATOM 3106 N N . LEU B 1 88 ? 10.273 -10.461 -4.848 1 86.44 88 LEU B N 1
ATOM 3107 C CA . LEU B 1 88 ? 10.977 -11.297 -5.809 1 86.44 88 LEU B CA 1
ATOM 3108 C C . LEU B 1 88 ? 11.969 -12.219 -5.102 1 86.44 88 LEU B C 1
ATOM 3110 O O . LEU B 1 88 ? 12.109 -13.383 -5.477 1 86.44 88 LEU B O 1
ATOM 3114 N N . ILE B 1 89 ? 12.664 -11.695 -4.051 1 87.69 89 ILE B N 1
ATOM 3115 C CA . ILE B 1 89 ? 13.633 -12.469 -3.295 1 87.69 89 ILE B CA 1
ATOM 3116 C C . ILE B 1 89 ? 12.93 -13.617 -2.574 1 87.69 89 ILE B C 1
ATOM 3118 O O . ILE B 1 89 ? 13.375 -14.766 -2.639 1 87.69 89 ILE B O 1
ATOM 3122 N N . VAL B 1 90 ? 11.867 -13.297 -1.922 1 90.25 90 VAL B N 1
ATOM 3123 C CA . VAL B 1 90 ? 11.109 -14.312 -1.191 1 90.25 90 VAL B CA 1
ATOM 3124 C C . VAL B 1 90 ? 10.547 -15.344 -2.168 1 90.25 90 VAL B C 1
ATOM 3126 O O . VAL B 1 90 ? 10.562 -16.547 -1.892 1 90.25 90 VAL B O 1
ATOM 3129 N N . GLY B 1 91 ? 10.016 -14.898 -3.285 1 86.69 91 GLY B N 1
ATOM 3130 C CA . GLY B 1 91 ? 9.555 -15.812 -4.316 1 86.69 91 GLY B CA 1
ATOM 3131 C C . GLY B 1 91 ? 10.648 -16.75 -4.801 1 86.69 91 GLY B C 1
ATOM 3132 O O . GLY B 1 91 ? 10.398 -17.938 -5.008 1 86.69 91 GLY B O 1
ATOM 3133 N N . ALA B 1 92 ? 11.789 -16.172 -5.016 1 82.81 92 ALA B N 1
ATOM 3134 C CA . ALA B 1 92 ? 12.93 -16.984 -5.438 1 82.81 92 ALA B CA 1
ATOM 3135 C C . ALA B 1 92 ? 13.258 -18.047 -4.398 1 82.81 92 ALA B C 1
ATOM 3137 O O . ALA B 1 92 ? 13.578 -19.188 -4.746 1 82.81 92 ALA B O 1
ATOM 3138 N N . ALA B 1 93 ? 13.227 -17.641 -3.121 1 90.25 93 ALA B N 1
ATOM 3139 C CA . ALA B 1 93 ? 13.516 -18.578 -2.041 1 90.25 93 ALA B CA 1
ATOM 3140 C C . ALA B 1 93 ? 12.508 -19.734 -2.023 1 90.25 93 ALA B C 1
ATOM 3142 O O . ALA B 1 93 ? 12.891 -20.891 -1.866 1 90.25 93 ALA B O 1
ATOM 3143 N N . ILE B 1 94 ? 11.312 -19.469 -2.236 1 88.19 94 ILE B N 1
ATOM 3144 C CA . ILE B 1 94 ? 10.266 -20.484 -2.283 1 88.19 94 ILE B CA 1
ATOM 3145 C C . ILE B 1 94 ? 10.484 -21.391 -3.494 1 88.19 94 ILE B C 1
ATOM 3147 O O . ILE B 1 94 ? 10.328 -22.609 -3.4 1 88.19 94 ILE B O 1
ATOM 3151 N N . GLY B 1 95 ? 10.75 -20.828 -4.609 1 84.88 95 GLY B N 1
ATOM 3152 C CA . GLY B 1 95 ? 11.055 -21.594 -5.801 1 84.88 95 GLY B CA 1
ATOM 3153 C C . GLY B 1 95 ? 12.203 -22.578 -5.598 1 84.88 95 GLY B C 1
ATOM 3154 O O . GLY B 1 95 ? 12.164 -23.703 -6.098 1 84.88 95 GLY B O 1
ATOM 3155 N N . ILE B 1 96 ? 13.227 -22.125 -4.887 1 82.56 96 ILE B N 1
ATOM 3156 C CA . ILE B 1 96 ? 14.383 -22.984 -4.609 1 82.56 96 ILE B CA 1
ATOM 3157 C C . ILE B 1 96 ? 13.945 -24.188 -3.785 1 82.56 96 ILE B C 1
ATOM 3159 O O . ILE B 1 96 ? 14.359 -25.312 -4.062 1 82.56 96 ILE B O 1
ATOM 3163 N N . VAL B 1 97 ? 13.172 -23.953 -2.805 1 86.69 97 VAL B N 1
ATOM 3164 C CA . VAL B 1 97 ? 12.688 -25.047 -1.961 1 86.69 97 VAL B CA 1
ATOM 3165 C C . VAL B 1 97 ? 11.875 -26.031 -2.801 1 86.69 97 VAL B C 1
ATOM 3167 O O . VAL B 1 97 ? 12.023 -27.25 -2.662 1 86.69 97 VAL B O 1
ATOM 3170 N N . TYR B 1 98 ? 11.047 -25.547 -3.645 1 83.44 98 TYR B N 1
ATOM 3171 C CA . TYR B 1 98 ? 10.227 -26.391 -4.512 1 83.44 98 TYR B CA 1
ATOM 3172 C C . TYR B 1 98 ? 11.102 -27.266 -5.41 1 83.44 98 TYR B C 1
ATOM 3174 O O . TYR B 1 98 ? 10.852 -28.453 -5.559 1 83.44 98 TYR B O 1
ATOM 3182 N N . GLU B 1 99 ? 12.031 -26.672 -6.035 1 78.56 99 GLU B N 1
ATOM 3183 C CA . GLU B 1 99 ? 12.945 -27.406 -6.91 1 78.56 99 GLU B CA 1
ATOM 3184 C C . GLU B 1 99 ? 13.75 -28.438 -6.125 1 78.56 99 GLU B C 1
ATOM 3186 O O . GLU B 1 99 ? 14.031 -29.531 -6.629 1 78.56 99 GLU B O 1
ATOM 3191 N N . ALA B 1 100 ? 14.18 -28.047 -4.93 1 80.25 100 ALA B N 1
ATOM 3192 C CA . ALA B 1 100 ? 14.984 -28.938 -4.102 1 80.25 100 ALA B CA 1
ATOM 3193 C C . ALA B 1 100 ? 14.188 -30.172 -3.695 1 80.25 100 ALA B C 1
ATOM 3195 O O . ALA B 1 100 ? 14.727 -31.281 -3.668 1 80.25 100 ALA B O 1
ATOM 3196 N N . VAL B 1 101 ? 13.016 -30 -3.486 1 80.38 101 VAL B N 1
ATOM 3197 C CA . VAL B 1 101 ? 12.164 -31.109 -3.088 1 80.38 101 VAL B CA 1
ATOM 3198 C C . VAL B 1 101 ? 11.914 -32.031 -4.289 1 80.38 101 VAL B C 1
ATOM 3200 O O . VAL B 1 101 ? 11.867 -33.25 -4.148 1 80.38 101 VAL B O 1
ATOM 3203 N N . ASP B 1 102 ? 11.734 -31.453 -5.422 1 76.06 102 ASP B N 1
ATOM 3204 C CA . ASP B 1 102 ? 11.523 -32.219 -6.648 1 76.06 102 ASP B CA 1
ATOM 3205 C C . ASP B 1 102 ? 12.773 -33.031 -7.023 1 76.06 102 ASP B C 1
ATOM 3207 O O . ASP B 1 102 ? 12.672 -34.125 -7.523 1 76.06 102 ASP B O 1
ATOM 3211 N N . LYS B 1 103 ? 13.914 -32.375 -6.895 1 68.44 103 LYS B N 1
ATOM 3212 C CA . LYS B 1 103 ? 15.18 -33.031 -7.227 1 68.44 103 LYS B CA 1
ATOM 3213 C C . LYS B 1 103 ? 15.453 -34.219 -6.301 1 68.44 103 LYS B C 1
ATOM 3215 O O . LYS B 1 103 ? 16.188 -35.125 -6.66 1 68.44 103 LYS B O 1
ATOM 3220 N N . PHE B 1 104 ? 15.039 -34.062 -5.117 1 65.38 104 PHE B N 1
ATOM 3221 C CA . PHE B 1 104 ? 15.211 -35.188 -4.238 1 65.38 104 PHE B CA 1
ATOM 3222 C C . PHE B 1 104 ? 14.805 -36.5 -4.945 1 65.38 104 PHE B C 1
ATOM 3224 O O . PHE B 1 104 ? 15.367 -37.562 -4.676 1 65.38 104 PHE B O 1
ATOM 3231 N N . HIS B 1 105 ? 14.023 -36.25 -5.863 1 58.66 105 HIS B N 1
ATOM 3232 C CA . HIS B 1 105 ? 13.484 -37.438 -6.504 1 58.66 105 HIS B CA 1
ATOM 3233 C C . HIS B 1 105 ? 14.227 -37.75 -7.801 1 58.66 105 HIS B C 1
ATOM 3235 O O . HIS B 1 105 ? 14.18 -38.875 -8.289 1 58.66 105 HIS B O 1
ATOM 3241 N N . ARG B 1 106 ? 14.797 -36.625 -8.406 1 59.75 106 ARG B N 1
ATOM 3242 C CA . ARG B 1 106 ? 15.422 -36.875 -9.703 1 59.75 106 ARG B CA 1
ATOM 3243 C C . ARG B 1 106 ? 16.938 -36.812 -9.594 1 59.75 106 ARG B C 1
ATOM 3245 O O . ARG B 1 106 ? 17.484 -35.781 -9.141 1 59.75 106 ARG B O 1
ATOM 3252 N N . ALA B 1 107 ? 17.594 -37.719 -9.297 1 51.91 107 ALA B N 1
ATOM 3253 C CA . ALA B 1 107 ? 19.062 -37.812 -9.211 1 51.91 107 ALA B CA 1
ATOM 3254 C C . ALA B 1 107 ? 19.719 -37.188 -10.445 1 51.91 107 ALA B C 1
ATOM 3256 O O . ALA B 1 107 ? 20.078 -37.906 -11.383 1 51.91 107 ALA B O 1
ATOM 3257 N N . GLU B 1 108 ? 19.141 -36.094 -10.945 1 50.69 108 GLU B N 1
ATOM 3258 C CA . GLU B 1 108 ? 19.828 -35.688 -12.172 1 50.69 108 GLU B CA 1
ATOM 3259 C C . GLU B 1 108 ? 21.172 -35.062 -11.875 1 50.69 108 GLU B C 1
ATOM 3261 O O . GLU B 1 108 ? 21.281 -34.219 -10.969 1 50.69 108 GLU B O 1
ATOM 3266 N N . THR B 1 109 ? 22.281 -35.719 -12.18 1 50.75 109 THR B N 1
ATOM 3267 C CA . THR B 1 109 ? 23.641 -35.219 -12.109 1 50.75 109 THR B CA 1
ATOM 3268 C C . THR B 1 109 ? 23.812 -33.938 -12.945 1 50.75 109 THR B C 1
ATOM 3270 O O . THR B 1 109 ? 23.469 -33.938 -14.125 1 50.75 109 THR B O 1
ATOM 3273 N N . PRO B 1 110 ? 23.781 -32.844 -12.305 1 54.44 110 PRO B N 1
ATOM 3274 C CA . PRO B 1 110 ? 23.984 -31.656 -13.148 1 54.44 110 PRO B CA 1
ATOM 3275 C C . PRO B 1 110 ? 25.219 -31.781 -14.031 1 54.44 110 PRO B C 1
ATOM 3277 O O . PRO B 1 110 ? 26.266 -32.25 -13.586 1 54.44 110 PRO B O 1
ATOM 3280 N N . GLU B 1 111 ? 25.062 -32.156 -15.25 1 50.75 111 GLU B N 1
ATOM 3281 C CA . GLU B 1 111 ? 26.188 -32.125 -16.172 1 50.75 111 GLU B CA 1
ATOM 3282 C C . GLU B 1 111 ? 26.891 -30.766 -16.125 1 50.75 111 GLU B C 1
ATOM 3284 O O . GLU B 1 111 ? 26.547 -29.859 -16.891 1 50.75 111 GLU B O 1
ATOM 3289 N N . PHE B 1 112 ? 27.141 -30.25 -14.867 1 56.38 112 PHE B N 1
ATOM 3290 C CA . PHE B 1 112 ? 27.828 -28.969 -14.883 1 56.38 112 PHE B CA 1
ATOM 3291 C C . PHE B 1 112 ? 29.234 -29.109 -15.453 1 56.38 112 PHE B C 1
ATOM 3293 O O . PHE B 1 112 ? 30.062 -29.828 -14.898 1 56.38 112 PHE B O 1
ATOM 3300 N N . LEU B 1 113 ? 29.391 -28.641 -16.781 1 62.38 113 LEU B N 1
ATOM 3301 C CA . LEU B 1 113 ? 30.656 -28.609 -17.516 1 62.38 113 LEU B CA 1
ATOM 3302 C C . LEU B 1 113 ? 31.625 -27.625 -16.875 1 62.38 113 LEU B C 1
ATOM 3304 O O . LEU B 1 113 ? 31.188 -26.672 -16.219 1 62.38 113 LEU B O 1
ATOM 3308 N N . GLU B 1 114 ? 32.906 -27.828 -16.797 1 66.5 114 GLU B N 1
ATOM 3309 C CA . GLU B 1 114 ? 34.031 -27.031 -16.312 1 66.5 114 GLU B CA 1
ATOM 3310 C C . GLU B 1 114 ? 33.781 -25.547 -16.562 1 66.5 114 GLU B C 1
ATOM 3312 O O . GLU B 1 114 ? 33.969 -24.719 -15.672 1 66.5 114 GLU B O 1
ATOM 3317 N N . TYR B 1 115 ? 33.219 -25.25 -17.641 1 71.69 115 TYR B N 1
ATOM 3318 C CA . TYR B 1 115 ? 33.031 -23.844 -18 1 71.69 115 TYR B CA 1
ATOM 3319 C C . TYR B 1 115 ? 31.906 -23.234 -17.156 1 71.69 115 TYR B C 1
ATOM 3321 O O . TYR B 1 115 ? 31.969 -22.047 -16.812 1 71.69 115 TYR B O 1
ATOM 3329 N N . GLY B 1 116 ? 31.062 -24.109 -16.781 1 71.94 116 GLY B N 1
ATOM 3330 C CA . GLY B 1 116 ? 29.969 -23.625 -15.945 1 71.94 116 GLY B CA 1
ATOM 3331 C C . GLY B 1 116 ? 30.391 -23.25 -14.547 1 71.94 116 GLY B C 1
ATOM 3332 O O . GLY B 1 116 ? 29.969 -22.219 -14.016 1 71.94 116 GLY B O 1
ATOM 3333 N N . ILE B 1 117 ? 31.359 -23.922 -14.094 1 78.31 117 ILE B N 1
ATOM 3334 C CA . ILE B 1 117 ? 31.859 -23.672 -12.75 1 78.31 117 ILE B CA 1
ATOM 3335 C C . ILE B 1 117 ? 32.688 -22.375 -12.734 1 78.31 117 ILE B C 1
ATOM 3337 O O . ILE B 1 117 ? 32.562 -21.578 -11.812 1 78.31 117 ILE B O 1
ATOM 3341 N N . ALA B 1 118 ? 33.469 -22.219 -13.711 1 82.25 118 ALA B N 1
ATOM 3342 C CA . ALA B 1 118 ? 34.312 -21.016 -13.781 1 82.25 118 ALA B CA 1
ATOM 3343 C C . ALA B 1 118 ? 33.469 -19.75 -13.828 1 82.25 118 ALA B C 1
ATOM 3345 O O . ALA B 1 118 ? 33.75 -18.781 -13.117 1 82.25 118 ALA B O 1
ATOM 3346 N N . ILE B 1 119 ? 32.5 -19.75 -14.656 1 81.06 119 ILE B N 1
ATOM 3347 C CA . ILE B 1 119 ? 31.641 -18.594 -14.805 1 81.06 119 ILE B CA 1
ATOM 3348 C C . ILE B 1 119 ? 30.875 -18.344 -13.5 1 81.06 119 ILE B C 1
ATOM 3350 O O . ILE B 1 119 ? 30.625 -17.203 -13.125 1 81.06 119 ILE B O 1
ATOM 3354 N N . MET B 1 120 ? 30.562 -19.391 -12.891 1 81.12 120 MET B N 1
ATOM 3355 C CA . MET B 1 120 ? 29.828 -19.266 -11.625 1 81.12 120 MET B CA 1
ATOM 3356 C C . MET B 1 120 ? 30.719 -18.641 -10.555 1 81.12 120 MET B C 1
ATOM 3358 O O . MET B 1 120 ? 30.25 -17.812 -9.773 1 81.12 120 MET B O 1
ATOM 3362 N N . VAL B 1 121 ? 31.891 -19.016 -10.539 1 87.88 121 VAL B N 1
ATOM 3363 C CA . VAL B 1 121 ? 32.812 -18.469 -9.562 1 87.88 121 VAL B CA 1
ATOM 3364 C C . VAL B 1 121 ? 33.031 -16.969 -9.828 1 87.88 121 VAL B C 1
ATOM 3366 O O . VAL B 1 121 ? 33.031 -16.156 -8.898 1 87.88 121 VAL B O 1
ATOM 3369 N N . ILE B 1 122 ? 33.219 -16.656 -11.07 1 88.94 122 ILE B N 1
ATOM 3370 C CA . ILE B 1 122 ? 33.375 -15.258 -11.453 1 88.94 122 ILE B CA 1
ATOM 3371 C C . ILE B 1 122 ? 32.125 -14.469 -11.062 1 88.94 122 ILE B C 1
ATOM 3373 O O . ILE B 1 122 ? 32.25 -13.367 -10.508 1 88.94 122 ILE B O 1
ATOM 3377 N N . ALA B 1 123 ? 31.031 -15 -11.344 1 87.31 123 ALA B N 1
ATOM 3378 C CA . ALA B 1 123 ? 29.766 -14.352 -11.016 1 87.31 123 ALA B CA 1
ATOM 3379 C C . ALA B 1 123 ? 29.641 -14.133 -9.508 1 87.31 123 ALA B C 1
ATOM 3381 O O . ALA B 1 123 ? 29.172 -13.086 -9.062 1 87.31 123 ALA B O 1
ATOM 3382 N N . ILE B 1 124 ? 30.078 -15.07 -8.758 1 90.88 124 ILE B N 1
ATOM 3383 C CA . ILE B 1 124 ? 30.016 -14.984 -7.301 1 90.88 124 ILE B CA 1
ATOM 3384 C C . ILE B 1 124 ? 30.875 -13.836 -6.809 1 90.88 124 ILE B C 1
ATOM 3386 O O . ILE B 1 124 ? 30.453 -13.047 -5.961 1 90.88 124 ILE B O 1
ATOM 3390 N N . VAL B 1 125 ? 32.031 -13.766 -7.344 1 93.19 125 VAL B N 1
ATOM 3391 C CA . VAL B 1 125 ? 32.969 -12.734 -6.922 1 93.19 125 VAL B CA 1
ATOM 3392 C C . VAL B 1 125 ? 32.438 -11.352 -7.277 1 93.19 125 VAL B C 1
ATOM 3394 O O . VAL B 1 125 ? 32.438 -10.438 -6.449 1 93.19 125 VAL B O 1
ATOM 3397 N N . ILE B 1 126 ? 31.969 -11.188 -8.484 1 91.56 126 ILE B N 1
ATOM 3398 C CA . ILE B 1 126 ? 31.438 -9.914 -8.938 1 91.56 126 ILE B CA 1
ATOM 3399 C C . ILE B 1 126 ? 30.219 -9.531 -8.094 1 91.56 126 ILE B C 1
ATOM 3401 O O . ILE B 1 126 ? 30.125 -8.406 -7.598 1 91.56 126 ILE B O 1
ATOM 3405 N N . ASN B 1 127 ? 29.328 -10.438 -7.883 1 91.31 127 ASN B N 1
ATOM 3406 C CA . ASN B 1 127 ? 28.141 -10.172 -7.09 1 91.31 127 ASN B CA 1
ATOM 3407 C C . ASN B 1 127 ? 28.484 -9.82 -5.648 1 91.31 127 ASN B C 1
ATOM 3409 O O . ASN B 1 127 ? 27.812 -9 -5.023 1 91.31 127 ASN B O 1
ATOM 3413 N N . PHE B 1 128 ? 29.5 -10.422 -5.18 1 93.38 128 PHE B N 1
ATOM 3414 C CA . PHE B 1 128 ? 29.922 -10.148 -3.814 1 93.38 128 PHE B CA 1
ATOM 3415 C C . PHE B 1 128 ? 30.406 -8.711 -3.678 1 93.38 128 PHE B C 1
ATOM 3417 O O . PHE B 1 128 ? 30.016 -8 -2.752 1 93.38 128 PHE B O 1
ATOM 3424 N N . ILE B 1 129 ? 31.234 -8.312 -4.562 1 94.81 129 ILE B N 1
ATOM 3425 C CA . ILE B 1 129 ? 31.797 -6.969 -4.523 1 94.81 129 ILE B CA 1
ATOM 3426 C C . ILE B 1 129 ? 30.688 -5.93 -4.707 1 94.81 129 ILE B C 1
ATOM 3428 O O . ILE B 1 129 ? 30.609 -4.969 -3.939 1 94.81 129 ILE B O 1
ATOM 3432 N N . VAL B 1 130 ? 29.906 -6.125 -5.633 1 94 130 VAL B N 1
ATOM 3433 C CA . VAL B 1 130 ? 28.844 -5.172 -5.949 1 94 130 VAL B CA 1
ATOM 3434 C C . VAL B 1 130 ? 27.797 -5.16 -4.828 1 94 130 VAL B C 1
ATOM 3436 O O . VAL B 1 130 ? 27.328 -4.094 -4.422 1 94 130 VAL B O 1
ATOM 3439 N N . SER B 1 131 ? 27.438 -6.301 -4.336 1 94.81 131 SER B N 1
ATOM 3440 C CA . SER B 1 131 ? 26.469 -6.391 -3.246 1 94.81 131 SER B CA 1
ATOM 3441 C C . SER B 1 131 ? 26.953 -5.641 -2.012 1 94.81 131 SER B C 1
ATOM 3443 O O . SER B 1 131 ? 26.203 -4.902 -1.386 1 94.81 131 SER B O 1
ATOM 3445 N N . ARG B 1 132 ? 28.156 -5.781 -1.656 1 94.44 132 ARG B N 1
ATOM 3446 C CA . ARG B 1 132 ? 28.734 -5.094 -0.504 1 94.44 132 ARG B CA 1
ATOM 3447 C C . ARG B 1 132 ? 28.703 -3.582 -0.696 1 94.44 132 ARG B C 1
ATOM 3449 O O . ARG B 1 132 ? 28.422 -2.836 0.246 1 94.44 132 ARG B O 1
ATOM 3456 N N . ARG B 1 133 ? 29.047 -3.242 -1.865 1 94.25 133 ARG B N 1
ATOM 3457 C CA . ARG B 1 133 ? 29.031 -1.815 -2.17 1 94.25 133 ARG B CA 1
ATOM 3458 C C . ARG B 1 133 ? 27.609 -1.258 -2.096 1 94.25 133 ARG B C 1
ATOM 3460 O O . ARG B 1 133 ? 27.391 -0.173 -1.551 1 94.25 133 ARG B O 1
ATOM 3467 N N . LEU B 1 134 ? 26.734 -1.975 -2.633 1 94.5 134 LEU B N 1
ATOM 3468 C CA . LEU B 1 134 ? 25.344 -1.549 -2.619 1 94.5 134 LEU B CA 1
ATOM 3469 C C . LEU B 1 134 ? 24.828 -1.408 -1.189 1 94.5 134 LEU B C 1
ATOM 3471 O O . LEU B 1 134 ? 24.219 -0.397 -0.842 1 94.5 134 LEU B O 1
ATOM 3475 N N . ILE B 1 135 ? 25.141 -2.324 -0.36 1 93.75 135 ILE B N 1
ATOM 3476 C CA . ILE B 1 135 ? 24.656 -2.332 1.017 1 93.75 135 ILE B CA 1
ATOM 3477 C C . ILE B 1 135 ? 25.328 -1.211 1.805 1 93.75 135 ILE B C 1
ATOM 3479 O O . ILE B 1 135 ? 24.688 -0.537 2.611 1 93.75 135 ILE B O 1
ATOM 3483 N N . HIS B 1 136 ? 26.547 -1.031 1.529 1 93.69 136 HIS B N 1
ATOM 3484 C CA . HIS B 1 136 ? 27.281 0.033 2.197 1 93.69 136 HIS B CA 1
ATOM 3485 C C . HIS B 1 136 ? 26.688 1.4 1.881 1 93.69 136 HIS B C 1
ATOM 3487 O O . HIS B 1 136 ? 26.453 2.205 2.785 1 93.69 136 HIS B O 1
ATOM 3493 N N . VAL B 1 137 ? 26.484 1.669 0.657 1 92.25 137 VAL B N 1
ATOM 3494 C CA . VAL B 1 137 ? 25.953 2.955 0.229 1 92.25 137 VAL B CA 1
ATOM 3495 C C . VAL B 1 137 ? 24.5 3.084 0.695 1 92.25 137 VAL B C 1
ATOM 3497 O O . VAL B 1 137 ? 24.047 4.18 1.043 1 92.25 137 VAL B O 1
ATOM 3500 N N . ALA B 1 138 ? 23.781 1.949 0.679 1 92.69 138 ALA B N 1
ATOM 3501 C CA . ALA B 1 138 ? 22.406 1.953 1.171 1 92.69 138 ALA B CA 1
ATOM 3502 C C . ALA B 1 138 ? 22.344 2.398 2.629 1 92.69 138 ALA B C 1
ATOM 3504 O O . ALA B 1 138 ? 21.469 3.17 3.014 1 92.69 138 ALA B O 1
ATOM 3505 N N . LYS B 1 139 ? 23.25 1.992 3.428 1 90 139 LYS B N 1
ATOM 3506 C CA . LYS B 1 139 ? 23.281 2.344 4.844 1 90 139 LYS B CA 1
ATOM 3507 C C . LYS B 1 139 ? 23.672 3.807 5.035 1 90 139 LYS B C 1
ATOM 3509 O O . LYS B 1 139 ? 23.156 4.48 5.93 1 90 139 LYS 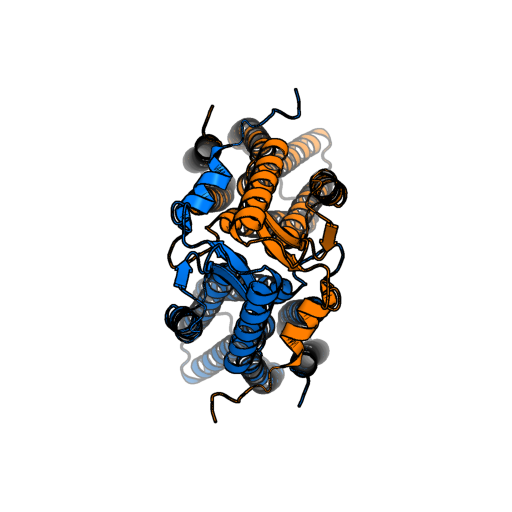B O 1
ATOM 3514 N N . ARG B 1 140 ? 24.484 4.273 4.227 1 87.19 140 ARG B N 1
ATOM 3515 C CA . ARG B 1 140 ? 24.953 5.652 4.316 1 87.19 140 ARG B CA 1
ATOM 3516 C C . ARG B 1 140 ? 23.875 6.625 3.859 1 87.19 140 ARG B C 1
ATOM 3518 O O . ARG B 1 140 ? 23.766 7.727 4.398 1 87.19 140 ARG B O 1
ATOM 3525 N N . THR B 1 141 ? 23.172 6.258 2.922 1 86.44 141 THR B N 1
ATOM 3526 C CA . THR B 1 141 ? 22.203 7.172 2.312 1 86.44 141 THR B CA 1
ATOM 3527 C C . THR B 1 141 ? 20.797 6.891 2.826 1 86.44 141 THR B C 1
ATOM 3529 O O . THR B 1 141 ? 19.891 7.715 2.658 1 86.44 141 THR B O 1
ATOM 3532 N N . GLY B 1 142 ? 20.656 5.773 3.371 1 86.12 142 GLY B N 1
ATOM 3533 C CA . GLY B 1 142 ? 19.328 5.383 3.814 1 86.12 142 GLY B CA 1
ATOM 3534 C C . GLY B 1 142 ? 18.422 4.934 2.68 1 86.12 142 GLY B C 1
ATOM 3535 O O . GLY B 1 142 ? 17.203 5 2.789 1 86.12 142 GLY B O 1
ATOM 3536 N N . SER B 1 143 ? 18.984 4.531 1.582 1 90.31 143 SER B N 1
ATOM 3537 C CA . SER B 1 143 ? 18.234 4.125 0.407 1 90.31 143 SER B CA 1
ATOM 3538 C C . SER B 1 143 ? 17.781 2.674 0.517 1 90.31 143 SER B C 1
ATOM 3540 O O . SER B 1 143 ? 18.594 1.755 0.436 1 90.31 143 SER B O 1
ATOM 3542 N N . GLN B 1 144 ? 16.531 2.496 0.582 1 91.5 144 GLN B N 1
ATOM 3543 C CA . GLN B 1 144 ? 16 1.14 0.682 1 91.5 144 GLN B CA 1
ATOM 3544 C C . GLN B 1 144 ? 16.094 0.413 -0.657 1 91.5 144 GLN B C 1
ATOM 3546 O O . GLN B 1 144 ? 16.188 -0.815 -0.698 1 91.5 144 GLN B O 1
ATOM 3551 N N . ALA B 1 145 ? 15.992 1.159 -1.714 1 92.44 145 ALA B N 1
ATOM 3552 C CA . ALA B 1 145 ? 16.109 0.558 -3.041 1 92.44 145 ALA B CA 1
ATOM 3553 C C . ALA B 1 145 ? 17.469 -0.107 -3.225 1 92.44 145 ALA B C 1
ATOM 3555 O O . ALA B 1 145 ? 17.547 -1.243 -3.699 1 92.44 145 ALA B O 1
ATOM 3556 N N . LEU B 1 146 ? 18.5 0.612 -2.818 1 93.19 146 LEU B N 1
ATOM 3557 C CA . LEU B 1 146 ? 19.844 0.069 -2.932 1 93.19 146 LEU B CA 1
ATOM 3558 C C . LEU B 1 146 ? 20.031 -1.11 -1.983 1 93.19 146 LEU B C 1
ATOM 3560 O O . LEU B 1 146 ? 20.719 -2.076 -2.32 1 93.19 146 LEU B O 1
ATOM 3564 N N . GLU B 1 147 ? 19.484 -0.993 -0.869 1 93.69 147 G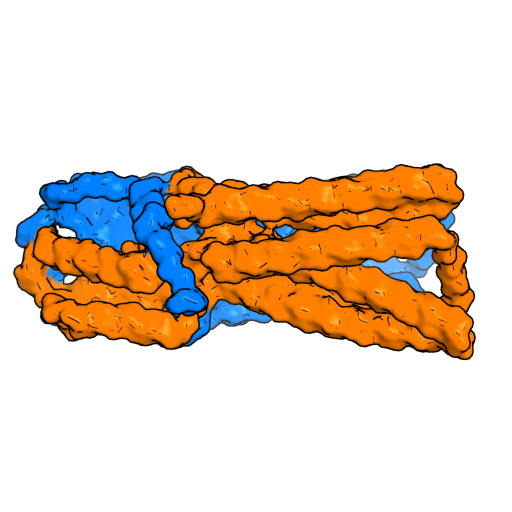LU B N 1
ATOM 3565 C CA . GLU B 1 147 ? 19.578 -2.092 0.088 1 93.69 147 GLU B CA 1
ATOM 3566 C C . GLU B 1 147 ? 18.938 -3.359 -0.47 1 93.69 147 GLU B C 1
ATOM 3568 O O . GLU B 1 147 ? 19.516 -4.445 -0.368 1 93.69 147 GLU B O 1
ATOM 3573 N N . ALA B 1 148 ? 17.797 -3.221 -0.977 1 93.19 148 ALA B N 1
ATOM 3574 C CA . ALA B 1 148 ? 17.078 -4.359 -1.562 1 93.19 148 ALA B CA 1
ATOM 3575 C C . ALA B 1 148 ? 17.875 -4.965 -2.715 1 93.19 148 ALA B C 1
ATOM 3577 O O . ALA B 1 148 ? 17.953 -6.188 -2.85 1 93.19 148 ALA B O 1
ATOM 3578 N N . ASP B 1 149 ? 18.375 -4.125 -3.559 1 92.75 149 ASP B N 1
ATOM 3579 C CA . ASP B 1 149 ? 19.188 -4.59 -4.672 1 92.75 149 ASP B CA 1
ATOM 3580 C C . ASP B 1 149 ? 20.406 -5.355 -4.172 1 92.75 149 ASP B C 1
ATOM 3582 O O . ASP B 1 149 ? 20.781 -6.391 -4.734 1 92.75 149 ASP B O 1
ATOM 3586 N N . GLY B 1 150 ? 21.062 -4.84 -3.166 1 93.44 150 GLY B N 1
ATOM 3587 C CA . GLY B 1 150 ? 22.203 -5.523 -2.57 1 93.44 150 GLY B CA 1
ATOM 3588 C C . GLY B 1 150 ? 21.844 -6.879 -1.99 1 93.44 150 GLY B C 1
ATOM 3589 O O . GLY B 1 150 ? 22.594 -7.844 -2.152 1 93.44 150 GLY B O 1
ATOM 3590 N N . LEU B 1 151 ? 20.75 -6.938 -1.352 1 91.44 151 LEU B N 1
ATOM 3591 C CA . LEU B 1 151 ? 20.297 -8.203 -0.79 1 91.44 151 LEU B CA 1
ATOM 3592 C C . LEU B 1 151 ? 19.953 -9.195 -1.896 1 91.44 151 LEU B C 1
ATOM 3594 O O . LEU B 1 151 ? 20.172 -10.406 -1.731 1 91.44 151 LEU B O 1
ATOM 3598 N N . HIS B 1 152 ? 19.359 -8.672 -2.883 1 91.56 152 HIS B N 1
ATOM 3599 C CA . HIS B 1 152 ? 19.062 -9.516 -4.035 1 91.56 152 HIS B CA 1
ATOM 3600 C C . HIS B 1 152 ? 20.312 -10.156 -4.602 1 91.56 152 HIS B C 1
ATOM 3602 O O . HIS B 1 152 ? 20.344 -11.359 -4.855 1 91.56 152 HIS B O 1
ATOM 3608 N N . LEU B 1 153 ? 21.328 -9.359 -4.797 1 90.44 153 LEU B N 1
ATOM 3609 C CA . LEU B 1 153 ? 22.609 -9.883 -5.27 1 90.44 153 LEU B CA 1
ATOM 3610 C C . LEU B 1 153 ? 23.188 -10.875 -4.27 1 90.44 153 LEU B C 1
ATOM 3612 O O . LEU B 1 153 ? 23.797 -11.883 -4.66 1 90.44 153 LEU B O 1
ATOM 3616 N N . SER B 1 154 ? 23.062 -10.602 -3.047 1 91.88 154 SER B N 1
ATOM 3617 C CA . SER B 1 154 ? 23.531 -11.508 -2.008 1 91.88 154 SER B CA 1
ATOM 3618 C C . SER B 1 154 ? 22.812 -12.852 -2.082 1 91.88 154 SER B C 1
ATOM 3620 O O . SER B 1 154 ? 23.438 -13.898 -1.869 1 91.88 154 SER B O 1
ATOM 3622 N N . ALA B 1 155 ? 21.547 -12.758 -2.252 1 89.06 155 ALA B N 1
ATOM 3623 C CA . ALA B 1 155 ? 20.781 -13.992 -2.412 1 89.06 155 ALA B CA 1
ATOM 3624 C C . ALA B 1 155 ? 21.312 -14.828 -3.566 1 89.06 155 ALA B C 1
ATOM 3626 O O . ALA B 1 155 ? 21.391 -16.062 -3.467 1 89.06 155 ALA B O 1
ATOM 3627 N N . ASP B 1 156 ? 21.625 -14.164 -4.617 1 87.19 156 ASP B N 1
ATOM 3628 C CA . ASP B 1 156 ? 22.219 -14.859 -5.758 1 87.19 156 ASP B CA 1
ATOM 3629 C C . ASP B 1 156 ? 23.531 -15.523 -5.375 1 87.19 156 ASP B C 1
ATOM 3631 O O . ASP B 1 156 ? 23.844 -16.609 -5.848 1 87.19 156 ASP B O 1
ATOM 3635 N N . ILE B 1 157 ? 24.328 -14.867 -4.605 1 89.19 157 ILE B N 1
ATOM 3636 C CA . ILE B 1 157 ? 25.594 -15.406 -4.141 1 89.19 157 ILE B CA 1
ATOM 3637 C C . ILE B 1 157 ? 25.344 -16.656 -3.307 1 89.19 157 ILE B C 1
ATOM 3639 O O . ILE B 1 157 ? 25.969 -17.703 -3.537 1 89.19 157 ILE B O 1
ATOM 3643 N N . TRP B 1 158 ? 24.438 -16.562 -2.465 1 87.44 158 TRP B N 1
ATOM 3644 C CA . TRP B 1 158 ? 24.125 -17.688 -1.586 1 87.44 158 TRP B CA 1
ATOM 3645 C C . TRP B 1 158 ? 23.625 -18.891 -2.385 1 87.44 158 TRP B C 1
ATOM 3647 O O . TRP B 1 158 ? 24.031 -20.016 -2.123 1 87.44 158 TRP B O 1
ATOM 3657 N N . THR B 1 159 ? 22.812 -18.641 -3.305 1 83.31 159 THR B N 1
ATOM 3658 C CA . THR B 1 159 ? 22.297 -19.719 -4.133 1 83.31 159 THR B CA 1
ATOM 3659 C C . THR B 1 159 ? 23.422 -20.375 -4.938 1 83.31 159 THR B C 1
ATOM 3661 O O . THR B 1 159 ? 23.5 -21.594 -5.027 1 83.31 159 THR B O 1
ATOM 3664 N N . SER B 1 160 ? 24.234 -19.562 -5.543 1 83.81 160 SER B N 1
ATOM 3665 C CA . SER B 1 160 ? 25.344 -20.078 -6.34 1 83.81 160 SER B CA 1
ATOM 3666 C C . SER B 1 160 ? 26.328 -20.859 -5.477 1 83.81 160 SER B C 1
ATOM 3668 O O . SER B 1 160 ? 26.812 -21.922 -5.871 1 83.81 160 SER B O 1
ATOM 3670 N N . VAL B 1 161 ? 26.578 -20.344 -4.355 1 86.69 161 VAL B N 1
ATOM 3671 C CA . VAL B 1 161 ? 27.5 -21.016 -3.434 1 86.69 161 VAL B CA 1
ATOM 3672 C C . VAL B 1 161 ? 26.875 -22.328 -2.953 1 86.69 161 VAL B C 1
ATOM 3674 O O . VAL B 1 161 ? 27.562 -23.344 -2.816 1 86.69 161 VAL B O 1
ATOM 3677 N N . GLY B 1 162 ? 25.625 -22.266 -2.68 1 82.31 162 GLY B N 1
ATOM 3678 C CA . GLY B 1 162 ? 24.938 -23.484 -2.293 1 82.31 162 GLY B CA 1
ATOM 3679 C C . GLY B 1 162 ? 25.016 -24.578 -3.348 1 82.31 162 GLY B C 1
ATOM 3680 O O . GLY B 1 162 ? 25.328 -25.734 -3.037 1 82.31 162 GLY B O 1
ATOM 3681 N N . VAL B 1 163 ? 24.797 -24.234 -4.574 1 77.31 163 VAL B N 1
ATOM 3682 C CA . VAL B 1 163 ? 24.844 -25.172 -5.68 1 77.31 163 VAL B CA 1
ATOM 3683 C C . VAL B 1 163 ? 26.25 -25.719 -5.836 1 77.31 163 VAL B C 1
ATOM 3685 O O . VAL B 1 163 ? 26.453 -26.922 -6.008 1 77.31 163 VAL B O 1
ATOM 3688 N N . LEU B 1 164 ? 27.188 -24.828 -5.801 1 79.88 164 LEU B N 1
ATOM 3689 C CA . LEU B 1 164 ? 28.594 -25.25 -5.941 1 79.88 164 LEU B CA 1
ATOM 3690 C C . LEU B 1 164 ? 28.984 -26.188 -4.805 1 79.88 164 LEU B C 1
ATOM 3692 O O . LEU B 1 164 ? 29.641 -27.203 -5.035 1 79.88 164 LEU B O 1
ATOM 3696 N N . THR B 1 165 ? 28.625 -25.828 -3.676 1 83.5 165 THR B N 1
ATOM 3697 C CA . THR B 1 165 ? 28.953 -26.641 -2.514 1 83.5 165 THR B CA 1
ATOM 3698 C C . THR B 1 165 ? 28.266 -28.016 -2.607 1 83.5 165 THR B C 1
ATOM 3700 O O . THR B 1 165 ? 28.875 -29.031 -2.295 1 83.5 165 THR B O 1
ATOM 3703 N N . GLY B 1 166 ? 27.047 -27.969 -2.949 1 76.94 166 GLY B N 1
ATOM 3704 C CA . GLY B 1 166 ? 26.344 -29.234 -3.137 1 76.94 166 GLY B CA 1
ATOM 3705 C C . GLY B 1 166 ? 26.984 -30.141 -4.168 1 76.94 166 GLY B C 1
ATOM 3706 O O . GLY B 1 166 ? 27.141 -31.344 -3.945 1 76.94 166 GLY B O 1
ATOM 3707 N N . LEU B 1 167 ? 27.391 -29.547 -5.238 1 73.94 167 LEU B N 1
ATOM 3708 C CA . LEU B 1 167 ? 28.047 -30.297 -6.309 1 73.94 167 LEU B CA 1
ATOM 3709 C C . LEU B 1 167 ? 29.375 -30.875 -5.836 1 73.94 167 LEU B C 1
ATOM 3711 O O . LEU B 1 167 ? 29.688 -32.031 -6.125 1 73.94 167 LEU B O 1
ATOM 3715 N N . VAL B 1 168 ? 30.141 -30.094 -5.223 1 78 168 VAL B N 1
ATOM 3716 C CA . VAL B 1 168 ? 31.438 -30.547 -4.738 1 78 168 VAL B CA 1
ATOM 3717 C C . VAL B 1 168 ? 31.266 -31.656 -3.719 1 78 168 VAL B C 1
ATOM 3719 O O . VAL B 1 168 ? 31.969 -32.688 -3.764 1 78 168 VAL B O 1
ATOM 3722 N N . LEU B 1 169 ? 30.328 -31.422 -2.873 1 80.94 169 LEU B N 1
ATOM 3723 C CA . LEU B 1 169 ? 30.094 -32.438 -1.842 1 80.94 169 LEU B CA 1
ATOM 3724 C C . LEU B 1 169 ? 29.562 -33.719 -2.453 1 80.94 169 LEU B C 1
ATOM 3726 O O . LEU B 1 169 ? 29.906 -34.812 -1.99 1 80.94 169 LEU B O 1
ATOM 3730 N N . MET B 1 170 ? 28.797 -33.594 -3.404 1 77 170 MET B N 1
ATOM 3731 C CA . MET B 1 170 ? 28.297 -34.781 -4.102 1 77 170 MET B CA 1
ATOM 3732 C C . MET B 1 170 ? 29.438 -35.531 -4.781 1 77 170 MET B C 1
ATOM 3734 O O . MET B 1 170 ? 29.453 -36.75 -4.797 1 77 170 MET B O 1
ATOM 3738 N N . GLN B 1 171 ? 30.312 -34.781 -5.332 1 76.69 171 GLN B N 1
ATOM 3739 C CA . GLN B 1 171 ? 31.438 -35.406 -6.012 1 76.69 171 GLN B CA 1
ATOM 3740 C C . GLN B 1 171 ? 32.375 -36.094 -5.016 1 76.69 171 GLN B C 1
ATOM 3742 O O . GLN B 1 171 ? 32.938 -37.156 -5.312 1 76.69 171 GLN B O 1
ATOM 3747 N N . LEU B 1 172 ? 32.438 -35.5 -3.916 1 82.75 172 LEU B N 1
ATOM 3748 C CA . LEU B 1 172 ? 33.375 -36.031 -2.926 1 82.75 172 LEU B CA 1
ATOM 3749 C C . LEU B 1 172 ? 32.75 -37.156 -2.135 1 82.75 172 LEU B C 1
ATOM 3751 O O . LEU B 1 172 ? 33.406 -38.156 -1.814 1 82.75 172 LEU B O 1
ATOM 3755 N N . THR B 1 173 ? 31.484 -37.062 -1.794 1 81.38 173 THR B N 1
ATOM 3756 C CA . THR B 1 173 ? 30.875 -38.031 -0.896 1 81.38 173 THR B CA 1
ATOM 3757 C C . THR B 1 173 ? 29.953 -38.969 -1.668 1 81.38 173 THR B C 1
ATOM 3759 O O . THR B 1 173 ? 29.641 -40.062 -1.191 1 81.38 173 THR B O 1
ATOM 3762 N N . GLY B 1 174 ? 29.422 -38.625 -2.773 1 73.88 174 GLY B N 1
ATOM 3763 C CA . GLY B 1 174 ? 28.469 -39.406 -3.551 1 73.88 174 GLY B CA 1
ATOM 3764 C C . GLY B 1 174 ? 27.047 -39.312 -3.029 1 73.88 174 GLY B C 1
ATOM 3765 O O . GLY B 1 174 ? 26.141 -39.969 -3.541 1 73.88 174 GLY B O 1
ATOM 3766 N N . TRP B 1 175 ? 26.984 -38.562 -1.979 1 75.69 175 TRP B N 1
ATOM 3767 C CA . TRP B 1 175 ? 25.656 -38.438 -1.381 1 75.69 175 TRP B CA 1
ATOM 3768 C C . TRP B 1 175 ? 24.812 -37.406 -2.145 1 75.69 175 TRP B C 1
ATOM 3770 O O . TRP B 1 175 ? 25.016 -36.188 -2.02 1 75.69 175 TRP B O 1
ATOM 3780 N N . ALA B 1 176 ? 23.859 -37.906 -2.871 1 73.31 176 ALA B N 1
ATOM 3781 C CA . ALA B 1 176 ? 23.016 -37.062 -3.725 1 73.31 176 ALA B CA 1
ATOM 3782 C C . ALA B 1 176 ? 22 -36.281 -2.893 1 73.31 176 ALA B C 1
ATOM 3784 O O . ALA B 1 176 ? 21.5 -35.25 -3.338 1 73.31 176 ALA B O 1
ATOM 3785 N N . TRP B 1 177 ? 21.812 -36.812 -1.654 1 77.19 177 TRP B N 1
ATOM 3786 C CA . TRP B 1 177 ? 20.781 -36.156 -0.839 1 77.19 177 TRP B CA 1
ATOM 3787 C C . TRP B 1 177 ? 21.297 -34.875 -0.23 1 77.19 177 TRP B C 1
ATOM 3789 O O . TRP B 1 177 ? 20.516 -34.031 0.254 1 77.19 177 TRP B O 1
ATOM 3799 N N . LEU B 1 178 ? 22.594 -34.625 -0.331 1 79 178 LEU B N 1
ATOM 3800 C CA . LEU B 1 178 ? 23.203 -33.438 0.26 1 79 178 LEU B CA 1
ATOM 3801 C C . LEU B 1 178 ? 22.812 -32.188 -0.525 1 79 178 LEU B C 1
ATOM 3803 O O . LEU B 1 178 ? 22.688 -31.094 0.049 1 79 178 LEU B O 1
ATOM 3807 N N . ASP B 1 179 ? 22.547 -32.344 -1.793 1 80.38 179 ASP B N 1
ATOM 3808 C CA . ASP B 1 179 ? 22.25 -31.188 -2.66 1 80.38 179 ASP B CA 1
ATOM 3809 C C . ASP B 1 179 ? 20.922 -30.547 -2.293 1 80.38 179 ASP B C 1
ATOM 3811 O O . ASP B 1 179 ? 20.859 -29.344 -2.012 1 80.38 179 ASP B O 1
ATOM 3815 N N . PRO B 1 180 ? 19.969 -31.359 -2.141 1 81.31 180 PRO B N 1
ATOM 3816 C CA . PRO B 1 180 ? 18.703 -30.766 -1.756 1 81.31 180 PRO B CA 1
ATOM 3817 C C . PRO B 1 180 ? 18.719 -30.188 -0.338 1 81.31 180 PRO B C 1
ATOM 3819 O O . PRO B 1 180 ? 18.047 -29.188 -0.06 1 81.31 180 PRO B O 1
ATOM 3822 N N . VAL B 1 181 ? 19.375 -30.734 0.515 1 85.25 181 VAL B N 1
ATOM 3823 C CA . VAL B 1 181 ? 19.453 -30.266 1.895 1 85.25 181 VAL B CA 1
ATOM 3824 C C . VAL B 1 181 ? 20.141 -28.906 1.938 1 85.25 181 VAL B C 1
ATOM 3826 O O . VAL B 1 181 ? 19.672 -27.984 2.619 1 85.25 181 VAL B O 1
ATOM 3829 N N . ILE B 1 182 ? 21.25 -28.797 1.235 1 86.12 182 ILE B N 1
ATOM 3830 C CA . ILE B 1 182 ? 21.984 -27.531 1.172 1 86.12 182 ILE B CA 1
ATOM 3831 C C . ILE B 1 182 ? 21.109 -26.469 0.525 1 86.12 182 ILE B C 1
ATOM 3833 O O . ILE B 1 182 ? 21.078 -25.312 0.971 1 86.12 182 ILE B O 1
ATOM 3837 N N . ALA B 1 183 ? 20.391 -26.875 -0.471 1 85.12 183 ALA B N 1
ATOM 3838 C CA . ALA B 1 183 ? 19.5 -25.938 -1.168 1 85.12 183 ALA B CA 1
ATOM 3839 C C . ALA B 1 183 ? 18.422 -25.422 -0.235 1 85.12 183 ALA B C 1
ATOM 3841 O O . ALA B 1 183 ? 18.125 -24.219 -0.24 1 85.12 183 ALA B O 1
ATOM 3842 N N . ILE B 1 184 ? 17.938 -26.234 0.581 1 89.69 184 ILE B N 1
ATOM 3843 C CA . ILE B 1 184 ? 16.891 -25.844 1.51 1 89.69 184 ILE B CA 1
ATOM 3844 C C . ILE B 1 184 ? 17.453 -24.922 2.582 1 89.69 184 ILE B C 1
ATOM 3846 O O . ILE B 1 184 ? 16.812 -23.938 2.973 1 89.69 184 ILE B O 1
ATOM 3850 N N . PHE B 1 185 ? 18.578 -25.266 3.004 1 91.44 185 PHE B N 1
ATOM 3851 C CA . PHE B 1 185 ? 19.25 -24.438 4.004 1 91.44 185 PHE B CA 1
ATOM 3852 C C . PHE B 1 185 ? 19.5 -23.031 3.463 1 91.44 185 PHE B C 1
ATOM 3854 O O . PHE B 1 185 ? 19.203 -22.047 4.133 1 91.44 185 PHE B O 1
ATOM 3861 N N . VAL B 1 186 ? 20.047 -22.938 2.281 1 91.06 186 VAL B N 1
ATOM 3862 C CA . VAL B 1 186 ? 20.328 -21.656 1.637 1 91.06 186 VAL B CA 1
ATOM 3863 C C . VAL B 1 186 ? 19.016 -20.906 1.407 1 91.06 186 VAL B C 1
ATOM 3865 O O . VAL B 1 186 ? 18.938 -19.688 1.629 1 91.06 186 VAL B O 1
ATOM 3868 N N . ALA B 1 187 ? 18.031 -21.594 1.006 1 92.69 187 ALA B N 1
ATOM 3869 C CA . ALA B 1 187 ? 16.734 -20.984 0.782 1 92.69 187 ALA B CA 1
ATOM 3870 C C . ALA B 1 187 ? 16.188 -20.375 2.068 1 92.69 187 ALA B C 1
ATOM 3872 O O . ALA B 1 187 ? 15.539 -19.328 2.039 1 92.69 187 ALA B O 1
ATOM 3873 N N . GLY B 1 188 ? 16.391 -21.031 3.164 1 94.38 188 GLY B N 1
ATOM 3874 C CA . GLY B 1 188 ? 15.961 -20.5 4.449 1 94.38 188 GLY B CA 1
ATOM 3875 C C . GLY B 1 188 ? 16.609 -19.188 4.801 1 94.38 188 GLY B C 1
ATOM 3876 O O . GLY B 1 188 ? 15.953 -18.266 5.297 1 94.38 188 GLY B O 1
ATOM 3877 N N . ILE B 1 189 ? 17.875 -19.031 4.52 1 93.56 189 ILE B N 1
ATOM 3878 C CA . ILE B 1 189 ? 18.625 -17.797 4.789 1 93.56 189 ILE B CA 1
ATOM 3879 C C . ILE B 1 189 ? 18.094 -16.672 3.898 1 93.56 189 ILE B C 1
ATOM 3881 O O . ILE B 1 189 ? 17.859 -15.562 4.371 1 93.56 189 ILE B O 1
ATOM 3885 N N . ILE B 1 190 ? 17.906 -17.016 2.65 1 91.69 190 ILE B N 1
ATOM 3886 C CA . ILE B 1 190 ? 17.438 -16.031 1.681 1 91.69 190 ILE B CA 1
ATOM 3887 C C . ILE B 1 190 ? 16.016 -15.594 2.039 1 91.69 190 ILE B C 1
ATOM 3889 O O . ILE B 1 190 ? 15.695 -14.406 1.972 1 91.69 190 ILE B O 1
ATOM 3893 N N . PHE B 1 191 ? 15.25 -16.531 2.475 1 93.69 191 PHE B N 1
ATOM 3894 C CA . PHE B 1 191 ? 13.875 -16.219 2.848 1 93.69 191 PHE B CA 1
ATOM 3895 C C . PHE B 1 191 ? 13.836 -15.266 4.031 1 93.69 191 PHE B C 1
ATOM 3897 O O . PHE B 1 191 ? 13.055 -14.305 4.035 1 93.69 191 PHE B O 1
ATOM 3904 N N . ARG B 1 192 ? 14.586 -15.531 4.984 1 95.12 192 ARG B N 1
ATOM 3905 C CA . ARG B 1 192 ? 14.617 -14.688 6.168 1 95.12 192 ARG B CA 1
ATOM 3906 C C . ARG B 1 192 ? 15.023 -13.258 5.812 1 95.12 192 ARG B C 1
ATOM 3908 O O . ARG B 1 192 ? 14.414 -12.297 6.289 1 95.12 192 ARG B O 1
ATOM 3915 N N . ALA B 1 193 ? 16.062 -13.164 4.965 1 92.25 193 ALA B N 1
ATOM 3916 C CA . ALA B 1 193 ? 16.531 -11.844 4.539 1 92.25 193 ALA B CA 1
ATOM 3917 C C . ALA B 1 193 ? 15.461 -11.125 3.719 1 92.25 193 ALA B C 1
ATOM 3919 O O . ALA B 1 193 ? 15.211 -9.93 3.912 1 92.25 193 ALA B O 1
ATOM 3920 N N . GLY B 1 194 ? 14.922 -11.844 2.828 1 92.75 194 GLY B N 1
ATOM 3921 C CA . GLY B 1 194 ? 13.859 -11.273 2.014 1 92.75 194 GLY B CA 1
ATOM 3922 C C . GLY B 1 194 ? 12.633 -10.883 2.82 1 92.75 194 GLY B C 1
ATOM 3923 O O . GLY B 1 194 ? 12.039 -9.828 2.58 1 92.75 194 GLY B O 1
ATOM 3924 N N . TRP B 1 195 ? 12.312 -11.68 3.803 1 93.56 195 TRP B N 1
ATOM 3925 C CA . TRP B 1 195 ? 11.156 -11.406 4.648 1 93.56 195 TRP B CA 1
ATOM 3926 C C . TRP B 1 195 ? 11.375 -10.148 5.484 1 93.56 195 TRP B C 1
ATOM 3928 O O . TRP B 1 195 ? 10.469 -9.328 5.629 1 93.56 195 TRP B O 1
ATOM 3938 N N . ARG B 1 196 ? 12.477 -10.086 6.008 1 93.88 196 ARG B N 1
ATOM 3939 C CA . ARG B 1 196 ? 12.82 -8.883 6.758 1 93.88 196 ARG B CA 1
ATOM 3940 C C . ARG B 1 196 ? 12.672 -7.633 5.895 1 93.88 196 ARG B C 1
ATOM 3942 O O . ARG B 1 196 ? 12.141 -6.617 6.348 1 93.88 196 ARG B O 1
ATOM 3949 N N . MET B 1 197 ? 13.148 -7.699 4.668 1 91.62 197 MET B N 1
ATOM 3950 C CA . MET B 1 197 ? 13.07 -6.57 3.746 1 91.62 197 MET B CA 1
ATOM 3951 C C . MET B 1 197 ? 11.625 -6.25 3.396 1 91.62 197 MET B C 1
ATOM 3953 O O . MET B 1 197 ? 11.258 -5.086 3.246 1 91.62 197 MET B O 1
ATOM 3957 N N . ILE B 1 198 ? 10.828 -7.242 3.289 1 92.62 198 ILE B N 1
ATOM 3958 C CA . ILE B 1 198 ? 9.406 -7.039 3.021 1 92.62 198 ILE B CA 1
ATOM 3959 C C . ILE B 1 198 ? 8.773 -6.25 4.164 1 92.62 198 ILE B C 1
ATOM 3961 O O . ILE B 1 198 ? 8.07 -5.266 3.934 1 92.62 198 ILE B O 1
ATOM 3965 N N . VAL B 1 199 ? 9.062 -6.672 5.328 1 93.25 199 VAL B N 1
ATOM 3966 C CA . VAL B 1 199 ? 8.469 -6.055 6.508 1 93.25 199 VAL B CA 1
ATOM 3967 C C . VAL B 1 199 ? 8.938 -4.605 6.621 1 93.25 199 VAL B C 1
ATOM 3969 O O . VAL B 1 199 ? 8.133 -3.701 6.863 1 93.25 199 VAL B O 1
ATOM 3972 N N . GLU B 1 200 ? 10.172 -4.395 6.422 1 92.44 200 GLU B N 1
ATOM 3973 C CA . GLU B 1 200 ? 10.734 -3.049 6.531 1 92.44 200 GLU B CA 1
ATOM 3974 C C . GLU B 1 200 ? 10.172 -2.129 5.453 1 92.44 200 GLU B C 1
ATOM 3976 O O . GLU B 1 200 ? 9.82 -0.979 5.73 1 92.44 200 GLU B O 1
ATOM 3981 N N . SER B 1 201 ? 10.148 -2.621 4.234 1 92.81 201 SER B N 1
ATOM 3982 C CA . SER B 1 201 ? 9.633 -1.807 3.137 1 92.81 201 SER B CA 1
ATOM 3983 C C . SER B 1 201 ? 8.141 -1.536 3.303 1 92.81 201 SER B C 1
ATOM 3985 O O . SER B 1 201 ? 7.672 -0.432 3.02 1 92.81 201 SER B O 1
ATOM 3987 N N . ALA B 1 202 ? 7.434 -2.494 3.742 1 92.88 202 ALA B N 1
ATOM 3988 C CA . ALA B 1 202 ? 6.004 -2.32 3.994 1 92.88 202 ALA B CA 1
ATOM 3989 C C . ALA B 1 202 ? 5.762 -1.276 5.082 1 92.88 202 ALA B C 1
ATOM 3991 O O . ALA B 1 202 ? 4.84 -0.466 4.977 1 92.88 202 ALA B O 1
ATOM 3992 N N . ALA B 1 203 ? 6.535 -1.379 6.105 1 92.75 203 ALA B N 1
ATOM 3993 C CA . ALA B 1 203 ? 6.41 -0.416 7.195 1 92.75 203 ALA B CA 1
ATOM 3994 C C . ALA B 1 203 ? 6.621 1.01 6.695 1 92.75 203 ALA B C 1
ATOM 3996 O O . ALA B 1 203 ? 5.859 1.915 7.039 1 92.75 203 ALA B O 1
ATOM 3997 N N . GLU B 1 204 ? 7.598 1.189 5.887 1 91.31 204 GLU B N 1
ATOM 3998 C CA . GLU B 1 204 ? 7.902 2.527 5.391 1 91.31 204 GLU B CA 1
ATOM 3999 C C . GLU B 1 204 ? 6.848 2.998 4.395 1 91.31 204 GLU B C 1
ATOM 4001 O O . GLU B 1 204 ? 6.496 4.18 4.367 1 91.31 204 GLU B O 1
ATOM 4006 N N . LEU B 1 205 ? 6.371 2.074 3.615 1 93 205 LEU B N 1
ATOM 4007 C CA . LEU B 1 205 ? 5.34 2.412 2.641 1 93 205 LEU B CA 1
ATOM 4008 C C . LEU B 1 205 ? 4.031 2.766 3.336 1 93 205 LEU B C 1
ATOM 4010 O O . LEU B 1 205 ? 3.225 3.531 2.801 1 93 205 LEU B O 1
ATOM 4014 N N . THR B 1 206 ? 3.812 2.25 4.52 1 92.56 206 THR B N 1
ATOM 4015 C CA . THR B 1 206 ? 2.574 2.502 5.246 1 92.56 206 THR B CA 1
ATOM 4016 C C . THR B 1 206 ? 2.777 3.582 6.305 1 92.56 206 THR B C 1
ATOM 4018 O O . THR B 1 206 ? 2.023 3.656 7.277 1 92.56 206 THR B O 1
ATOM 4021 N N . ASP B 1 207 ? 3.781 4.281 6.164 1 92.94 207 ASP B N 1
ATOM 4022 C CA . ASP B 1 207 ? 4.066 5.465 6.973 1 92.94 207 ASP B CA 1
ATOM 4023 C C . ASP B 1 207 ? 4.324 5.082 8.43 1 92.94 207 ASP B C 1
ATOM 4025 O O . ASP B 1 207 ? 3.754 5.684 9.344 1 92.94 207 ASP B O 1
ATOM 4029 N N . ALA B 1 208 ? 5.133 4.129 8.617 1 93.25 208 ALA B N 1
ATOM 4030 C CA . ALA B 1 208 ? 5.562 3.789 9.969 1 93.25 208 ALA B CA 1
ATOM 4031 C C . ALA B 1 208 ? 6.328 4.945 10.609 1 93.25 208 ALA B C 1
ATOM 4033 O O . ALA B 1 208 ? 7.066 5.66 9.93 1 93.25 208 ALA B O 1
ATOM 4034 N N . SER B 1 209 ? 6.148 5.074 11.898 1 94.25 209 SER B N 1
ATOM 4035 C CA . SER B 1 209 ? 6.824 6.129 12.648 1 94.25 209 SER B CA 1
ATOM 4036 C C . SER B 1 209 ? 8.32 5.848 12.773 1 94.25 209 SER B C 1
ATOM 4038 O O . SER B 1 209 ? 8.758 4.707 12.609 1 94.25 209 SER B O 1
ATOM 4040 N N . LEU B 1 210 ? 9.023 6.91 13.047 1 92.81 210 LEU B N 1
ATOM 4041 C CA . LEU B 1 210 ? 10.438 6.746 13.359 1 92.81 210 LEU B CA 1
ATOM 4042 C C . LEU B 1 210 ? 10.617 6.012 14.68 1 92.81 210 LEU B C 1
ATOM 4044 O O . LEU B 1 210 ? 9.656 5.828 15.43 1 92.81 210 LEU B O 1
ATOM 4048 N N . ALA B 1 211 ? 11.844 5.582 14.922 1 91.88 211 ALA B N 1
ATOM 4049 C CA . ALA B 1 211 ? 12.141 4.891 16.172 1 91.88 211 ALA B CA 1
ATOM 4050 C C . ALA B 1 211 ? 11.836 5.781 17.375 1 91.88 211 ALA B C 1
ATOM 4052 O O . ALA B 1 211 ? 12.055 6.992 17.328 1 91.88 211 ALA B O 1
ATOM 4053 N N . PRO B 1 212 ? 11.352 5.16 18.453 1 93.38 212 PRO B N 1
ATOM 4054 C CA . PRO B 1 212 ? 11.016 5.938 19.656 1 93.38 212 PRO B CA 1
ATOM 4055 C C . PRO B 1 212 ? 12.18 6.793 20.156 1 93.38 212 PRO B C 1
ATOM 4057 O O . PRO B 1 212 ? 11.969 7.91 20.625 1 93.38 212 PRO B O 1
ATOM 4060 N N . GLU B 1 213 ? 13.336 6.273 20.016 1 93.38 213 GLU B N 1
ATOM 4061 C CA . GLU B 1 213 ? 14.516 7.012 20.438 1 93.38 213 GLU B CA 1
ATOM 4062 C C . GLU B 1 213 ? 14.695 8.297 19.641 1 93.38 213 GLU B C 1
ATOM 4064 O O . GLU B 1 213 ? 15.07 9.336 20.188 1 93.38 213 GLU B O 1
ATOM 4069 N N . GLU B 1 214 ? 14.422 8.219 18.359 1 92.06 214 GLU B N 1
ATOM 4070 C CA . GLU B 1 214 ? 14.539 9.391 17.5 1 92.06 214 GLU B CA 1
ATOM 4071 C C . GLU B 1 214 ? 13.445 10.414 17.812 1 92.06 214 GLU B C 1
ATOM 4073 O O . GLU B 1 214 ? 13.703 11.617 17.844 1 92.06 214 GLU B O 1
ATOM 4078 N N . GLU B 1 215 ? 12.266 9.969 18.031 1 94.06 215 GLU B N 1
ATOM 4079 C CA . GLU B 1 215 ? 11.164 10.867 18.359 1 94.06 215 GLU B CA 1
ATOM 4080 C C . GLU B 1 215 ? 11.406 11.555 19.703 1 94.06 215 GLU B C 1
ATOM 4082 O O . GLU B 1 215 ? 11.062 12.727 19.875 1 94.06 215 GLU B O 1
ATOM 4087 N N . GLU B 1 216 ? 11.961 10.789 20.625 1 94.44 216 GLU B N 1
ATOM 4088 C CA . GLU B 1 216 ? 12.289 11.367 21.922 1 94.44 216 GLU B CA 1
ATOM 4089 C C . GLU B 1 216 ? 13.359 12.453 21.797 1 94.44 216 GLU B C 1
ATOM 4091 O O . GLU B 1 216 ? 13.297 13.477 22.469 1 94.44 216 GLU B O 1
ATOM 4096 N N . ALA B 1 217 ? 14.289 12.188 20.938 1 95.06 217 ALA B N 1
ATOM 4097 C CA . ALA B 1 217 ? 15.352 13.164 20.703 1 95.06 217 ALA B CA 1
ATOM 4098 C C . ALA B 1 217 ? 14.789 14.445 20.078 1 95.06 217 ALA B C 1
ATOM 4100 O O . ALA B 1 217 ? 15.234 15.547 20.406 1 95.06 217 ALA B O 1
ATOM 4101 N N . ILE B 1 218 ? 13.828 14.289 19.188 1 94.75 218 ILE B N 1
ATOM 4102 C CA . ILE B 1 218 ? 13.172 15.43 18.562 1 94.75 218 ILE B CA 1
ATOM 4103 C C . ILE B 1 218 ? 12.375 16.203 19.609 1 94.75 218 ILE B C 1
ATOM 4105 O O . ILE B 1 218 ? 12.414 17.438 19.656 1 94.75 218 ILE B O 1
ATOM 4109 N N . GLY B 1 219 ? 11.688 15.5 20.453 1 95.19 219 GLY B N 1
ATOM 4110 C CA . GLY B 1 219 ? 10.953 16.125 21.531 1 95.19 219 GLY B CA 1
ATOM 4111 C C . GLY B 1 219 ? 11.836 16.938 22.469 1 95.19 219 GLY B C 1
ATOM 4112 O O . GLY B 1 219 ? 11.43 18 22.953 1 95.19 219 GLY B O 1
ATOM 4113 N N . ALA B 1 220 ? 12.992 16.453 22.719 1 95.69 220 ALA B N 1
ATOM 4114 C CA . ALA B 1 220 ? 13.945 17.141 23.578 1 95.69 220 ALA B CA 1
ATOM 4115 C C . ALA B 1 220 ? 14.336 18.5 23 1 95.69 220 ALA B C 1
ATOM 4117 O O . ALA B 1 220 ? 14.578 19.453 23.75 1 95.69 220 ALA B O 1
ATOM 4118 N N . ILE B 1 221 ? 14.375 18.609 21.703 1 95.19 221 ILE B N 1
ATOM 4119 C CA . ILE B 1 221 ? 14.688 19.875 21.031 1 95.19 221 ILE B CA 1
ATOM 4120 C C . ILE B 1 221 ? 13.586 20.891 21.328 1 95.19 221 ILE B C 1
ATOM 4122 O O . ILE B 1 221 ? 13.875 22.062 21.609 1 95.19 221 ILE B O 1
ATOM 4126 N N . PHE B 1 222 ? 12.305 20.422 21.281 1 95.62 222 PHE B N 1
ATOM 4127 C CA . PHE B 1 222 ? 11.188 21.312 21.578 1 95.62 222 PHE B CA 1
ATOM 4128 C C . PHE B 1 222 ? 11.258 21.828 23 1 95.62 222 PHE B C 1
ATOM 4130 O O . PHE B 1 222 ? 11.008 23.016 23.25 1 95.62 222 PHE B O 1
ATOM 4137 N N . ASP B 1 223 ? 11.617 20.984 23.891 1 94.56 223 ASP B N 1
ATOM 4138 C CA . ASP B 1 223 ? 11.625 21.297 25.312 1 94.56 223 ASP B CA 1
ATOM 4139 C C . ASP B 1 223 ? 12.719 22.312 25.656 1 94.56 223 ASP B C 1
ATOM 4141 O O . ASP B 1 223 ? 12.633 23 26.672 1 94.56 223 ASP B O 1
ATOM 4145 N N . HIS B 1 224 ? 13.664 22.469 24.859 1 94.19 224 HIS B N 1
ATOM 4146 C CA . HIS B 1 224 ? 14.805 23.328 25.141 1 94.19 224 HIS B CA 1
ATOM 4147 C C . HIS B 1 224 ? 14.539 24.75 24.688 1 94.19 224 HIS B C 1
ATOM 4149 O O . HIS B 1 224 ? 15.289 25.672 25.016 1 94.19 224 HIS B O 1
ATOM 4155 N N . VAL B 1 225 ? 13.5 24.938 23.922 1 94.31 225 VAL B N 1
ATOM 4156 C CA . VAL B 1 225 ? 13.156 26.281 23.453 1 94.31 225 VAL B CA 1
ATOM 4157 C C . VAL B 1 225 ? 12.25 26.969 24.469 1 94.31 225 VAL B C 1
ATOM 4159 O O . VAL B 1 225 ? 11.133 26.516 24.719 1 94.31 225 VAL B O 1
ATOM 4162 N N . PRO B 1 226 ? 12.633 28.078 25.016 1 94.12 226 PRO B N 1
ATOM 4163 C CA . PRO B 1 226 ? 11.898 28.734 26.109 1 94.12 226 PRO B CA 1
ATOM 4164 C C . PRO B 1 226 ? 10.508 29.188 25.688 1 94.12 226 PRO B C 1
ATOM 4166 O O . PRO B 1 226 ? 9.578 29.203 26.516 1 94.12 226 PRO B O 1
ATOM 4169 N N . GLU B 1 227 ? 10.32 29.578 24.469 1 94.56 227 GLU B N 1
ATOM 4170 C CA . GLU B 1 227 ? 9.047 30.109 24 1 94.56 227 GLU B CA 1
ATOM 4171 C C . GLU B 1 227 ? 8.008 29 23.844 1 94.56 227 GLU B C 1
ATOM 4173 O O . GLU B 1 227 ? 6.812 29.266 23.75 1 94.56 227 GLU B O 1
ATOM 4178 N N . VAL B 1 228 ? 8.516 27.75 23.828 1 94.75 228 VAL B N 1
ATOM 4179 C CA . VAL B 1 228 ? 7.633 26.609 23.656 1 94.75 228 VAL B CA 1
ATOM 4180 C C . VAL B 1 228 ? 7.031 26.219 25.016 1 94.75 228 VAL B C 1
ATOM 4182 O O . VAL B 1 228 ? 7.762 25.938 25.969 1 94.75 228 VAL B O 1
ATOM 4185 N N . LYS B 1 229 ? 5.711 26.203 25.094 1 93.88 229 LYS B N 1
ATOM 4186 C CA . LYS B 1 229 ? 5.02 25.891 26.344 1 93.88 229 LYS B CA 1
ATOM 4187 C C . LYS B 1 229 ? 4.645 24.406 26.406 1 93.88 229 LYS B C 1
ATOM 4189 O O . LYS B 1 229 ? 4.27 23.906 27.469 1 93.88 229 LYS B O 1
ATOM 4194 N N . GLY B 1 230 ? 4.711 23.781 25.297 1 92.31 230 GLY B N 1
ATOM 4195 C CA . GLY B 1 230 ? 4.379 22.375 25.172 1 92.31 230 GLY B CA 1
ATOM 4196 C C . GLY B 1 230 ? 4.223 21.906 23.734 1 92.31 230 GLY B C 1
ATOM 4197 O O . GLY B 1 230 ? 4.258 22.734 22.812 1 92.31 230 GLY B O 1
ATOM 4198 N N . TRP B 1 231 ? 4.172 20.641 23.578 1 93.06 231 TRP B N 1
ATOM 4199 C CA . TRP B 1 231 ? 3.957 20.094 22.25 1 93.06 231 TRP B CA 1
ATOM 4200 C C . TRP B 1 231 ? 3.182 18.781 22.328 1 93.06 231 TRP B C 1
ATOM 4202 O O . TRP B 1 231 ? 3.172 18.125 23.359 1 93.06 231 TRP B O 1
ATOM 4212 N N . HIS B 1 232 ? 2.404 18.484 21.312 1 91.31 232 HIS B N 1
ATOM 4213 C CA . HIS B 1 232 ? 1.672 17.234 21.203 1 91.31 232 HIS B CA 1
ATOM 4214 C C . HIS B 1 232 ? 1.471 16.844 19.75 1 91.31 232 HIS B C 1
ATOM 4216 O O . HIS B 1 232 ? 1.829 17.609 18.844 1 91.31 232 HIS B O 1
ATOM 4222 N N . CYS B 1 233 ? 1.146 15.602 19.5 1 90.88 233 CYS B N 1
ATOM 4223 C CA . CYS B 1 233 ? 0.82 15.086 18.188 1 90.88 233 CYS B CA 1
ATOM 4224 C C . CYS B 1 233 ? 2.043 15.102 17.266 1 90.88 233 CYS B C 1
ATOM 4226 O O . CYS B 1 233 ? 1.982 15.609 16.156 1 90.88 233 CYS B O 1
ATOM 4228 N N . LEU B 1 234 ? 3.088 14.664 17.844 1 93.5 234 LEU B N 1
ATOM 4229 C CA . LEU B 1 234 ? 4.27 14.484 17 1 93.5 234 LEU B CA 1
ATOM 4230 C C . LEU B 1 234 ? 4.105 13.281 16.078 1 93.5 234 LEU B C 1
ATOM 4232 O O . LEU B 1 234 ? 3.916 12.156 16.531 1 93.5 234 LEU B O 1
ATOM 4236 N N . ARG B 1 235 ? 4.145 13.523 14.828 1 94.19 235 ARG B N 1
ATOM 4237 C CA . ARG B 1 235 ? 4.035 12.469 13.82 1 94.19 235 ARG B CA 1
ATOM 4238 C C . ARG B 1 235 ? 5.262 12.453 12.914 1 94.19 235 ARG B C 1
ATOM 4240 O O . ARG B 1 235 ? 5.711 13.508 12.445 1 94.19 235 ARG B O 1
ATOM 4247 N N . THR B 1 236 ? 5.773 11.312 12.766 1 94.12 236 THR B N 1
ATOM 4248 C CA . THR B 1 236 ? 6.969 11.172 11.945 1 94.12 236 THR B CA 1
ATOM 4249 C C . THR B 1 236 ? 6.793 10.039 10.93 1 94.12 236 THR B C 1
ATOM 4251 O O . THR B 1 236 ? 5.988 9.133 11.141 1 94.12 236 THR B O 1
ATOM 4254 N N . ARG B 1 237 ? 7.496 10.109 9.859 1 92.75 237 ARG B N 1
ATOM 4255 C CA . ARG B 1 237 ? 7.508 9.07 8.836 1 92.75 237 ARG B CA 1
ATOM 4256 C C . ARG B 1 237 ? 8.734 9.195 7.941 1 92.75 237 ARG B C 1
ATOM 4258 O O . ARG B 1 237 ? 9.383 10.242 7.902 1 92.75 237 ARG B O 1
ATOM 4265 N N . LYS B 1 238 ? 8.961 8.133 7.223 1 90.44 238 LYS B N 1
ATOM 4266 C CA . LYS B 1 238 ? 10.07 8.125 6.273 1 90.44 238 LYS B CA 1
ATOM 4267 C C . LYS B 1 238 ? 9.562 8.117 4.836 1 90.44 238 LYS B C 1
ATOM 4269 O O . LYS B 1 238 ? 8.492 7.574 4.555 1 90.44 238 LYS B O 1
ATOM 4274 N N . SER B 1 239 ? 10.227 8.727 3.973 1 89.38 239 SER B N 1
ATOM 4275 C CA . SER B 1 239 ? 10.008 8.711 2.529 1 89.38 239 SER B CA 1
ATOM 4276 C C . SER B 1 239 ? 11.328 8.531 1.779 1 89.38 239 SER B C 1
ATOM 4278 O O . SER B 1 239 ? 12 9.516 1.453 1 89.38 239 SER B O 1
ATOM 4280 N N . GLY B 1 240 ? 11.562 7.332 1.416 1 86.94 240 GLY B N 1
ATOM 4281 C CA . GLY B 1 240 ? 12.859 7.051 0.838 1 86.94 240 GLY B CA 1
ATOM 4282 C C . GLY B 1 240 ? 14.008 7.324 1.792 1 86.94 240 GLY B C 1
ATOM 4283 O O . GLY B 1 240 ? 14.039 6.805 2.908 1 86.94 240 GLY B O 1
ATOM 4284 N N . SER B 1 241 ? 14.883 8.242 1.328 1 84.25 241 SER B N 1
ATOM 4285 C CA . SER B 1 241 ? 16.078 8.523 2.123 1 84.25 241 SER B CA 1
ATOM 4286 C C . SER B 1 241 ? 15.852 9.727 3.041 1 84.25 241 SER B C 1
ATOM 4288 O O . SER B 1 241 ? 16.734 10.07 3.836 1 84.25 241 SER B O 1
ATOM 4290 N N . TYR B 1 242 ? 14.742 10.305 3.021 1 85.81 242 TYR B N 1
ATOM 4291 C CA . TYR B 1 242 ? 14.539 11.445 3.91 1 85.81 242 TYR B CA 1
ATOM 4292 C C . TYR B 1 242 ? 13.344 11.219 4.828 1 85.81 242 TYR B C 1
ATOM 4294 O O . TYR B 1 242 ? 12.648 10.211 4.707 1 85.81 242 TYR B O 1
ATOM 4302 N N . LYS B 1 243 ? 13.227 12.125 5.762 1 90.88 243 LYS B N 1
ATOM 4303 C CA . LYS B 1 243 ? 12.234 11.992 6.824 1 90.88 243 LYS B CA 1
ATOM 4304 C C . LYS B 1 243 ? 11.312 13.203 6.875 1 90.88 243 LYS B C 1
ATOM 4306 O O . LYS B 1 243 ? 11.68 14.289 6.422 1 90.88 243 LYS B O 1
ATOM 4311 N N . LEU B 1 244 ? 10.125 12.953 7.23 1 93 244 LEU B N 1
ATOM 4312 C CA . LEU B 1 244 ? 9.133 14.008 7.402 1 93 244 LEU B CA 1
ATOM 4313 C C . LEU B 1 244 ? 8.555 13.984 8.812 1 93 244 LEU B C 1
ATOM 4315 O O . LEU B 1 244 ? 8.406 12.914 9.414 1 93 244 LEU B O 1
ATOM 4319 N N . LEU B 1 245 ? 8.258 15.188 9.367 1 93.56 245 LEU B N 1
ATOM 4320 C CA . LEU B 1 245 ? 7.605 15.258 10.672 1 93.56 245 LEU B CA 1
ATOM 4321 C C . LEU B 1 245 ? 6.629 16.422 10.727 1 93.56 245 LEU B C 1
ATOM 4323 O O . LEU B 1 245 ? 6.812 17.438 10.031 1 93.56 245 LEU B O 1
ATOM 4327 N N . ASP B 1 246 ? 5.605 16.25 11.383 1 93.62 246 ASP B N 1
ATOM 4328 C CA . ASP B 1 246 ? 4.695 17.328 11.758 1 93.62 246 ASP B CA 1
ATOM 4329 C C . ASP B 1 246 ? 4.355 17.266 13.242 1 93.62 246 ASP B C 1
ATOM 4331 O O . ASP B 1 246 ? 4.309 16.188 13.836 1 93.62 246 ASP B O 1
ATOM 4335 N N . VAL B 1 247 ? 4.195 18.391 13.82 1 94.62 247 VAL B N 1
ATOM 4336 C CA . VAL B 1 247 ? 3.992 18.469 15.258 1 94.62 247 VAL B CA 1
ATOM 4337 C C . VAL B 1 247 ? 3.152 19.688 15.609 1 94.62 247 VAL B C 1
ATOM 4339 O O . VAL B 1 247 ? 3.152 20.672 14.867 1 94.62 247 VAL B O 1
ATOM 4342 N N . HIS B 1 248 ? 2.402 19.562 16.609 1 93.38 248 HIS B N 1
ATOM 4343 C CA . HIS B 1 248 ? 1.715 20.703 17.219 1 93.38 248 HIS B CA 1
ATOM 4344 C C . HIS B 1 248 ? 2.512 21.266 18.375 1 93.38 248 HIS B C 1
ATOM 4346 O O . HIS B 1 248 ? 2.775 20.562 19.359 1 93.38 248 HIS B O 1
ATOM 4352 N N . ILE B 1 249 ? 2.83 22.469 18.281 1 94.62 249 ILE B N 1
ATOM 4353 C CA . ILE B 1 249 ? 3.574 23.125 19.344 1 94.62 249 ILE B CA 1
ATOM 4354 C C . ILE B 1 249 ? 2.723 24.234 19.969 1 94.62 249 ILE B C 1
ATOM 4356 O O . ILE B 1 249 ? 2.049 24.984 19.25 1 94.62 249 ILE B O 1
ATOM 4360 N N . LEU B 1 250 ? 2.807 24.328 21.234 1 94.69 250 LEU B N 1
ATOM 4361 C CA . LEU B 1 250 ? 2 25.281 21.984 1 94.69 250 LEU B CA 1
ATOM 4362 C C . LEU B 1 250 ? 2.811 26.531 22.328 1 94.69 250 LEU B C 1
ATOM 4364 O O . LEU B 1 250 ? 3.934 26.438 22.828 1 94.69 250 LEU B O 1
ATOM 4368 N N . PHE B 1 251 ? 2.217 27.672 22.016 1 95.06 251 PHE B N 1
ATOM 4369 C CA . PHE B 1 251 ? 2.795 28.969 22.328 1 95.06 251 PHE B CA 1
ATOM 4370 C C . PHE B 1 251 ? 1.817 29.828 23.125 1 95.06 251 PHE B C 1
ATOM 4372 O O . PHE B 1 251 ? 0.655 29.453 23.297 1 95.06 251 PHE B O 1
ATOM 4379 N N . ASP B 1 252 ? 2.357 30.969 23.656 1 92.88 252 ASP B N 1
ATOM 4380 C CA . ASP B 1 252 ? 1.477 31.969 24.266 1 92.88 252 ASP B CA 1
ATOM 4381 C C . ASP B 1 252 ? 0.534 32.562 23.219 1 92.88 252 ASP B C 1
ATOM 4383 O O . ASP B 1 252 ? 0.978 33.062 22.172 1 92.88 252 ASP B O 1
ATOM 4387 N N . GLY B 1 253 ? -0.71 32.562 23.469 1 92.06 253 GLY B N 1
ATOM 4388 C CA . GLY B 1 253 ? -1.728 33 22.531 1 92.06 253 GLY B CA 1
ATOM 4389 C C . GLY B 1 253 ? -1.598 34.469 22.156 1 92.06 253 GLY B C 1
ATOM 4390 O O . GLY B 1 253 ? -2.096 34.906 21.109 1 92.06 253 GLY B O 1
ATOM 4391 N N . ASN B 1 254 ? -0.947 35.188 22.938 1 91.81 254 ASN B N 1
ATOM 4392 C CA . ASN B 1 254 ? -0.813 36.625 22.719 1 91.81 254 ASN B CA 1
ATOM 4393 C C . ASN B 1 254 ? 0.433 36.938 21.906 1 91.81 254 ASN B C 1
ATOM 4395 O O . ASN B 1 254 ? 0.635 38.094 21.5 1 91.81 254 ASN B O 1
ATOM 4399 N N . MET B 1 255 ? 1.185 35.938 21.625 1 91.75 255 MET B N 1
ATOM 4400 C CA . MET B 1 255 ? 2.365 36.156 20.797 1 91.75 255 MET B CA 1
ATOM 4401 C C . MET B 1 255 ? 1.97 36.5 19.375 1 91.75 255 MET B C 1
ATOM 4403 O O . MET B 1 255 ? 1.036 35.906 18.812 1 91.75 255 MET B O 1
ATOM 4407 N N . HIS B 1 256 ? 2.664 37.438 18.812 1 92.25 256 HIS B N 1
ATOM 4408 C CA . HIS B 1 256 ? 2.426 37.781 17.406 1 92.25 256 HIS B CA 1
ATOM 4409 C C . HIS B 1 256 ? 2.879 36.656 16.484 1 92.25 256 HIS B C 1
ATOM 4411 O O . HIS B 1 256 ? 3.855 35.938 16.781 1 92.25 256 HIS B O 1
ATOM 4417 N N . LEU B 1 257 ? 2.232 36.5 15.414 1 92.38 257 LEU B N 1
ATOM 4418 C CA . LEU B 1 257 ? 2.502 35.438 14.461 1 92.38 257 LEU B CA 1
ATOM 4419 C C . LEU B 1 257 ? 3.938 35.531 13.953 1 92.38 257 LEU B C 1
ATOM 4421 O O . LEU B 1 257 ? 4.582 34.5 13.734 1 92.38 257 LEU B O 1
ATOM 4425 N N . SER B 1 258 ? 4.453 36.719 13.758 1 92.19 258 SER B N 1
ATOM 4426 C CA . SER B 1 258 ? 5.809 36.875 13.25 1 92.19 258 SER B CA 1
ATOM 4427 C C . SER B 1 258 ? 6.836 36.25 14.195 1 92.19 258 SER B C 1
ATOM 4429 O O . SER B 1 258 ? 7.781 35.625 13.758 1 92.19 258 SER B O 1
ATOM 4431 N N . ARG B 1 259 ? 6.625 36.469 15.453 1 91.94 259 ARG B N 1
ATOM 4432 C CA . ARG B 1 259 ? 7.543 35.906 16.438 1 91.94 259 ARG B CA 1
ATOM 4433 C C . ARG B 1 259 ? 7.391 34.375 16.516 1 91.94 259 ARG B C 1
ATOM 4435 O O . ARG B 1 259 ? 8.383 33.656 16.625 1 91.94 259 ARG B O 1
ATOM 4442 N N . VAL B 1 260 ? 6.168 33.938 16.516 1 93.31 260 VAL B N 1
ATOM 4443 C CA . VAL B 1 260 ? 5.895 32.531 16.547 1 93.31 260 VAL B CA 1
ATOM 4444 C C . VAL B 1 260 ? 6.586 31.828 15.367 1 93.31 260 VAL B C 1
ATOM 4446 O O . VAL B 1 260 ? 7.234 30.797 15.539 1 93.31 260 VAL B O 1
ATOM 4449 N N . HIS B 1 261 ? 6.422 32.375 14.227 1 92.75 261 HIS B N 1
ATOM 4450 C CA . HIS B 1 261 ? 7.004 31.812 13.016 1 92.75 261 HIS B CA 1
ATOM 4451 C C . HIS B 1 261 ? 8.523 31.781 13.094 1 92.75 261 HIS B C 1
ATOM 4453 O O . HIS B 1 261 ? 9.156 30.828 12.641 1 92.75 261 HIS B O 1
ATOM 4459 N N . ALA B 1 262 ? 9.141 32.844 13.617 1 92.19 262 ALA B N 1
ATOM 4460 C CA . ALA B 1 262 ? 10.594 32.875 13.773 1 92.19 262 ALA B CA 1
ATOM 4461 C C . ALA B 1 262 ? 11.086 31.766 14.68 1 92.19 262 ALA B C 1
ATOM 4463 O O . ALA B 1 262 ? 12.133 31.156 14.414 1 92.19 262 ALA B O 1
ATOM 4464 N N . VAL B 1 263 ? 10.367 31.547 15.742 1 93.88 263 VAL B N 1
ATOM 4465 C CA . VAL B 1 263 ? 10.719 30.469 16.656 1 93.88 263 VAL B CA 1
ATOM 4466 C C . VAL B 1 263 ? 10.594 29.125 15.945 1 93.88 263 VAL B C 1
ATOM 4468 O O . VAL B 1 263 ? 11.438 28.234 16.125 1 93.88 263 VAL B O 1
ATOM 4471 N N . CYS B 1 264 ? 9.57 28.938 15.156 1 93.56 264 CYS B N 1
ATOM 4472 C CA . CYS B 1 264 ? 9.391 27.719 14.383 1 93.56 264 CYS B CA 1
ATOM 4473 C C . CYS B 1 264 ? 10.562 27.484 13.438 1 93.56 264 CYS B C 1
ATOM 4475 O O . CYS B 1 264 ? 11.047 26.359 13.305 1 93.56 264 CYS B O 1
ATOM 4477 N N . ASP B 1 265 ? 10.992 28.516 12.82 1 91.06 265 ASP B N 1
ATOM 4478 C CA . ASP B 1 265 ? 12.133 28.406 11.914 1 91.06 265 ASP B CA 1
ATOM 4479 C C . ASP B 1 265 ? 13.383 27.938 12.648 1 91.06 265 ASP B C 1
ATOM 4481 O O . ASP B 1 265 ? 14.156 27.125 12.125 1 91.06 265 ASP B O 1
ATOM 4485 N N . GLU B 1 266 ? 13.578 28.5 13.805 1 92.94 266 GLU B N 1
ATOM 4486 C CA . GLU B 1 266 ? 14.727 28.109 14.617 1 92.94 266 G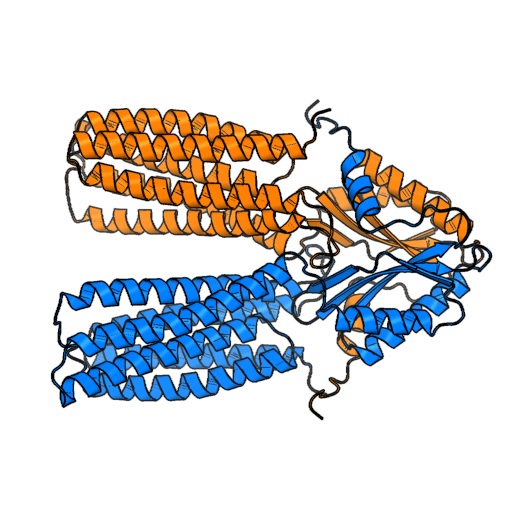LU B CA 1
ATOM 4487 C C . GLU B 1 266 ? 14.656 26.625 14.984 1 92.94 266 GLU B C 1
ATOM 4489 O O . GLU B 1 266 ? 15.68 25.938 14.977 1 92.94 266 GLU B O 1
ATOM 4494 N N . ILE B 1 267 ? 13.492 26.188 15.32 1 94.12 267 ILE B N 1
ATOM 4495 C CA . ILE B 1 267 ? 13.297 24.797 15.688 1 94.12 267 ILE B CA 1
ATOM 4496 C C . ILE B 1 267 ? 13.578 23.906 14.477 1 94.12 267 ILE B C 1
ATOM 4498 O O . ILE B 1 267 ? 14.242 22.875 14.609 1 94.12 267 ILE B O 1
ATOM 4502 N N . GLU B 1 268 ? 13.062 24.281 13.336 1 92.19 268 GLU B N 1
ATOM 4503 C CA . GLU B 1 268 ? 13.289 23.531 12.109 1 92.19 268 GLU B CA 1
ATOM 4504 C C . GLU B 1 268 ? 14.781 23.391 11.82 1 92.19 268 GLU B C 1
ATOM 4506 O O . GLU B 1 268 ? 15.25 22.297 11.461 1 92.19 268 GLU B O 1
ATOM 4511 N N . GLN B 1 269 ? 15.484 24.453 11.984 1 90.19 269 GLN B N 1
ATOM 4512 C CA . GLN B 1 269 ? 16.922 24.453 11.734 1 90.19 269 GLN B CA 1
ATOM 4513 C C . GLN B 1 269 ? 17.641 23.547 12.734 1 90.19 269 GLN B C 1
ATOM 4515 O O . GLN B 1 269 ? 18.609 22.859 12.375 1 90.19 269 GLN B O 1
ATOM 4520 N N . ALA B 1 270 ? 17.219 23.578 13.961 1 92.38 270 ALA B N 1
ATOM 4521 C CA . ALA B 1 270 ? 17.828 22.734 14.984 1 92.38 270 ALA B CA 1
ATOM 4522 C C . ALA B 1 270 ? 17.641 21.266 14.664 1 92.38 270 ALA B C 1
ATOM 4524 O O . ALA B 1 270 ? 18.547 20.453 14.852 1 92.38 270 ALA B O 1
ATOM 4525 N N . ILE B 1 271 ? 16.469 20.906 14.18 1 92 271 ILE B N 1
ATOM 4526 C CA . ILE B 1 271 ? 16.156 19.531 13.82 1 92 271 ILE B CA 1
ATOM 4527 C C . ILE B 1 271 ? 17.031 19.094 12.641 1 92 271 ILE B C 1
ATOM 4529 O O . ILE B 1 271 ? 17.625 18.016 12.664 1 92 271 ILE B O 1
ATOM 4533 N N . ARG B 1 272 ? 17.062 19.938 11.641 1 88.25 272 ARG B N 1
ATOM 4534 C CA . ARG B 1 272 ? 17.844 19.625 10.445 1 88.25 272 ARG B CA 1
ATOM 4535 C C . ARG B 1 272 ? 19.328 19.516 10.758 1 88.25 272 ARG B C 1
ATOM 4537 O O . ARG B 1 272 ? 20.047 18.703 10.156 1 88.25 272 ARG B O 1
ATOM 4544 N N . ALA B 1 273 ? 19.797 20.328 11.656 1 87.69 273 ALA B N 1
ATOM 4545 C CA . ALA B 1 273 ? 21.203 20.312 12.055 1 87.69 273 ALA B CA 1
ATOM 4546 C C . ALA B 1 273 ? 21.562 18.984 12.727 1 87.69 273 ALA B C 1
ATOM 4548 O O . ALA B 1 273 ? 22.672 18.484 12.57 1 87.69 273 ALA B O 1
ATOM 4549 N N . GLN B 1 274 ? 20.656 18.469 13.414 1 87.62 274 GLN B N 1
ATOM 4550 C CA . GLN B 1 274 ? 20.938 17.25 14.18 1 87.62 274 GLN B CA 1
ATOM 4551 C C . GLN B 1 274 ? 20.641 16.016 13.352 1 87.62 274 GLN B C 1
ATOM 4553 O O . GLN B 1 274 ? 21.359 15.008 13.461 1 87.62 274 GLN B O 1
ATOM 4558 N N . PHE B 1 275 ? 19.594 15.984 12.555 1 86 275 PHE B N 1
ATOM 4559 C CA . PHE B 1 275 ? 19.125 14.742 11.945 1 86 275 PHE B CA 1
ATOM 4560 C C . PHE B 1 275 ? 19.328 14.758 10.438 1 86 275 PHE B C 1
ATOM 4562 O O . PHE B 1 275 ? 19.156 13.742 9.766 1 86 275 PHE B O 1
ATOM 4569 N N . GLY B 1 276 ? 19.672 15.867 9.945 1 78.94 276 GLY B N 1
ATOM 4570 C CA . GLY B 1 276 ? 19.938 15.945 8.523 1 78.94 276 GLY B CA 1
ATOM 4571 C C . GLY B 1 276 ? 18.719 16.328 7.707 1 78.94 276 GLY B C 1
ATOM 4572 O O . GLY B 1 276 ? 18.047 17.312 8.008 1 78.94 276 GLY B O 1
ATOM 4573 N N . THR B 1 277 ? 18.438 15.438 6.691 1 80.06 277 THR B N 1
ATOM 4574 C CA . THR B 1 277 ? 17.359 15.727 5.742 1 80.06 277 THR B CA 1
ATOM 4575 C C . THR B 1 277 ? 16 15.484 6.383 1 80.06 277 THR B C 1
ATOM 4577 O O . THR B 1 277 ? 15.555 14.336 6.5 1 80.06 277 THR B O 1
ATOM 4580 N N . PHE B 1 278 ? 15.367 16.594 6.777 1 86.31 278 PHE B N 1
ATOM 4581 C CA . PHE B 1 278 ? 14.094 16.5 7.473 1 86.31 278 PHE B CA 1
ATOM 4582 C C . PHE B 1 278 ? 13.125 17.578 6.965 1 86.31 278 PHE B C 1
ATOM 4584 O O . PHE B 1 278 ? 13.453 18.766 6.965 1 86.31 278 PHE B O 1
ATOM 4591 N N . ASP B 1 279 ? 12.055 17.078 6.441 1 89.38 279 ASP B N 1
ATOM 4592 C CA . ASP B 1 279 ? 10.953 17.984 6.152 1 89.38 279 ASP B CA 1
ATOM 4593 C C . ASP B 1 279 ? 10.078 18.188 7.387 1 89.38 279 ASP B C 1
ATOM 4595 O O . ASP B 1 279 ? 9.391 17.266 7.832 1 89.38 279 ASP B O 1
ATOM 4599 N N . VAL B 1 280 ? 10.078 19.422 7.926 1 91.88 280 VAL B N 1
ATOM 4600 C CA . VAL B 1 280 ? 9.438 19.688 9.211 1 91.88 280 VAL B CA 1
ATOM 4601 C C . VAL B 1 280 ? 8.25 20.625 9 1 91.88 280 VAL B C 1
ATOM 4603 O O . VAL B 1 280 ? 8.383 21.672 8.375 1 91.88 280 VAL B O 1
ATOM 4606 N N . LEU B 1 281 ? 7.18 20.203 9.445 1 92.81 281 LEU B N 1
ATOM 4607 C CA . LEU B 1 281 ? 5.98 21.031 9.453 1 92.81 281 LEU B CA 1
ATOM 4608 C C . LEU B 1 281 ? 5.465 21.234 10.867 1 92.81 281 LEU B C 1
ATOM 4610 O O . LEU B 1 281 ? 5.102 20.281 11.547 1 92.81 281 LEU B O 1
ATOM 4614 N N . ILE B 1 282 ? 5.406 22.484 11.312 1 94.12 282 ILE B N 1
ATOM 4615 C CA . ILE B 1 282 ? 4.996 22.812 12.68 1 94.12 282 ILE B CA 1
ATOM 4616 C C . ILE B 1 282 ? 3.666 23.562 12.656 1 94.12 282 ILE B C 1
ATOM 4618 O O . ILE B 1 282 ? 3.527 24.578 11.977 1 94.12 282 ILE B O 1
ATOM 4622 N N . HIS B 1 283 ? 2.729 23.062 13.266 1 93.12 283 HIS B N 1
ATOM 4623 C CA . HIS B 1 283 ? 1.463 23.734 13.508 1 93.12 283 HIS B CA 1
ATOM 4624 C C . HIS B 1 283 ? 1.464 24.438 14.859 1 93.12 283 HIS B C 1
ATOM 4626 O O . HIS B 1 283 ? 1.43 23.781 15.906 1 93.12 283 HIS B O 1
ATOM 4632 N N . ALA B 1 284 ? 1.469 25.719 14.875 1 93.38 284 ALA B N 1
ATOM 4633 C CA . ALA B 1 284 ? 1.501 26.5 16.109 1 93.38 284 ALA B CA 1
ATOM 4634 C C . ALA B 1 284 ? 0.102 26.656 16.688 1 93.38 284 ALA B C 1
ATOM 4636 O O . ALA B 1 284 ? -0.839 27.016 15.984 1 93.38 284 ALA B O 1
ATOM 4637 N N . GLU B 1 285 ? 0.001 26.312 17.984 1 92 285 GLU B N 1
ATOM 4638 C CA . GLU B 1 285 ? -1.27 26.422 18.703 1 92 285 GLU B CA 1
ATOM 4639 C C . GLU B 1 285 ? -1.117 27.219 19.984 1 92 285 GLU B C 1
ATOM 4641 O O . GLU B 1 285 ? -0.064 27.172 20.625 1 92 285 GLU B O 1
ATOM 4646 N N . PRO B 1 286 ? -2.227 28 20.312 1 93.06 286 PRO B N 1
ATOM 4647 C CA . PRO B 1 286 ? -2.188 28.688 21.609 1 93.06 286 PRO B CA 1
ATOM 4648 C C . PRO B 1 286 ? -2.406 27.75 22.781 1 93.06 286 PRO B C 1
ATOM 4650 O O . PRO B 1 286 ? -3.146 26.766 22.672 1 93.06 286 PRO B O 1
ATOM 4653 N N . VAL B 1 287 ? -1.703 28.031 23.891 1 87.69 287 VAL B N 1
ATOM 4654 C CA . VAL B 1 287 ? -1.812 27.203 25.078 1 87.69 287 VAL B CA 1
ATOM 4655 C C . VAL B 1 287 ? -3.24 27.25 25.625 1 87.69 287 VAL B C 1
ATOM 4657 O O . VAL B 1 287 ? -3.76 26.25 26.125 1 87.69 287 VAL B O 1
ATOM 4660 N N . ASP B 1 288 ? -3.891 28.5 25.625 1 74.62 288 ASP B N 1
ATOM 4661 C CA . ASP B 1 288 ? -5.219 28.688 26.203 1 74.62 288 ASP B CA 1
ATOM 4662 C C . ASP B 1 288 ? -6.309 28.266 25.219 1 74.62 288 ASP B C 1
ATOM 4664 O O . ASP B 1 288 ? -6.16 28.422 24 1 74.62 288 ASP B O 1
ATOM 4668 N N . GLY B 1 289 ? -7.383 27.25 25.672 1 58.44 289 GLY B N 1
ATOM 4669 C CA . GLY B 1 289 ? -8.641 27.094 24.969 1 58.44 289 GLY B CA 1
ATOM 4670 C C . GLY B 1 289 ? -8.789 25.734 24.312 1 58.44 289 GLY B C 1
ATOM 4671 O O . GLY B 1 289 ? -9.875 25.375 23.859 1 58.44 289 GLY B O 1
ATOM 4672 N N . HIS B 1 290 ? -7.688 25.109 23.844 1 57.97 290 HIS B N 1
ATOM 4673 C CA . HIS B 1 290 ? -8.148 24 23 1 57.97 290 HIS B CA 1
ATOM 4674 C C . HIS B 1 290 ? -7.809 22.656 23.625 1 57.97 290 HIS B C 1
ATOM 4676 O O . HIS B 1 290 ? -6.859 22.547 24.406 1 57.97 290 HIS B O 1
ATOM 4682 N N . THR B 1 291 ? -8.875 21.938 23.719 1 59.12 291 THR B N 1
ATOM 4683 C CA . THR B 1 291 ? -8.719 20.516 24.031 1 59.12 291 THR B CA 1
ATOM 4684 C C . THR B 1 291 ? -7.539 19.922 23.25 1 59.12 291 THR B C 1
ATOM 4686 O O . THR B 1 291 ? -7.387 20.188 22.062 1 59.12 291 THR B O 1
ATOM 4689 N N . GLN B 1 292 ? -6.559 19.625 24.016 1 65.81 292 GLN B N 1
ATOM 4690 C CA . GLN B 1 292 ? -5.348 19.047 23.438 1 65.81 292 GLN B CA 1
ATOM 4691 C C . GLN B 1 292 ? -5.68 17.906 22.484 1 65.81 292 GLN B C 1
ATOM 4693 O O . GLN B 1 292 ? -6.34 16.938 22.859 1 65.81 292 GLN B O 1
ATOM 4698 N N . ASP B 1 293 ? -5.473 18.219 21.25 1 69.44 293 ASP B N 1
ATOM 4699 C CA . ASP B 1 293 ? -5.691 17.203 20.219 1 69.44 293 ASP B CA 1
ATOM 4700 C C . ASP B 1 293 ? -4.688 16.062 20.359 1 69.44 293 ASP B C 1
ATOM 4702 O O . ASP B 1 293 ? -3.539 16.281 20.734 1 69.44 293 ASP B O 1
ATOM 4706 N N . THR B 1 294 ? -5.145 14.867 20.5 1 72.94 294 THR B N 1
ATOM 4707 C CA . THR B 1 294 ? -4.289 13.688 20.391 1 72.94 294 THR B CA 1
ATOM 4708 C C . THR B 1 294 ? -4.266 13.172 18.953 1 72.94 294 THR B C 1
ATOM 4710 O O . THR B 1 294 ? -5.094 13.562 18.125 1 72.94 294 THR B O 1
ATOM 4713 N N . LYS B 1 295 ? -3.309 12.391 18.766 1 81 295 LYS B N 1
ATOM 4714 C CA . LYS B 1 295 ? -3.266 11.766 17.438 1 81 295 LYS B CA 1
ATOM 4715 C C . LYS B 1 295 ? -4.574 11.047 17.125 1 81 295 LYS B C 1
ATOM 4717 O O . LYS B 1 295 ? -5.078 11.117 16 1 81 295 LYS B O 1
ATOM 4722 N N . LYS B 1 296 ? -5.062 10.484 18.125 1 77 296 LYS B N 1
ATOM 4723 C CA . LYS B 1 296 ? -6.312 9.742 17.969 1 77 296 LYS B CA 1
ATOM 4724 C C . LYS B 1 296 ? -7.48 10.688 17.703 1 77 296 LYS B C 1
ATOM 4726 O O . LYS B 1 296 ? -8.344 10.398 16.875 1 77 296 LYS B O 1
ATOM 4731 N N . SER B 1 297 ? -7.531 11.75 18.375 1 74.5 297 SER B N 1
ATOM 4732 C CA . SER B 1 297 ? -8.641 12.68 18.219 1 74.5 297 SER B CA 1
ATOM 4733 C C . SER B 1 297 ? -8.625 13.336 16.844 1 74.5 297 SER B C 1
ATOM 4735 O O . SER B 1 297 ? -9.68 13.547 16.234 1 74.5 297 SER B O 1
ATOM 4737 N N . VAL B 1 298 ? -7.477 13.648 16.375 1 73.5 298 VAL B N 1
ATOM 4738 C CA . VAL B 1 298 ? -7.348 14.242 15.047 1 73.5 298 VAL B CA 1
ATOM 4739 C C . VAL B 1 298 ? -7.832 13.25 13.992 1 73.5 298 VAL B C 1
ATOM 4741 O O . VAL B 1 298 ? -8.539 13.625 13.062 1 73.5 298 VAL B O 1
ATOM 4744 N N . TYR B 1 299 ? -7.445 12.062 14.273 1 75.12 299 TYR B N 1
ATOM 4745 C CA . TYR B 1 299 ? -7.871 11 13.383 1 75.12 299 TYR B CA 1
ATOM 4746 C C . TYR B 1 299 ? -9.383 10.82 13.422 1 75.12 299 TYR B C 1
ATOM 4748 O O . TYR B 1 299 ? -10.031 10.711 12.375 1 75.12 299 TYR B O 1
ATOM 4756 N N . GLU B 1 300 ? -9.898 10.734 14.578 1 74.88 300 GLU B N 1
ATOM 4757 C CA . GLU B 1 300 ? -11.336 10.531 14.742 1 74.88 300 GLU B CA 1
ATOM 4758 C C . GLU B 1 300 ? -12.125 11.688 14.141 1 74.88 300 GLU B C 1
ATOM 4760 O O . GLU B 1 300 ? -13.195 11.477 13.555 1 74.88 300 GLU B O 1
ATOM 4765 N N . ASP B 1 301 ? -11.633 12.867 14.305 1 70 301 ASP B N 1
ATOM 4766 C CA . ASP B 1 301 ? -12.297 14.039 13.734 1 70 301 ASP B CA 1
ATOM 4767 C C . ASP B 1 301 ? -12.328 13.969 12.211 1 70 301 ASP B C 1
ATOM 4769 O O . ASP B 1 301 ? -13.289 14.406 11.586 1 70 301 ASP B O 1
ATOM 4773 N N . ALA B 1 302 ? -11.234 13.469 11.766 1 67.75 302 ALA B N 1
ATOM 4774 C CA . ALA B 1 302 ? -11.133 13.344 10.312 1 67.75 302 ALA B CA 1
ATOM 4775 C C . ALA B 1 302 ? -12.07 12.258 9.789 1 67.75 302 ALA B C 1
ATOM 4777 O O . ALA B 1 302 ? -12.461 12.273 8.625 1 67.75 302 ALA B O 1
ATOM 4778 N N . HIS B 1 303 ? -12.453 11.328 10.586 1 69.19 303 HIS B N 1
ATOM 4779 C CA . HIS B 1 303 ? -13.219 10.172 10.133 1 69.19 303 HIS B CA 1
ATOM 4780 C C . HIS B 1 303 ? -14.68 10.281 10.555 1 69.19 303 HIS B C 1
ATOM 4782 O O . HIS B 1 303 ? -15.539 9.555 10.047 1 69.19 303 HIS B O 1
ATOM 4788 N N . ASP B 1 304 ? -15.047 11.008 11.656 1 59.75 304 ASP B N 1
ATOM 4789 C CA . ASP B 1 304 ? -16.391 11.109 12.211 1 59.75 304 ASP B CA 1
ATOM 4790 C C . ASP B 1 304 ? -17.312 11.898 11.273 1 59.75 304 ASP B C 1
ATOM 4792 O O . ASP B 1 304 ? -18.516 11.656 11.227 1 59.75 304 ASP B O 1
ATOM 4796 N N . THR B 1 305 ? -16.875 13.094 10.734 1 50.19 305 THR B N 1
ATOM 4797 C CA . THR B 1 305 ? -17.891 14.062 10.312 1 50.19 305 THR B CA 1
ATOM 4798 C C . THR B 1 305 ? -18.562 13.609 9.023 1 50.19 305 THR B C 1
ATOM 4800 O O . THR B 1 305 ? -19.469 14.273 8.523 1 50.19 305 THR B O 1
ATOM 4803 N N . HIS B 1 306 ? -18.062 12.852 8.141 1 47.25 306 HIS B N 1
ATOM 4804 C CA . HIS B 1 306 ? -18.609 13.07 6.809 1 47.25 306 HIS B CA 1
ATOM 4805 C C . HIS B 1 306 ? -19.906 12.281 6.605 1 47.25 306 HIS B C 1
ATOM 4807 O O . HIS B 1 306 ? -19.891 11.047 6.668 1 47.25 306 HIS B O 1
ATOM 4813 N N . PRO B 1 307 ? -20.953 12.922 6.84 1 43.59 307 PRO B N 1
ATOM 4814 C CA . PRO B 1 307 ? -22.094 12.391 6.086 1 43.59 307 PRO B CA 1
ATOM 4815 C C . PRO B 1 307 ? -21.75 12.102 4.625 1 43.59 307 PRO B C 1
ATOM 4817 O O . PRO B 1 307 ? -21.094 12.906 3.971 1 43.59 307 PRO B O 1
ATOM 4820 N N . LEU B 1 308 ? -21.344 10.922 4.246 1 41.47 308 LEU B N 1
ATOM 4821 C CA . LEU B 1 308 ? -21.109 10.664 2.83 1 41.47 308 LEU B CA 1
ATOM 4822 C C . LEU B 1 308 ? -22.125 11.383 1.962 1 41.47 308 LEU B C 1
ATOM 4824 O O . LEU B 1 308 ? -23.328 11.172 2.109 1 41.47 308 LEU B O 1
ATOM 4828 N N . VAL B 1 309 ? -21.984 12.609 1.752 1 36.56 309 VAL B N 1
ATOM 4829 C CA . VAL B 1 309 ? -22.844 13.117 0.68 1 36.56 309 VAL B CA 1
ATOM 4830 C C . VAL B 1 309 ? -22.734 12.188 -0.532 1 36.56 309 VAL B C 1
ATOM 4832 O O . VAL B 1 309 ? -21.641 11.82 -0.952 1 36.56 309 VAL B O 1
ATOM 4835 N N . ASP B 1 310 ? -23.609 11.367 -0.693 1 33.25 310 ASP B N 1
ATOM 4836 C CA . ASP B 1 310 ? -23.781 10.547 -1.888 1 33.25 310 ASP B CA 1
ATOM 4837 C C . ASP B 1 310 ? -23.469 11.352 -3.152 1 33.25 310 ASP B C 1
ATOM 4839 O O . ASP B 1 310 ? -24.188 12.305 -3.477 1 33.25 310 ASP B O 1
ATOM 4843 N N . PRO B 1 311 ? -22.375 11.461 -3.543 1 30.19 311 PRO B N 1
ATOM 4844 C CA . PRO B 1 311 ? -22.172 12.297 -4.734 1 30.19 311 PRO B CA 1
ATOM 4845 C C . PRO B 1 311 ? -23.109 11.914 -5.879 1 30.19 311 PRO B C 1
ATOM 4847 O O . PRO B 1 311 ? -23.125 12.594 -6.91 1 30.19 311 PRO B O 1
ATOM 4850 N N . TYR B 1 312 ? -23.453 10.766 -5.984 1 28.36 312 TYR B N 1
ATOM 4851 C CA . TYR B 1 312 ? -24.422 10.5 -7.039 1 28.36 312 TYR B CA 1
ATOM 4852 C C . TYR B 1 312 ? -25.797 11.062 -6.684 1 28.36 312 TYR B C 1
ATOM 4854 O O . TYR B 1 312 ? -26.781 10.82 -7.387 1 28.36 312 TYR B O 1
ATOM 4862 N N . LYS B 1 313 ? -25.984 11.5 -5.633 1 24.92 313 LYS B N 1
ATOM 4863 C CA . LYS B 1 313 ? -27.312 12.125 -5.582 1 24.92 313 LYS B CA 1
ATOM 4864 C C . LYS B 1 313 ? -27.234 13.594 -5.996 1 24.92 313 LYS B C 1
ATOM 4866 O O . LYS B 1 313 ? -26.297 14.305 -5.625 1 24.92 313 LYS B O 1
#

Organism: NCBI:txid416586

Solvent-accessible surface area (backbone atoms only — not comparable to full-atom values): 30409 Å² total; per-residue (Å²): 129,80,52,63,65,55,52,52,50,52,51,36,47,48,49,38,49,52,34,47,49,49,25,49,51,34,37,52,52,14,63,72,68,64,36,65,70,36,40,53,47,17,51,54,36,42,54,51,33,52,52,31,50,45,31,33,51,17,51,55,49,25,68,39,67,39,47,86,57,17,39,83,18,28,21,26,35,13,25,50,37,15,28,54,46,14,49,50,38,32,51,49,20,51,50,42,38,54,50,25,61,55,38,71,71,46,84,68,75,76,82,71,50,73,65,55,53,53,52,49,52,51,48,38,53,51,34,50,55,50,18,51,49,28,38,52,51,14,68,74,50,43,31,43,17,40,33,32,50,13,51,48,34,43,40,50,35,45,50,51,49,32,52,52,49,22,50,53,46,26,70,73,68,63,44,68,67,50,35,32,52,40,37,39,53,43,22,51,55,34,28,52,54,17,47,51,39,32,53,53,22,48,37,40,50,30,31,23,31,59,55,69,69,57,54,51,53,54,50,51,57,53,71,70,36,83,72,46,78,44,70,44,48,72,30,36,27,46,37,36,60,33,35,38,36,37,32,35,36,22,28,63,32,78,40,33,32,46,59,54,44,52,53,49,51,53,50,47,50,53,50,26,72,73,70,23,39,43,44,73,45,62,30,73,36,36,63,75,88,56,79,80,63,40,49,49,51,52,50,46,58,18,64,66,66,41,70,75,70,57,77,86,104,129,79,52,64,64,56,55,50,50,54,51,34,48,50,48,37,51,53,34,48,51,49,23,50,52,33,36,53,50,13,63,74,69,65,36,65,70,36,40,53,48,17,51,54,36,43,53,50,32,50,52,31,47,45,29,35,51,18,52,58,48,25,68,38,70,39,47,87,58,17,38,84,19,28,20,27,34,14,27,50,37,15,29,55,46,14,48,52,38,32,50,49,21,52,50,41,39,54,51,26,60,55,41,70,71,47,85,68,73,76,82,71,50,72,66,53,54,54,53,49,54,51,48,37,54,54,33,49,55,52,19,51,51,28,37,51,53,13,67,75,48,44,32,43,16,40,32,33,50,13,49,47,35,43,40,51,36,44,49,52,50,32,52,50,49,24,50,51,46,25,71,72,69,64,43,70,68,49,34,32,52,39,36,40,53,43,22,51,54,36,29,51,55,17,48,50,41,31,52,52,23,49,37,41,50,29,33,24,31,58,57,68,69,58,54,50,54,53,49,51,57,52,71,69,37,84,72,46,77,44,70,44,48,72,29,35,28,46,36,36,60,34,36,40,36,37,32,36,36,22,28,63,32,77,41,34,29,47,60,53,43,51,52,50,50,52,51,47,49,52,49,26,71,72,71,22,40,41,42,74,44,63,30,75,35,36,62,75,90,58,79,79,62,40,49,48,52,51,50,46,57,19,65,65,66,41,71,75,70,57,77,87,104

InterPro domains:
  IPR002524 Cation efflux [TIGR01297] (9-287)
  IPR027469 Cation efflux transmembrane domain superfamily [G3DSA:1.20.1510.10] (7-205)
  IPR027469 Cation efflux transmembrane domain superfamily [SSF161111] (7-207)
  IPR027470 Cation efflux protein, cytoplasmic domain [PF16916] (212-286)
  IPR036837 Cation efflux protein, cytoplasmic domain superfamily [G3DSA:3.30.70.1350] (207-288)
  IPR036837 Cation efflux protein, cytoplasmic domain superfamily [SSF160240] (210-288)
  IPR050291 Cation-efflux pump FieF-like [PTHR43840] (7-284)
  IPR058533 Cation efflux protein, transmembrane domain [PF01545] (13-205)

Nearest PDB structures (foldseek):
  8f6j-assembly1_A  TM=7.417E-01  e=4.063E-16  Shewanella oneidensis
  8j80-assembly1_A  TM=8.105E-01  e=3.456E-15  Homo sapiens
  8f6e-assembly1_B  TM=7.442E-01  e=7.909E-16  Shewanella oneidensis
  8f6h-assembly1_B  TM=6.336E-01  e=1.248E-14  Shewanella oneidensis MR-1
  8f6i-assembly1_B  TM=7.327E-01  e=5.101E-13  Shewanella oneidensis MR-1

Sequence (626 aa):
MEDLGKLKKRTAWLSIFSNTTLVILKLIVGLYVGAVSLISEALHSGTDLIAALIAFWAVHKSELPPDKEHDYGHGKYENLSAAVEALLIVGAAIGIVYEAVDKFHRAETPEFLEYGIAIMVIAIVINFIVSRRLIHVAKRTGSQALEADGLHLSADIWTSVGVLTGLVLMQLTGWAWLDPVIAIFVAGIIFRAGWRMIVESAAELTDASLAPEEEEAIGAIFDHVPEVKGWHCLRTRKSGSYKLLDVHILFDGNMHLSRVHAVCDEIEQAIRAQFGTFDVLIHAEPVDGHTQDTKKSVYEDAHDTHPLVDPYKMEDLGKLKKRTAWLSIFSNTTLVILKLIVGLYVGAVSLISEALHSGTDLIAALIAFWAVHKSELPPDKEHDYGHGKYENLSAAVEALLIVGAAIGIVYEAVDKFHRAETPEFLEYGIAIMVIAIVINFIVSRRLIHVAKRTGSQALEADGLHLSADIWTSVGVLTGLVLMQLTGWAWLDPVIAIFVAGIIFRAGWRMIVESAAELTDASLAPEEEEAIGAIFDHVPEVKGWHCLRTRKSGSYKLLDVHILFDGNMHLSRVHAVCDEIEQAIRAQFGTFDVLIHAEPVDGHTQDTKKSVYEDAHDTHPLVDPYK

Secondary structure (DSSP, 8-state):
---HHHHHHHHHHHHHHHHHHHHHHHHHHHHHHT-HHHHHHHHHHHHHHHHHHHHHHHHHHHTSPP-SS-TT-STHHHHHHHHHHHHHHHHHHHHHHHHHHHHTT--------HHHHHHHHHHHHHHHHHHHHHHHHHHHHT-HHHHHHHHHHHHHHHHHHHHHHHHHHHHHH--TTHHHHHHHHHHHHHHHHHHHHHHHHHHHHTTPPPPHHHHHHHHHHHHT-TT--EEEEEEEEEETTEEEEEEEEEE-TTSBHHHHHHHHHHHHHHHHHHHSSEEEEEEEEESSS-----HHHHHHHHHHS-----TT-/---HHHHHHHHHHHHHHHHHHHHHHHHHHHHHHT-HHHHHHHHHHHHHHHHHHHHHHHHHHHTSPP-SS-TT-STHHHHHHHHHHHHHHHHHHHHHHHHHHHHTT--------HHHHHHHHHHHHHHHHHHHHHHHHHHHHT-HHHHHHHHHHHHHHHHHHHHHHHHHHHHHH--TTHHHHHHHHHHHHHHHHHHHHHHHHHHHHTTPPPPHHHHHHHHHHHHT-TT--EEEEEEEEEETTEEEEEEEEEE-TTSBHHHHHHHHHHHHHHHHHHHSSEEEEEEEEESSS-----HHHHHHHHHHS-----TT-